Protein AF-A0A941XTV6-F1 (afdb_monomer)

Mean predicted aligned error: 13.51 Å

Solvent-accessible surface area (backbone atoms only — not comparable to full-atom values): 35332 Å² total; per-residue (Å²): 133,82,90,78,89,80,86,90,84,90,88,80,93,77,91,81,80,92,71,87,76,77,90,65,77,78,76,79,85,82,57,88,87,44,41,77,71,68,73,53,73,50,64,37,96,42,77,51,22,14,39,56,37,47,44,46,42,61,56,99,77,29,38,39,37,39,43,32,45,31,22,38,32,66,86,85,66,76,32,76,66,40,88,46,90,48,30,48,32,36,39,38,35,73,46,69,63,54,18,28,42,38,41,36,28,67,48,57,72,42,64,60,18,75,81,72,60,52,51,80,58,35,89,50,49,62,40,71,52,73,47,33,38,65,99,49,56,38,31,32,43,37,36,37,33,62,42,54,51,28,38,34,79,47,83,48,55,40,30,42,36,37,40,35,36,68,52,78,83,72,82,76,75,82,74,78,80,80,74,79,83,88,75,91,74,102,60,85,80,77,55,66,47,54,97,62,32,25,23,24,33,38,27,75,44,43,67,46,49,29,60,52,54,47,66,97,76,76,59,64,42,83,41,57,21,64,81,55,74,50,64,26,30,32,32,68,65,34,54,38,47,68,57,29,49,51,53,48,54,47,46,54,71,73,27,91,68,50,57,72,54,35,50,47,74,47,79,36,47,74,41,48,54,56,76,76,61,79,66,40,83,35,36,55,39,61,73,37,60,70,30,28,44,95,88,38,81,31,67,46,60,58,77,33,38,66,19,36,74,47,39,68,38,87,86,69,55,29,37,32,26,41,28,79,42,81,47,67,57,77,89,51,72,51,72,28,23,34,46,32,37,28,44,73,94,53,72,75,39,74,64,48,97,58,83,37,70,34,74,77,43,42,46,68,25,72,74,55,51,34,37,40,38,34,33,47,49,94,92,35,28,41,44,34,33,30,33,62,87,78,53,40,80,71,46,56,40,28,84,59,71,38,23,45,37,62,57,30,66,37,50,38,92,70,41,49,31,42,35,34,38,21,18,77,84,69,48,28,32,34,37,40,32,74,81,45,89,54,67,95,65,20,50,48,78,58,47,76,84,65,55,48,78,56,30,59,46,62,58,98,78,26,39,37,36,24,34,69,42,98,91,71,31,21,29,28,30,36,28,37,68,85,83,43,68,80,38,85,71,47,78,13,58,41,57,47,63,24,75,84,53,52,36,34,40,36,35,31,58,36,75,46,104,79,51,70,35,65,35,41,32,32,38,32,35,65,83,84,66,50,76,44,82,76,44,64,88,58,66,72,74,46,70,51,45,26,62,85,46,55,33,40,37,35,26,39,56,39,72,60,56,77,72,51,89,91,62,75,65,83,38,63,86,78,51,73,44,39,26,38,34,32,39,34,35,68,89,81,72,47,73,48,81,55,34,24,18,65,62,85,46,66,46,72,28,100,44,80,45,37,36,30,36,50,43,55,39,83,90,59,74,29,76,78,30,28,20,17,29,53,40,78,56,111

Radius of gyration: 34.29 Å; Cα contacts (8 Å, |Δi|>4): 1451; chains: 1; bounding box: 90×73×116 Å

Nearest PDB structures (foldseek):
  4r40-assembly1_A  TM=5.230E-01  e=3.752E-10  Yersinia pestis CO92
  8otz-assembly1_f  TM=3.341E-01  e=9.346E-07  Bos taurus
  8to0-assembly1_Bo  TM=3.462E-01  e=4.114E-07  Mus musculus
  1s4u-assembly1_X  TM=5.320E-01  e=6.965E-04  Saccharomyces cerevisiae
  3jc8-assembly1_Qa  TM=3.080E-01  e=2.564E-03  Myxococcus xanthus DK 1622

Secondary structure (DSSP, 8-state):
-------------------------PPPPP-TT-BSSSEEEE-B--TTEEEEEEEEEEETTEEEEEEEEEE--TTTSSPPPB--SSPBPEEEEEETTTTEEEEEES---B-GGGGS-B-TT-TTEEEEEEEE-TT---EEEEEEESS-EEEEEEE-SSEEEEEEEEPP----------PPPP-----PPPPB--TTEEEEEEES-HHHHHTT-S-TTSSEEEEE-TTSS-EEEEE--BSBHHHHHHHHHHHHHH-TT--GGGEEEEEEETTPPPPP-TTHHHHHHHT---EEETTEEE---EEETT-EEEEE-TTSSEEEEEEEEEEEETTEEEEEEEEEEEETTS--EES-S--BS-EEEEEE-TTSSEEEEEEEETTEEEEEEEETTT--EEEETIIIII-SEEEEEEE-TTSSEEEEEEESSS-EEEEEETT-SSGGGTEEEEE-S---SS-EEEETTEEEEEEEETTTEEEEEEE-TTTPPP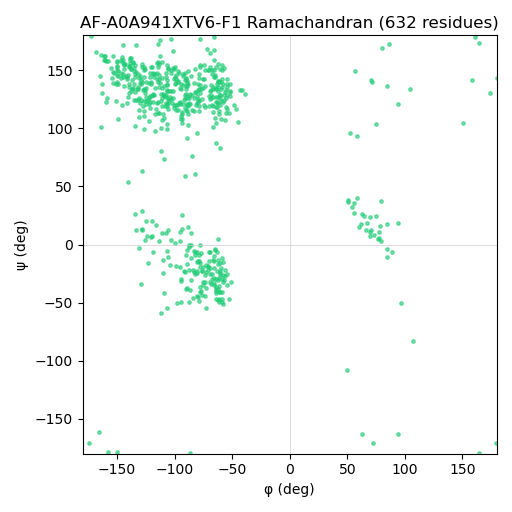EEEEE-SEEEE-TTSSEEEEEEE---TTS-PPEEEEEEETTT--EEEEESSS-EEEEEE-TTSSEEEEEEESSS--SSTT----S-TT-S--EEEEEEETTTTEEEEEEEESS--EEE-SSTTEEEEEEE-TTTTTSS-EEEEEEE--

Foldseek 3Di:
DDDDDDDDDDDDDDDDDDDDDPPDDPPPDDQVQWAQFDKDKDKDADAQKAQQAWDWADDPQKIKIKTFIWHHDCPPHVDDTGHAQIHAIWMWGWDFPLTKIKIKGQAHNYYNRVVVDDHVNDPQFLAKAKAAAVPGRMIIIMTGGLAGWIWHWDTDRGMIMIITHHDPDDPDDDDDPPDPDDDDDPDPDWDFDDPQKFKKKKFPCRVVVNPVLAPPPLQWDWDQAPVSPRIIIIHDTHGTQVVRVVSLVCRVVVRVPDQNLRIDIDMDGGNHGHHDDPVSLQVSLQPDQFFQFPNRRHGFDFPFSFWFFAAAQLVNQWTKTWGKDWDDGNVDIDIWIFIWIAGRVGDIDTQAPDTARAWPHKDAQNVRQKIWTWGDDPQFIWTWIAGSVVRDTPDTVCVLFQHRFWQDKDAANRNQKIWTFGHHPQTFIKMAGNVDPDRNPRIDTQGRPAFDGHAWDYDPQKIWGWHADLVPGIWIWIFRSPPTDIDTDGAFNHWDAALVRQKIWGWHFADDPQQDGQIWTWMAGPPPGDIDTLDRPAHWDDKDAANNNQKIKTKGALCDDRGDPDDPSPDDVPPQQRIWIKMAGPVVRDIDTQTGGNDPAKAHRSDRQWIKHQDADPVVRNPSTGTIGIGGND

Sequence (634 aa):
MILILSACFLLAACTGCAREASEGTPPPQSFEGFQTEGEATGGGTLLNANINAVGAAEENGDVRLTLGFIGGSRMSGGTDEREVANVPRYAVTLLPQPTRLAVSFDSITYWDYLRDLDLSASGFLLGSFGTVFEGSEAFTLYFQLAGEAAFQVVEHETSIEILLRPIAAQAAEPEAQETPAADAIDIVADEYAAADERYYVVANAFEAYCAGTFSSGCGMTPVLAADHSTVLLISEGVSAKSEAERLRERILTEEPGAVPSDWSVVKLKNGALPAYDETMEYMAAYDQLPARIDGKETALTPLIPDGLLLSVTPQRDGFLYSRRITRGSLAETYTYEQLCVQSMGGVSKPLLSFEFQTIESAKYSPDGRRLAVLERAAESAHLYIFDLDTKELLTDLTDMGFGDTVSAYVWDSMGGRVFSIGGSGEISIHQYDFNVPTESKRHTVVDRKGVDEGSLAFFDGELYFCETTLEGGGMIYRIKPEGGTRRSYMEGSAFALSGDGRYMAFSASGDDALGGGETHFGIRDMHNGALTTITDEFSVYTFLWSYDGSRLYYIENRLSGSAGEETESTGDANDAYPYRLWVYDIASGESRTIADLPYASIAVSHRADEVYLCYTDGATLGDVVRATYIIPAG

pLDDT: mean 84.23, std 17.59, range [26.61, 98.5]

Structure (mmCIF, N/CA/C/O backbone):
data_AF-A0A941XTV6-F1
#
_entry.id   AF-A0A941XTV6-F1
#
loop_
_atom_site.group_PDB
_atom_site.id
_atom_site.type_symbol
_at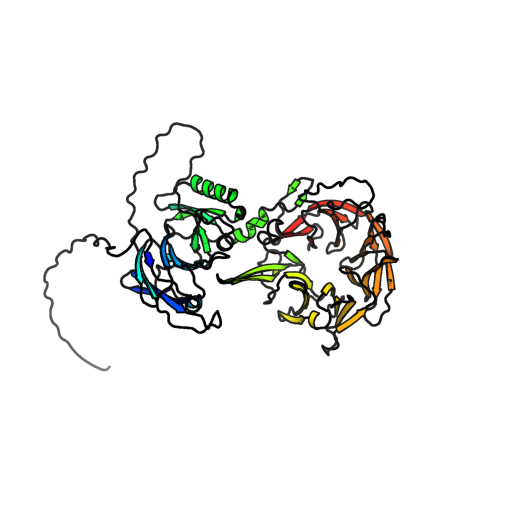om_site.label_atom_id
_atom_site.label_alt_id
_atom_site.label_comp_id
_atom_site.label_asym_id
_atom_site.label_entity_id
_atom_site.label_seq_id
_atom_site.pdbx_PDB_ins_code
_atom_site.Cartn_x
_atom_site.Cartn_y
_atom_site.Cartn_z
_atom_site.occupancy
_atom_site.B_iso_or_equiv
_atom_site.auth_seq_id
_atom_site.auth_comp_id
_atom_site.auth_asym_id
_atom_site.auth_atom_id
_atom_site.pdbx_PDB_model_num
ATOM 1 N N . MET A 1 1 ? 16.907 -49.759 69.827 1.00 34.94 1 MET A N 1
ATOM 2 C CA . MET A 1 1 ? 18.004 -48.789 69.658 1.00 34.94 1 MET A CA 1
ATOM 3 C C . MET A 1 1 ? 17.413 -47.420 69.950 1.00 34.94 1 MET A C 1
ATOM 5 O O . MET A 1 1 ? 16.551 -47.022 69.191 1.00 34.94 1 MET A O 1
ATOM 9 N N . ILE A 1 2 ? 17.800 -46.839 71.098 1.00 33.97 2 ILE A N 1
ATOM 10 C CA . ILE A 1 2 ? 17.722 -45.414 71.506 1.00 33.97 2 ILE A CA 1
ATOM 11 C C . ILE A 1 2 ? 16.323 -44.762 71.360 1.00 33.97 2 ILE A C 1
ATOM 13 O O . ILE A 1 2 ? 15.879 -44.493 70.256 1.00 33.97 2 ILE A O 1
ATOM 17 N N . LEU A 1 3 ? 15.531 -44.716 72.448 1.00 27.86 3 LEU A N 1
ATOM 18 C CA . LEU A 1 3 ? 15.380 -43.576 73.396 1.00 27.86 3 LEU A CA 1
ATOM 19 C C . LEU A 1 3 ? 14.627 -42.368 72.781 1.00 27.86 3 LEU A C 1
ATOM 21 O O . LEU A 1 3 ? 14.928 -41.998 71.662 1.00 27.86 3 LEU A O 1
ATOM 25 N N . ILE A 1 4 ? 13.752 -41.602 73.441 1.00 32.12 4 ILE A N 1
ATOM 26 C CA . ILE A 1 4 ? 13.010 -41.629 74.716 1.00 32.12 4 ILE A CA 1
ATOM 27 C C . ILE A 1 4 ? 12.185 -40.312 74.714 1.00 32.12 4 ILE A C 1
ATOM 29 O O . ILE A 1 4 ? 12.726 -39.310 74.262 1.00 32.12 4 ILE A O 1
ATOM 33 N N . LEU A 1 5 ? 10.950 -40.338 75.250 1.00 32.84 5 LEU A N 1
ATOM 34 C CA . LEU A 1 5 ? 10.202 -39.260 75.955 1.00 32.84 5 LEU A CA 1
ATOM 35 C C . LEU A 1 5 ? 9.951 -37.897 75.250 1.00 32.84 5 LEU A C 1
ATOM 37 O O . LEU A 1 5 ? 10.766 -37.401 74.497 1.00 32.84 5 LEU A O 1
ATOM 41 N N . SER A 1 6 ? 8.866 -37.156 75.496 1.00 30.59 6 SER A N 1
ATOM 42 C CA . SER A 1 6 ? 7.960 -37.079 76.656 1.00 30.59 6 SER A CA 1
ATOM 43 C C . SER A 1 6 ? 6.656 -36.383 76.215 1.00 30.59 6 SER A C 1
ATOM 45 O O . SER A 1 6 ? 6.718 -35.416 75.466 1.00 30.59 6 SER A O 1
ATOM 47 N N . ALA A 1 7 ? 5.477 -36.949 76.502 1.00 33.25 7 ALA A N 1
ATOM 48 C CA . ALA A 1 7 ? 4.618 -36.653 77.669 1.00 33.25 7 ALA A CA 1
ATOM 49 C C . ALA A 1 7 ? 3.867 -35.303 77.542 1.00 33.25 7 ALA A C 1
ATOM 51 O O . ALA A 1 7 ? 4.486 -34.250 77.569 1.00 33.25 7 ALA A O 1
ATOM 52 N N . CYS A 1 8 ? 2.566 -35.296 77.223 1.00 28.98 8 CYS A N 1
ATOM 53 C CA . CYS A 1 8 ? 1.385 -35.555 78.081 1.00 28.98 8 CYS A CA 1
ATOM 54 C C . CYS A 1 8 ? 0.781 -34.265 78.673 1.00 28.98 8 CYS A C 1
ATOM 56 O O . CYS A 1 8 ? 1.459 -33.588 79.435 1.00 28.98 8 CYS A O 1
ATOM 58 N N . PHE A 1 9 ? -0.504 -34.017 78.370 1.00 28.80 9 PHE A N 1
ATOM 59 C CA . PHE A 1 9 ? -1.661 -33.729 79.262 1.00 28.80 9 PHE A CA 1
ATOM 60 C C . PHE A 1 9 ? -2.678 -32.825 78.520 1.00 28.80 9 PHE A C 1
ATOM 62 O O . PHE A 1 9 ? -2.330 -31.718 78.138 1.00 28.80 9 PHE A O 1
ATOM 69 N N . LEU A 1 10 ? -3.828 -33.334 78.045 1.00 31.33 10 LEU A N 1
ATOM 70 C CA . LEU A 1 10 ? -5.130 -33.569 78.720 1.00 31.33 10 LEU A CA 1
ATOM 71 C C . LEU A 1 10 ? -5.932 -32.296 79.058 1.00 31.33 10 LEU A C 1
ATOM 73 O O . LEU A 1 10 ? -5.373 -31.362 79.616 1.00 31.33 10 LEU A O 1
ATOM 77 N N . LEU A 1 11 ? -7.258 -32.406 78.842 1.00 28.55 11 LEU A N 1
ATOM 78 C CA . LEU A 1 11 ? -8.405 -31.540 79.210 1.00 28.55 11 LEU A CA 1
ATOM 79 C C . LEU A 1 11 ? -8.975 -30.717 78.040 1.00 28.55 11 LEU A C 1
ATOM 81 O O . LEU A 1 11 ? -8.233 -30.072 77.32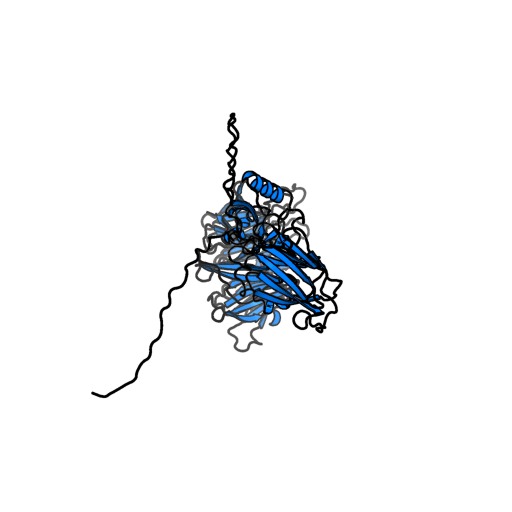1 1.00 28.55 11 LEU A O 1
ATOM 85 N N . ALA A 1 12 ? -10.282 -30.631 77.804 1.00 30.36 12 ALA A N 1
ATOM 86 C CA . ALA A 1 12 ? -11.451 -31.356 78.293 1.00 30.36 12 ALA A CA 1
ATOM 87 C C . ALA A 1 12 ? -12.593 -31.038 77.312 1.00 30.36 12 ALA A C 1
ATOM 89 O O . ALA A 1 12 ? -12.750 -29.890 76.901 1.00 30.36 12 ALA A O 1
ATOM 90 N N . ALA A 1 13 ? -13.387 -32.041 76.945 1.00 33.28 13 ALA A N 1
ATOM 91 C CA . ALA A 1 13 ? -14.610 -31.849 76.180 1.00 33.28 13 ALA A CA 1
ATOM 92 C C . ALA A 1 13 ? -15.739 -31.400 77.120 1.00 33.28 13 ALA A C 1
ATOM 94 O O . ALA A 1 13 ? -16.091 -32.131 78.044 1.00 33.28 13 ALA A O 1
ATOM 95 N N . CYS A 1 14 ? -16.329 -30.238 76.841 1.00 28.38 14 CYS A N 1
ATOM 96 C CA . CYS A 1 14 ? -17.660 -29.866 77.308 1.00 28.38 14 CYS A CA 1
ATOM 97 C C . CYS A 1 14 ? -18.492 -29.444 76.095 1.00 28.38 14 CYS A C 1
ATOM 99 O O . CYS A 1 14 ? -18.248 -28.419 75.468 1.00 28.38 14 CYS A O 1
ATOM 101 N N . THR A 1 15 ? -19.472 -30.280 75.775 1.00 36.34 15 THR A N 1
ATOM 102 C CA . THR A 1 15 ? -20.606 -30.016 74.889 1.00 36.34 15 THR A CA 1
ATOM 103 C C . THR A 1 15 ? -21.442 -28.836 75.387 1.00 36.34 15 THR A C 1
ATOM 105 O O . THR A 1 15 ? -21.800 -28.801 76.565 1.00 36.34 15 THR A O 1
ATOM 108 N N . GLY A 1 16 ? -21.827 -27.930 74.484 1.00 26.61 16 GLY A N 1
ATOM 109 C CA . GLY A 1 16 ? -22.785 -26.860 74.761 1.00 26.61 16 GLY A CA 1
ATOM 110 C C . GLY A 1 16 ? -23.341 -26.211 73.490 1.00 26.61 16 GLY A C 1
ATOM 111 O O . GLY A 1 16 ? -22.685 -25.368 72.898 1.00 26.61 16 GLY A O 1
ATOM 112 N N . CYS A 1 17 ? -24.568 -26.609 73.137 1.00 28.62 17 CYS A N 1
ATOM 113 C CA . CYS A 1 17 ? -25.562 -25.925 72.296 1.00 28.62 17 CYS A CA 1
ATOM 114 C C . CYS A 1 17 ? -25.190 -25.554 70.847 1.00 28.62 17 CYS A C 1
ATOM 116 O O . CYS A 1 17 ? -24.762 -24.441 70.553 1.00 28.62 17 CYS A O 1
ATOM 118 N N . ALA A 1 18 ? -25.538 -26.457 69.925 1.00 33.50 18 ALA A N 1
ATOM 119 C CA . ALA A 1 18 ? -25.860 -26.097 68.550 1.00 33.50 18 ALA A CA 1
ATOM 120 C C . ALA A 1 18 ? -27.095 -25.177 68.540 1.00 33.50 18 ALA A C 1
ATOM 122 O O . ALA A 1 18 ? -28.158 -25.546 69.042 1.00 33.50 18 ALA A O 1
ATOM 123 N N . ARG A 1 19 ? -26.937 -23.977 67.981 1.00 33.50 19 ARG A N 1
ATOM 124 C CA . ARG A 1 19 ? -28.035 -23.111 67.555 1.00 33.50 19 ARG A CA 1
ATOM 125 C C . ARG A 1 19 ? -27.979 -23.111 66.034 1.00 33.50 19 ARG A C 1
ATOM 127 O O . ARG A 1 19 ? -26.993 -22.645 65.471 1.00 33.50 19 ARG A O 1
ATOM 134 N N . GLU A 1 20 ? -28.986 -23.710 65.407 1.00 35.16 20 GLU A N 1
ATOM 135 C CA . GLU A 1 20 ? -29.205 -23.646 63.962 1.00 35.16 20 GLU A CA 1
ATOM 136 C C . GLU A 1 20 ? -29.205 -22.172 63.540 1.00 35.16 20 GLU A C 1
ATOM 138 O O . GLU A 1 20 ? -30.057 -21.389 63.968 1.00 35.16 20 GLU A O 1
ATOM 143 N N . ALA A 1 21 ? -28.196 -21.779 62.763 1.00 34.19 21 ALA A N 1
ATOM 144 C CA . ALA A 1 21 ? -28.217 -20.529 62.030 1.00 34.19 21 ALA A CA 1
ATOM 145 C C . ALA A 1 21 ? -29.080 -20.775 60.794 1.00 34.19 21 ALA A C 1
ATOM 147 O O . ALA A 1 21 ? -28.749 -21.615 59.960 1.00 34.19 21 ALA A O 1
ATOM 148 N N . SER A 1 22 ? -30.211 -20.079 60.721 1.00 38.22 22 SER A N 1
ATOM 149 C CA . SER A 1 22 ? -31.002 -19.973 59.504 1.00 38.22 22 SER A CA 1
ATOM 150 C C . SER A 1 22 ? -30.095 -19.532 58.355 1.00 38.22 22 SER A C 1
ATOM 152 O O . SER A 1 22 ? -29.425 -18.504 58.485 1.00 38.22 22 SER A O 1
ATOM 154 N N . GLU A 1 23 ? -30.109 -20.273 57.248 1.00 42.81 23 GLU A N 1
ATOM 155 C CA . GLU A 1 23 ? -29.674 -19.799 55.933 1.00 42.81 23 GLU A CA 1
ATOM 156 C C . GLU A 1 23 ? -30.560 -18.605 55.550 1.00 42.81 23 GLU A C 1
ATOM 158 O O . GLU A 1 23 ? -31.606 -18.736 54.921 1.00 42.81 23 GLU A O 1
ATOM 163 N N . GLY A 1 24 ? -30.200 -17.428 56.057 1.00 37.41 24 GLY A N 1
ATOM 164 C CA . GLY A 1 24 ? -30.735 -16.164 55.594 1.00 37.41 24 GLY A CA 1
ATOM 165 C C . GLY A 1 24 ? -30.029 -15.811 54.298 1.00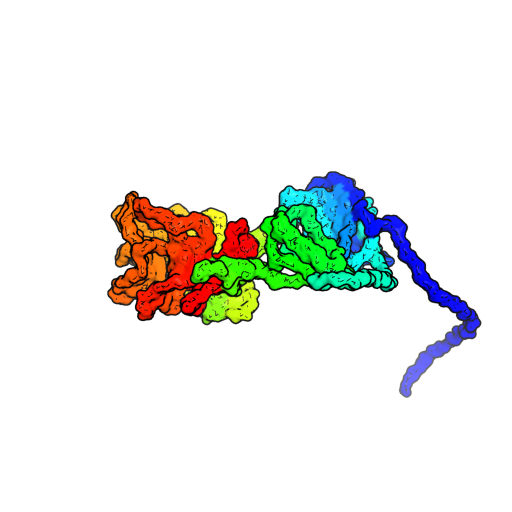 37.41 24 GLY A C 1
ATOM 166 O O . GLY A 1 24 ? -28.799 -15.852 54.239 1.00 37.41 24 GLY A O 1
ATOM 167 N N . THR A 1 25 ? -30.809 -15.469 53.276 1.00 42.31 25 THR A N 1
ATOM 168 C CA . THR A 1 25 ? -30.346 -14.772 52.077 1.00 42.31 25 THR A CA 1
ATOM 169 C C . THR A 1 25 ? -29.317 -13.714 52.489 1.00 42.31 25 THR A C 1
ATOM 171 O O . THR A 1 25 ? -29.599 -12.967 53.437 1.00 42.31 25 THR A O 1
ATOM 174 N N . PRO A 1 26 ? -28.125 -13.652 51.861 1.00 46.88 26 PRO A N 1
ATOM 175 C CA . PRO A 1 26 ? -27.172 -12.596 52.169 1.00 46.88 26 PRO A CA 1
ATOM 176 C C . PRO A 1 26 ? -27.888 -11.241 52.062 1.00 46.88 26 PRO A C 1
ATOM 178 O O . PRO A 1 26 ? -28.735 -11.074 51.177 1.00 46.88 26 PRO A O 1
ATOM 181 N N . PRO A 1 27 ? -27.636 -10.303 52.993 1.00 51.97 27 PRO A N 1
ATOM 182 C CA . PRO A 1 27 ? -28.281 -9.000 52.947 1.00 51.97 27 PRO A CA 1
ATOM 183 C C . PRO A 1 27 ? -28.034 -8.354 51.574 1.00 51.97 27 PRO A C 1
ATOM 185 O O . PRO A 1 27 ? -26.941 -8.524 51.026 1.00 51.97 27 PRO A O 1
ATOM 188 N N . PRO A 1 28 ? -29.026 -7.644 51.003 1.00 64.19 28 PRO A N 1
ATOM 189 C CA . PRO A 1 28 ? -28.870 -6.998 49.706 1.00 64.19 28 PRO A CA 1
ATOM 190 C C . PRO A 1 28 ? -27.647 -6.078 49.725 1.00 64.19 28 PRO A C 1
ATOM 192 O O . PRO A 1 28 ? -27.422 -5.352 50.699 1.00 64.19 28 PRO A O 1
ATOM 195 N N . GLN A 1 29 ? -26.845 -6.141 48.661 1.00 74.50 29 GLN A N 1
ATOM 196 C CA . GLN A 1 29 ? -25.666 -5.295 48.492 1.00 74.50 29 GLN A CA 1
ATOM 197 C C . GLN A 1 29 ? -26.103 -3.824 48.564 1.00 74.50 29 GLN A C 1
ATOM 199 O O . GLN A 1 29 ? -27.019 -3.408 47.855 1.00 74.50 29 GLN A O 1
ATOM 204 N N . SER A 1 30 ? -25.499 -3.046 49.466 1.00 79.25 30 SER A N 1
ATOM 205 C CA . SER A 1 30 ? -25.796 -1.615 49.576 1.00 79.25 30 SER A CA 1
ATOM 206 C C . SER A 1 30 ? -25.051 -0.846 48.488 1.00 79.25 30 SER A C 1
ATOM 208 O O . SER A 1 30 ? -23.869 -1.100 48.256 1.00 79.25 30 SER A O 1
ATOM 210 N N . PHE A 1 31 ? -25.718 0.127 47.874 1.00 84.06 31 PHE A N 1
ATOM 211 C CA . PHE A 1 31 ? -25.137 1.079 46.917 1.00 84.06 31 PHE A CA 1
ATOM 212 C C . PHE A 1 31 ? -25.268 2.528 47.408 1.00 84.06 31 PHE A C 1
ATOM 214 O O . PHE A 1 31 ? -25.205 3.469 46.625 1.00 84.06 31 PHE A O 1
ATOM 221 N N . GLU A 1 32 ? -25.473 2.733 48.714 1.00 84.25 32 GLU A N 1
ATOM 222 C CA . GLU A 1 32 ? -25.553 4.078 49.290 1.00 84.25 32 GLU A CA 1
ATOM 223 C C . GLU A 1 32 ? -24.263 4.868 48.999 1.00 84.25 32 GLU A C 1
ATOM 225 O O . GLU A 1 32 ? -23.167 4.422 49.336 1.00 84.25 32 GLU A O 1
ATOM 230 N N . GLY A 1 33 ? -24.399 6.028 48.345 1.00 83.06 33 GLY A N 1
ATOM 231 C CA . GLY A 1 33 ? -23.277 6.876 47.919 1.00 83.06 33 GLY A CA 1
ATOM 232 C C . GLY A 1 33 ? -22.697 6.558 46.533 1.00 83.06 33 GLY A C 1
ATOM 233 O O . GLY A 1 33 ? -21.876 7.335 46.051 1.00 83.06 33 GLY A O 1
ATOM 234 N N . PHE A 1 34 ? -23.143 5.479 45.883 1.00 89.75 34 PHE A N 1
ATOM 235 C CA . PHE A 1 34 ? -22.744 5.106 44.525 1.00 89.75 34 PHE A CA 1
ATOM 236 C C . PHE A 1 34 ? -23.812 5.509 43.499 1.00 89.75 34 PHE A C 1
ATOM 238 O O . PHE A 1 34 ? -25.006 5.554 43.796 1.00 89.75 34 PHE A O 1
ATOM 245 N N . GLN A 1 35 ? -23.369 5.781 42.277 1.00 88.25 35 GLN A N 1
ATOM 246 C CA . GLN A 1 35 ? -24.187 6.041 41.098 1.00 88.25 35 GLN A CA 1
ATOM 247 C C . GLN A 1 35 ? -24.231 4.779 40.229 1.00 88.25 35 GLN A C 1
ATOM 249 O O . GLN A 1 35 ? -23.196 4.176 39.962 1.00 88.25 35 GLN A O 1
ATOM 254 N N . THR A 1 36 ? -25.418 4.369 39.789 1.00 83.12 36 THR A N 1
ATOM 255 C CA . THR A 1 36 ? -25.604 3.267 38.821 1.00 83.12 36 THR A CA 1
ATOM 256 C C . THR A 1 36 ? -25.934 3.776 37.419 1.00 83.12 36 THR A C 1
ATOM 258 O O . THR A 1 36 ? -25.788 3.044 36.451 1.00 83.12 36 THR A O 1
ATOM 261 N N . GLU A 1 37 ? -26.368 5.032 37.316 1.00 80.38 37 GLU A N 1
ATOM 262 C CA . GLU A 1 37 ? -26.716 5.733 36.081 1.00 80.38 37 GLU A CA 1
ATOM 263 C C . GLU A 1 37 ? -26.322 7.211 36.216 1.00 80.38 37 GLU A C 1
ATOM 265 O O . GLU A 1 37 ? -26.223 7.733 37.332 1.00 80.38 37 GLU A O 1
ATOM 270 N N . GLY A 1 38 ? -26.150 7.896 35.084 1.00 82.25 38 GLY A N 1
ATOM 271 C CA . GLY A 1 38 ? -25.822 9.321 35.035 1.00 82.25 38 GLY A CA 1
ATOM 272 C C . GLY A 1 38 ? -24.324 9.612 34.928 1.00 82.25 38 GLY A C 1
ATOM 273 O O . GLY A 1 38 ? -23.527 8.760 34.538 1.00 82.25 38 GLY A O 1
ATOM 274 N N . GLU A 1 39 ? -23.963 10.857 35.232 1.00 91.75 39 GLU A N 1
ATOM 275 C CA . GLU A 1 39 ? -22.616 11.403 35.067 1.00 91.75 39 GLU A CA 1
ATOM 276 C C . GLU A 1 39 ? -22.154 12.076 36.367 1.00 91.75 39 GLU A C 1
ATOM 278 O O . GLU A 1 39 ? -22.916 12.808 37.009 1.00 91.75 39 GLU A O 1
ATOM 283 N N . ALA A 1 40 ? -20.890 11.860 36.740 1.00 94.00 40 ALA A N 1
ATOM 284 C CA . ALA A 1 40 ? -20.223 12.619 37.793 1.00 94.00 40 ALA A CA 1
ATOM 285 C C . ALA A 1 40 ? -19.189 13.564 37.176 1.00 94.00 40 ALA A C 1
ATOM 287 O O . ALA A 1 40 ? -18.255 13.122 36.512 1.00 94.00 40 ALA A O 1
ATOM 288 N N . THR A 1 41 ? -19.333 14.863 37.425 1.00 96.12 41 THR A N 1
ATOM 289 C CA . THR A 1 41 ? -18.460 15.900 36.856 1.00 96.12 41 THR A CA 1
ATOM 290 C C . THR A 1 41 ? -17.667 16.617 37.938 1.00 96.12 41 THR A C 1
ATOM 292 O O . THR A 1 41 ? -18.210 16.880 39.016 1.00 96.12 41 THR A O 1
ATOM 295 N N . GLY A 1 42 ? -16.449 17.045 37.623 1.00 95.81 42 GLY A N 1
ATOM 296 C CA . GLY A 1 42 ? -15.628 17.833 38.539 1.00 95.81 42 GLY A CA 1
ATOM 297 C C . GLY A 1 42 ? -14.433 18.497 37.864 1.00 95.81 42 GLY A C 1
ATOM 298 O O . GLY A 1 42 ? -14.403 18.675 36.642 1.00 95.81 42 GLY A O 1
ATOM 299 N N . GLY A 1 43 ? -13.461 18.890 38.682 1.00 94.31 43 GLY A N 1
ATOM 300 C CA . GLY A 1 43 ? -12.222 19.522 38.251 1.00 94.31 43 GLY A CA 1
ATOM 301 C C . GLY A 1 43 ? -12.359 20.966 37.765 1.00 94.31 43 GLY A C 1
ATOM 302 O O . GLY A 1 43 ? -13.391 21.632 37.897 1.00 94.31 43 GLY A O 1
ATOM 303 N N . GLY A 1 44 ? -11.267 21.474 37.196 1.00 92.50 44 GLY A N 1
ATOM 304 C CA . GLY A 1 44 ? -11.161 22.843 36.698 1.00 92.50 44 GLY A CA 1
ATOM 305 C C . GLY A 1 44 ? -10.205 22.965 35.517 1.00 92.50 44 GLY A C 1
ATOM 306 O O . GLY A 1 44 ? -9.626 21.990 35.046 1.00 92.50 44 GLY A O 1
ATOM 307 N N . THR A 1 45 ? -10.022 24.181 35.007 1.00 89.69 45 THR A N 1
ATOM 308 C CA . THR A 1 45 ? -9.091 24.415 33.898 1.00 89.69 45 THR A CA 1
ATOM 309 C C . THR A 1 45 ? -7.662 24.098 34.330 1.00 89.69 45 THR A C 1
ATOM 311 O O . THR A 1 45 ? -7.151 24.704 35.272 1.00 89.69 45 THR A O 1
ATOM 314 N N . LEU A 1 46 ? -7.005 23.186 33.613 1.00 88.69 46 LEU A N 1
ATOM 315 C CA . LEU A 1 46 ? -5.607 22.838 33.824 1.00 88.69 46 LEU A CA 1
ATOM 316 C C . LEU A 1 46 ? -4.864 22.868 32.487 1.00 88.69 46 LEU A C 1
ATOM 318 O O . LEU A 1 46 ? -5.160 22.094 31.588 1.00 88.69 46 LEU A O 1
ATOM 322 N N . LEU A 1 47 ? -3.901 23.781 32.355 1.00 86.44 47 LEU A N 1
ATOM 323 C CA . LEU A 1 47 ? -3.084 23.904 31.146 1.00 86.44 47 LEU A CA 1
ATOM 324 C C . LEU A 1 47 ? -1.923 22.916 31.176 1.00 86.44 47 LEU A C 1
ATOM 326 O O . LEU A 1 47 ? -1.224 22.829 32.196 1.00 86.44 47 LEU A O 1
ATOM 330 N N . ASN A 1 48 ? -1.648 22.293 30.028 1.00 87.19 48 ASN A N 1
ATOM 331 C CA . ASN A 1 48 ? -0.603 21.281 29.872 1.00 87.19 48 ASN A CA 1
ATOM 332 C C . ASN A 1 48 ? -0.825 20.091 30.816 1.00 87.19 48 ASN A C 1
ATOM 334 O O . ASN A 1 48 ? 0.120 19.629 31.457 1.00 87.19 48 ASN A O 1
ATOM 338 N N . ALA A 1 49 ? -2.081 19.669 30.973 1.00 91.56 49 ALA A N 1
ATOM 339 C CA . ALA A 1 49 ? -2.452 18.585 31.868 1.00 91.56 49 ALA A CA 1
ATOM 340 C C . ALA A 1 49 ? -1.782 17.274 31.440 1.00 91.56 49 ALA A C 1
ATOM 342 O O . ALA A 1 49 ? -1.764 16.930 30.259 1.00 91.56 49 ALA A O 1
ATOM 343 N N . ASN A 1 50 ? -1.242 16.549 32.413 1.00 92.00 50 ASN A N 1
ATOM 344 C CA . ASN A 1 50 ? -0.599 15.261 32.218 1.00 92.00 50 ASN A CA 1
ATOM 345 C C . ASN A 1 50 ? -1.225 14.237 33.159 1.00 92.00 50 ASN A C 1
ATOM 347 O O . ASN A 1 50 ? -1.195 14.446 34.373 1.00 92.00 50 ASN A O 1
ATOM 351 N N . ILE A 1 51 ? -1.745 13.139 32.614 1.00 93.56 51 ILE A N 1
ATOM 352 C CA . ILE A 1 51 ? -2.089 11.963 33.416 1.00 93.56 51 ILE A CA 1
ATOM 353 C C . ILE A 1 51 ? -0.791 11.196 33.660 1.00 93.56 51 ILE A C 1
ATOM 355 O O . ILE A 1 51 ? -0.338 10.426 32.810 1.00 93.56 51 ILE A O 1
ATOM 359 N N . ASN A 1 52 ? -0.167 11.429 34.812 1.00 92.06 52 ASN A N 1
ATOM 360 C CA . ASN A 1 52 ? 1.160 10.884 35.092 1.00 92.06 52 ASN A CA 1
ATOM 361 C C . ASN A 1 52 ? 1.127 9.482 35.698 1.00 92.06 52 ASN A C 1
ATOM 363 O O . ASN A 1 52 ? 2.123 8.770 35.633 1.00 92.06 52 ASN A O 1
ATOM 367 N N . ALA A 1 53 ? 0.008 9.098 36.307 1.00 92.06 53 ALA A N 1
ATOM 368 C CA . ALA A 1 53 ? -0.155 7.791 36.917 1.00 92.06 53 ALA A CA 1
ATOM 369 C C . ALA A 1 53 ? -1.613 7.343 36.844 1.00 92.06 53 ALA A C 1
ATOM 371 O O . ALA A 1 53 ? -2.526 8.122 37.116 1.00 92.06 53 ALA A O 1
ATOM 372 N N . VAL A 1 54 ? -1.811 6.066 36.532 1.00 95.06 54 VAL A N 1
ATOM 373 C CA . VAL A 1 54 ? -3.094 5.375 36.644 1.00 95.06 54 VAL A CA 1
ATOM 374 C C . VAL A 1 54 ? -2.830 4.079 37.393 1.00 95.06 54 VAL A C 1
ATOM 376 O O . VAL A 1 54 ? -1.944 3.318 37.013 1.00 95.06 54 VAL A O 1
ATOM 379 N N . GLY A 1 55 ? -3.570 3.848 38.473 1.00 92.12 55 GLY A N 1
ATOM 380 C CA . GLY A 1 55 ? -3.427 2.651 39.294 1.00 92.12 55 GLY A CA 1
ATOM 381 C C . GLY A 1 55 ? -4.773 2.049 39.662 1.00 92.12 55 GLY A C 1
ATOM 382 O O . GLY A 1 55 ? -5.770 2.764 39.780 1.00 92.12 55 GLY A O 1
ATOM 383 N N . ALA A 1 56 ? -4.780 0.735 39.872 1.00 94.25 56 ALA A N 1
ATOM 384 C CA . ALA A 1 56 ? -5.923 -0.005 40.381 1.00 94.25 56 ALA A CA 1
ATOM 385 C C . ALA A 1 56 ? -5.565 -0.731 41.683 1.00 94.25 56 ALA A C 1
ATOM 387 O O . ALA A 1 56 ? -4.458 -1.244 41.844 1.00 94.25 56 ALA A O 1
ATOM 388 N N . ALA A 1 57 ? -6.519 -0.809 42.605 1.00 93.62 57 ALA A N 1
ATOM 389 C CA . ALA A 1 57 ? -6.431 -1.633 43.803 1.00 93.62 57 ALA A CA 1
ATOM 390 C C . ALA A 1 57 ? -7.792 -2.262 44.107 1.00 93.62 57 ALA A C 1
ATOM 392 O O . ALA A 1 57 ? -8.824 -1.624 43.917 1.00 93.62 57 ALA A O 1
ATOM 393 N N . GLU A 1 58 ? -7.806 -3.492 44.613 1.00 92.44 58 GLU A N 1
ATOM 394 C CA . GLU A 1 58 ? -9.031 -4.165 45.046 1.00 92.44 58 GLU A CA 1
ATOM 395 C C . GLU A 1 58 ? -9.077 -4.238 46.575 1.00 92.44 58 GLU A C 1
ATOM 397 O O . GLU A 1 58 ? -8.135 -4.700 47.222 1.00 92.44 58 GLU A O 1
ATOM 402 N N . GLU A 1 59 ? -10.174 -3.769 47.171 1.00 88.88 59 GLU A N 1
ATOM 403 C CA . GLU A 1 59 ? -10.372 -3.781 48.618 1.00 88.88 59 GLU A CA 1
ATOM 404 C C . GLU A 1 59 ? -11.834 -4.111 48.943 1.00 88.88 59 GLU A C 1
ATOM 406 O O . GLU A 1 59 ? -12.756 -3.411 48.535 1.00 88.88 59 GLU A O 1
ATOM 411 N N . ASN A 1 60 ? -12.061 -5.185 49.707 1.00 84.81 60 ASN A N 1
ATOM 412 C CA . ASN A 1 60 ? -13.398 -5.639 50.120 1.00 84.81 60 ASN A CA 1
ATOM 413 C C . ASN A 1 60 ? -14.387 -5.899 48.959 1.00 84.81 60 ASN A C 1
ATOM 415 O O . ASN A 1 60 ? -15.597 -5.812 49.160 1.00 84.81 60 ASN A O 1
ATOM 419 N N . GLY A 1 61 ? -13.882 -6.247 47.771 1.00 84.50 61 GLY A N 1
ATOM 420 C CA . GLY A 1 61 ? -14.687 -6.499 46.570 1.00 84.50 61 GLY A CA 1
ATOM 421 C C . GLY A 1 61 ? -15.044 -5.247 45.763 1.00 84.50 61 GLY A C 1
ATOM 422 O O . GLY A 1 61 ? -15.625 -5.383 44.690 1.00 84.50 61 GLY A O 1
ATOM 423 N N . ASP A 1 62 ? -14.674 -4.055 46.241 1.00 92.25 62 ASP A N 1
ATOM 424 C CA . ASP A 1 62 ? -14.693 -2.830 45.444 1.00 92.25 62 ASP A CA 1
ATOM 425 C C . ASP A 1 62 ? -13.329 -2.644 44.760 1.00 92.25 62 ASP A C 1
ATOM 427 O O . ASP A 1 62 ? -12.277 -2.987 45.310 1.00 92.25 62 ASP A O 1
ATOM 431 N N . VAL A 1 63 ? -13.343 -2.051 43.571 1.00 94.81 63 VAL A N 1
ATOM 432 C CA . VAL A 1 63 ? -12.146 -1.707 42.803 1.00 94.81 63 VAL A CA 1
ATOM 433 C C . VAL A 1 63 ? -11.939 -0.203 42.865 1.00 94.81 63 VAL A C 1
ATOM 435 O O . VAL A 1 63 ? -12.799 0.569 42.455 1.00 94.81 63 VAL A O 1
ATOM 438 N N . ARG A 1 64 ? -10.793 0.234 43.377 1.00 96.06 64 ARG A N 1
ATOM 439 C CA . ARG A 1 64 ? -10.383 1.637 43.415 1.00 96.06 64 ARG A CA 1
ATOM 440 C C . ARG A 1 64 ? -9.461 1.924 42.239 1.00 96.06 64 ARG A C 1
ATOM 442 O O . ARG A 1 64 ? -8.359 1.386 42.183 1.00 96.06 64 ARG A O 1
ATOM 449 N N . LEU A 1 65 ? -9.908 2.789 41.339 1.00 96.31 65 LEU A N 1
ATOM 450 C CA . LEU A 1 65 ? -9.092 3.404 40.298 1.00 96.31 65 LEU A CA 1
ATOM 451 C C . LEU A 1 65 ? -8.589 4.760 40.790 1.00 96.31 65 LEU A C 1
ATOM 453 O O . LEU A 1 65 ? -9.373 5.553 41.306 1.00 96.31 65 LEU A O 1
ATOM 457 N N . THR A 1 66 ? -7.308 5.051 40.603 1.00 96.44 66 THR A N 1
ATOM 458 C CA . THR A 1 66 ? -6.715 6.352 40.936 1.00 96.44 66 THR A CA 1
ATOM 459 C C . THR A 1 66 ? -6.024 6.916 39.706 1.00 96.44 66 THR A C 1
ATOM 461 O O . THR A 1 66 ? -5.140 6.266 39.151 1.00 96.44 66 THR A O 1
ATOM 464 N N . LEU A 1 67 ? -6.405 8.126 39.295 1.00 97.19 67 LEU A N 1
ATOM 465 C CA . LEU A 1 67 ? -5.750 8.874 38.223 1.00 97.19 67 LEU A CA 1
ATOM 466 C C . LEU A 1 67 ? -5.046 10.083 38.846 1.00 97.19 67 LEU A C 1
ATOM 468 O O . LEU A 1 67 ? -5.693 10.912 39.487 1.00 97.19 67 LEU A O 1
ATOM 472 N N . GLY A 1 68 ? -3.727 10.159 38.690 1.00 96.31 68 GLY A N 1
ATOM 473 C CA . GLY A 1 68 ? -2.891 11.267 39.149 1.00 96.31 68 GLY A CA 1
ATOM 474 C C . GLY A 1 68 ? -2.619 12.274 38.037 1.00 96.31 68 GLY A C 1
ATOM 475 O O . GLY A 1 68 ? -2.500 11.897 36.867 1.00 96.31 68 GLY A O 1
ATOM 476 N N . PHE A 1 69 ? -2.497 13.548 38.415 1.00 96.31 69 PHE A N 1
ATOM 477 C CA . PHE A 1 69 ? -2.257 14.641 37.482 1.00 96.31 69 PHE A CA 1
ATOM 478 C C . PHE A 1 69 ? -1.077 15.517 37.889 1.00 96.31 69 PHE A C 1
ATOM 480 O O . PHE A 1 69 ? -0.920 15.900 39.050 1.00 96.31 69 PHE A O 1
ATOM 487 N N . ILE A 1 70 ? -0.299 15.915 36.884 1.00 94.62 70 ILE A N 1
ATOM 488 C CA . ILE A 1 70 ? 0.714 16.972 36.973 1.00 94.62 70 ILE A CA 1
ATOM 489 C C . ILE A 1 70 ? 0.582 17.922 35.775 1.00 94.62 70 ILE A C 1
ATOM 491 O O . ILE A 1 70 ? -0.195 17.682 34.851 1.00 94.62 70 ILE A O 1
ATOM 495 N N . GLY A 1 71 ? 1.319 19.032 35.792 1.00 91.44 71 GLY A N 1
ATOM 496 C CA . GLY A 1 71 ? 1.415 19.946 34.659 1.00 91.44 71 GLY A CA 1
ATOM 497 C C . GLY A 1 71 ? 2.740 19.754 33.933 1.00 91.44 71 GLY A C 1
ATOM 498 O O . GLY A 1 71 ? 3.784 19.779 34.577 1.00 91.44 71 GLY A O 1
ATOM 499 N N . GLY A 1 72 ? 2.710 19.642 32.606 1.00 86.75 72 GLY A N 1
ATOM 500 C CA . GLY A 1 72 ? 3.901 19.402 31.788 1.00 86.75 72 GLY A CA 1
ATOM 501 C C . GLY A 1 72 ? 4.346 17.937 31.773 1.00 86.75 72 GLY A C 1
ATOM 502 O O . GLY A 1 72 ? 3.863 17.106 32.543 1.00 86.75 72 GLY A O 1
ATOM 503 N N . SER A 1 73 ? 5.281 17.628 30.878 1.00 83.44 73 SER A N 1
ATOM 504 C CA . SER A 1 73 ? 5.936 16.323 30.794 1.00 83.44 73 SER A CA 1
ATOM 505 C C . SER A 1 73 ? 7.379 16.514 30.352 1.00 83.44 73 SER A C 1
ATOM 507 O O . SER A 1 73 ? 7.651 16.982 29.236 1.00 83.44 73 SER A O 1
ATOM 509 N N . ARG A 1 74 ? 8.319 16.084 31.202 1.00 78.12 74 ARG A N 1
ATOM 510 C CA . ARG A 1 74 ? 9.735 16.008 30.812 1.00 78.12 74 ARG A CA 1
ATOM 511 C C . ARG A 1 74 ? 9.980 14.883 29.818 1.00 78.12 74 ARG A C 1
ATOM 513 O O . ARG A 1 74 ? 11.001 14.879 29.138 1.00 78.12 74 ARG A O 1
ATOM 520 N N . MET A 1 75 ? 9.057 13.929 29.764 1.00 68.19 75 MET A N 1
ATOM 521 C CA . MET A 1 75 ? 9.207 12.671 29.052 1.00 68.19 75 MET A CA 1
ATOM 522 C C . MET A 1 75 ? 8.639 12.700 27.635 1.00 68.19 75 MET A C 1
ATOM 524 O O . MET A 1 75 ? 9.184 12.014 26.773 1.00 68.19 75 MET A O 1
ATOM 528 N N . SER A 1 76 ? 7.581 13.480 27.408 1.00 61.72 76 SER A N 1
ATOM 529 C CA . SER A 1 76 ? 6.816 13.480 26.155 1.00 61.72 76 SER A CA 1
ATOM 530 C C . SER A 1 76 ? 6.745 14.865 25.494 1.00 61.72 76 SER A C 1
ATOM 532 O O . SER A 1 76 ? 6.443 14.951 24.313 1.00 61.72 76 SER A O 1
ATOM 534 N N . GLY A 1 77 ? 7.063 15.953 26.215 1.00 58.25 77 GLY A N 1
ATOM 535 C CA . GLY A 1 77 ? 6.979 17.326 25.686 1.00 58.25 77 GLY A CA 1
ATOM 536 C C . GLY A 1 77 ? 8.212 18.205 25.895 1.00 58.25 77 GLY A C 1
ATOM 537 O O . GLY A 1 77 ? 8.204 19.365 25.490 1.00 58.25 77 GLY A O 1
ATOM 538 N N . GLY A 1 78 ? 9.248 17.715 26.587 1.00 58.72 78 GLY A N 1
ATOM 539 C CA . GLY A 1 78 ? 10.415 18.525 26.968 1.00 58.72 78 GLY A CA 1
ATOM 540 C C . GLY A 1 78 ? 10.078 19.731 27.862 1.00 58.72 78 GLY A C 1
ATOM 541 O O . GLY A 1 78 ? 10.901 20.634 28.010 1.00 58.72 78 GLY A O 1
ATOM 542 N N . THR A 1 79 ? 8.875 19.761 28.445 1.00 71.50 79 THR A N 1
ATOM 543 C CA . THR A 1 79 ? 8.403 20.824 29.338 1.00 71.50 79 THR A CA 1
ATOM 544 C C . THR A 1 79 ? 8.693 20.457 30.788 1.00 71.50 79 THR A C 1
ATOM 546 O O . THR A 1 79 ? 8.679 19.286 31.164 1.00 71.50 79 THR A O 1
ATOM 549 N N . ASP A 1 80 ? 8.975 21.455 31.628 1.00 83.75 80 ASP A N 1
ATOM 550 C CA . ASP A 1 80 ? 9.192 21.203 33.051 1.00 83.75 80 ASP A CA 1
ATOM 551 C C . ASP A 1 80 ? 7.906 20.719 33.727 1.00 83.75 80 ASP A C 1
ATOM 553 O O . ASP A 1 80 ? 6.862 21.372 33.660 1.00 83.75 80 ASP A O 1
ATOM 557 N N . GLU A 1 81 ? 8.017 19.586 34.418 1.00 89.69 81 GLU A N 1
ATOM 558 C CA . GLU A 1 81 ? 6.969 19.072 35.292 1.00 89.69 81 GLU A CA 1
ATOM 559 C C . GLU A 1 81 ? 6.774 19.994 36.494 1.00 89.69 81 GLU A C 1
ATOM 561 O O . GLU A 1 81 ? 7.731 20.427 37.147 1.00 89.69 81 GLU A O 1
ATOM 566 N N . ARG A 1 82 ? 5.510 20.259 36.806 1.00 89.25 82 ARG A N 1
ATOM 567 C CA . ARG A 1 82 ? 5.085 21.071 37.942 1.00 89.25 82 ARG A CA 1
ATOM 568 C C . ARG A 1 82 ? 3.889 20.441 38.636 1.00 89.25 82 ARG A C 1
ATOM 570 O O . ARG A 1 82 ? 3.055 19.788 38.012 1.00 89.25 82 ARG A O 1
ATOM 577 N N . GLU A 1 83 ? 3.799 20.703 39.929 1.00 89.44 83 GLU A N 1
ATOM 578 C CA . GLU A 1 83 ? 2.625 20.379 40.730 1.00 89.44 83 GLU A CA 1
ATOM 579 C C . GLU A 1 83 ? 1.415 21.206 40.265 1.00 89.44 83 GLU A C 1
ATOM 581 O O . GLU A 1 83 ? 1.564 22.316 39.735 1.00 89.44 83 GLU A O 1
ATOM 586 N N . VAL A 1 84 ? 0.219 20.648 40.429 1.00 90.75 84 VAL A N 1
ATOM 587 C CA . VAL A 1 84 ? -1.043 21.246 39.978 1.00 90.75 84 VAL A CA 1
ATOM 588 C C . VAL A 1 84 ? -1.897 21.601 41.184 1.00 90.75 84 VAL A C 1
ATOM 590 O O . VAL A 1 84 ? -1.840 20.924 42.201 1.00 90.75 84 VAL A O 1
ATOM 593 N N . ALA A 1 85 ? -2.661 22.686 41.081 1.00 85.06 85 ALA A N 1
ATOM 594 C CA . ALA A 1 85 ? -3.520 23.160 42.171 1.00 85.06 85 ALA A CA 1
ATOM 595 C C . ALA A 1 85 ? -4.936 22.557 42.128 1.00 85.06 85 ALA A C 1
ATOM 597 O O . ALA A 1 85 ? -5.742 22.796 43.025 1.00 85.06 85 ALA A O 1
ATOM 598 N N . ASN A 1 86 ? -5.261 21.854 41.043 1.00 91.69 86 ASN A N 1
ATOM 599 C CA . ASN A 1 86 ? -6.532 21.190 40.806 1.00 91.69 86 ASN A CA 1
ATOM 600 C C . ASN A 1 86 ? -6.364 20.140 39.703 1.00 91.69 86 ASN A C 1
ATOM 602 O O . ASN A 1 86 ? -5.477 20.256 38.851 1.00 91.69 86 ASN A O 1
ATOM 606 N N . VAL A 1 87 ? -7.276 19.173 39.671 1.00 95.50 87 VAL A N 1
ATOM 607 C CA . VAL A 1 87 ? -7.39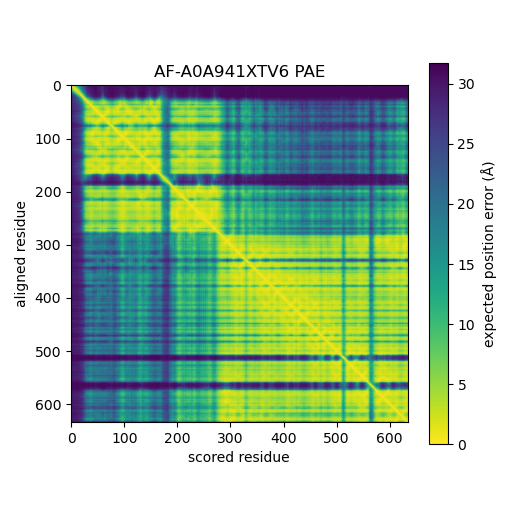5 18.219 38.564 1.00 95.50 87 VAL A CA 1
ATOM 608 C C . VAL A 1 87 ? -8.032 18.876 37.325 1.00 95.50 87 VAL A C 1
ATOM 610 O O . VAL A 1 87 ? -8.759 19.874 37.468 1.00 95.50 87 VAL A O 1
ATOM 613 N N . PRO A 1 88 ? -7.767 18.361 36.105 1.00 95.31 88 PRO A N 1
ATOM 614 C CA . PRO A 1 88 ? -8.431 18.822 34.885 1.00 95.31 88 PRO A CA 1
ATOM 615 C C . PRO A 1 88 ? -9.942 18.657 34.986 1.00 95.31 88 PRO A C 1
ATOM 617 O O . PRO A 1 88 ? -10.422 17.780 35.699 1.00 95.31 88 PRO A O 1
ATOM 620 N N . ARG A 1 89 ? -10.699 19.467 34.248 1.00 96.69 89 ARG A N 1
ATOM 621 C CA . ARG A 1 89 ? -12.147 19.298 34.158 1.00 96.69 89 ARG A CA 1
ATOM 622 C C . ARG A 1 89 ? -12.466 17.923 33.583 1.00 96.69 89 ARG A C 1
ATOM 624 O O . ARG A 1 89 ? -11.922 17.576 32.534 1.00 96.69 89 ARG A O 1
ATOM 631 N N . TYR A 1 90 ? -13.333 17.182 34.265 1.00 97.12 90 TYR A N 1
ATOM 632 C CA . TYR A 1 90 ? -13.675 15.816 33.888 1.00 97.12 90 TYR A CA 1
ATOM 633 C C . TYR A 1 90 ? -15.169 15.509 34.008 1.00 97.12 90 TYR A C 1
ATOM 635 O O . TYR A 1 90 ? -15.906 16.162 34.756 1.00 97.12 90 TYR A O 1
ATOM 643 N N . ALA A 1 91 ? -15.568 14.449 33.312 1.00 97.38 91 ALA A N 1
ATOM 644 C CA . ALA A 1 91 ? -16.845 13.768 33.417 1.00 97.38 91 ALA A CA 1
ATOM 645 C C . ALA A 1 91 ? -16.625 12.248 33.462 1.00 97.38 91 ALA A C 1
ATOM 647 O O . ALA A 1 91 ? -15.886 11.701 32.648 1.00 97.38 91 ALA A O 1
ATOM 648 N N . VAL A 1 92 ? -17.252 11.568 34.419 1.00 97.50 92 VAL A N 1
ATOM 649 C CA . VAL A 1 92 ? -17.225 10.107 34.558 1.00 97.50 92 VAL A CA 1
ATOM 650 C C . VAL A 1 92 ? -18.610 9.555 34.250 1.00 97.50 92 VAL A C 1
ATOM 652 O O . VAL A 1 92 ? -19.589 9.963 34.878 1.00 97.50 92 VAL A O 1
ATOM 655 N N . THR A 1 93 ? -18.688 8.604 33.322 1.00 95.75 93 THR A N 1
ATOM 656 C CA . THR A 1 93 ? -19.940 7.966 32.892 1.00 95.75 93 THR A CA 1
ATOM 657 C C . THR A 1 93 ? -19.748 6.459 32.751 1.00 95.75 93 THR A C 1
ATOM 659 O O . THR A 1 93 ? -18.717 5.998 32.262 1.00 95.75 93 THR A O 1
ATOM 662 N N . LEU A 1 94 ? -20.751 5.675 33.149 1.00 94.19 94 LEU A N 1
ATOM 663 C CA . LEU A 1 94 ? -20.818 4.252 32.815 1.00 94.19 94 LEU A CA 1
ATOM 664 C C . LEU A 1 94 ? -21.579 4.058 31.503 1.00 94.19 94 LEU A C 1
ATOM 666 O O . LEU A 1 94 ? -22.716 4.504 31.366 1.00 94.19 94 LEU A O 1
ATOM 670 N N . LEU A 1 95 ? -20.951 3.370 30.555 1.00 92.69 95 LEU A N 1
ATOM 671 C CA . LEU A 1 95 ? -21.570 2.946 29.306 1.00 92.69 95 LEU A CA 1
ATOM 672 C C . LEU A 1 95 ? -22.249 1.576 29.466 1.00 92.69 95 LEU A C 1
ATOM 674 O O . LEU A 1 95 ? -21.773 0.748 30.255 1.00 92.69 95 LEU A O 1
ATOM 678 N N . PRO A 1 96 ? -23.341 1.325 28.716 1.00 86.38 96 PRO A N 1
ATOM 679 C CA . PRO A 1 96 ? -24.093 0.075 28.778 1.00 86.38 96 PRO A CA 1
ATOM 680 C C . PRO A 1 96 ? -23.271 -1.119 28.274 1.00 86.38 96 PRO A C 1
ATOM 682 O O . PRO A 1 96 ? -22.120 -0.989 27.864 1.00 86.38 96 PRO A O 1
ATOM 685 N N . GLN A 1 97 ? -23.872 -2.309 28.325 1.00 89.44 97 GLN A N 1
ATOM 686 C CA . GLN A 1 97 ? -23.221 -3.564 27.951 1.00 89.44 97 GLN A CA 1
ATOM 687 C C . GLN A 1 97 ? -22.613 -3.535 26.530 1.00 89.44 97 GLN A C 1
ATOM 689 O O . GLN A 1 97 ? -23.282 -3.077 25.604 1.00 89.44 97 GLN A O 1
ATOM 694 N N . PRO A 1 98 ? -21.395 -4.081 26.328 1.00 93.88 98 PRO A N 1
ATOM 695 C CA . PRO A 1 98 ? -20.461 -4.539 27.365 1.00 93.88 98 PRO A CA 1
ATOM 696 C C . PRO A 1 98 ? -19.975 -3.369 28.233 1.00 93.88 98 PRO A C 1
ATOM 698 O O . PRO A 1 98 ? -19.500 -2.382 27.691 1.00 93.88 98 PRO A O 1
ATOM 701 N N . THR A 1 99 ? -20.090 -3.456 29.560 1.00 93.94 99 THR A N 1
ATOM 702 C CA . THR A 1 99 ? -19.965 -2.278 30.441 1.00 93.94 99 THR A CA 1
ATOM 703 C C . THR A 1 99 ? -18.573 -1.644 30.408 1.00 93.94 99 THR A C 1
ATOM 705 O O . THR A 1 99 ? -17.560 -2.333 30.534 1.00 93.94 99 THR A O 1
ATOM 708 N N . ARG A 1 100 ? -18.511 -0.313 30.296 1.00 94.62 100 ARG A N 1
ATOM 709 C CA . ARG A 1 100 ? -17.255 0.462 30.309 1.00 94.62 100 ARG A CA 1
ATOM 710 C C . ARG A 1 100 ? -17.395 1.672 31.207 1.00 94.62 100 ARG A C 1
ATOM 712 O O . ARG A 1 100 ? -18.446 2.303 31.217 1.00 94.62 100 ARG A O 1
ATOM 719 N N . LEU A 1 101 ? -16.327 2.039 31.900 1.00 96.31 101 LEU A N 1
ATOM 720 C CA . LEU A 1 101 ? -16.221 3.348 32.534 1.00 96.31 101 LEU A CA 1
ATOM 721 C C . LEU A 1 101 ? -15.528 4.305 31.561 1.00 96.31 101 LEU A C 1
ATOM 723 O O . LEU A 1 101 ? -14.393 4.046 31.175 1.00 96.31 101 LEU A O 1
ATOM 727 N N . ALA A 1 102 ? -16.191 5.392 31.182 1.00 96.25 102 ALA A N 1
ATOM 728 C CA . ALA A 1 102 ? -15.618 6.474 30.390 1.00 96.25 102 ALA A CA 1
ATOM 729 C C . ALA A 1 102 ? -15.269 7.652 31.307 1.00 96.25 102 ALA A C 1
ATOM 731 O O . ALA A 1 102 ? -16.120 8.123 32.063 1.00 96.25 102 ALA A O 1
ATOM 732 N N . VAL A 1 103 ? -14.022 8.117 31.248 1.00 97.25 103 VAL A N 1
ATOM 733 C CA . VAL A 1 103 ? -13.534 9.299 31.967 1.00 97.25 103 VAL A CA 1
ATOM 734 C C . VAL A 1 103 ? -13.097 10.335 30.939 1.00 97.25 103 VAL A C 1
ATOM 736 O O . VAL A 1 103 ? -11.997 10.257 30.391 1.00 97.25 103 VAL A O 1
ATOM 739 N N . SER A 1 104 ? -13.983 11.279 30.652 1.00 95.31 104 SER A N 1
ATOM 740 C CA . SER A 1 104 ? -13.795 12.329 29.653 1.00 95.31 104 SER A CA 1
ATOM 741 C C . SER A 1 104 ? -13.176 13.569 30.282 1.00 95.31 104 SER A C 1
ATOM 743 O O . SER A 1 104 ? -13.541 13.952 31.390 1.00 95.31 104 SER A O 1
ATOM 745 N N . PHE A 1 105 ? -12.281 14.228 29.557 1.00 95.12 105 PHE A N 1
ATOM 746 C CA . PHE A 1 105 ? -11.577 15.440 29.952 1.00 95.12 105 PHE A CA 1
ATOM 747 C C . PHE A 1 105 ? -11.656 16.487 28.840 1.00 95.12 105 PHE A C 1
ATOM 749 O O . PHE A 1 105 ? -11.538 16.150 27.662 1.00 95.12 105 PHE A O 1
ATOM 756 N N . ASP A 1 106 ? -11.781 17.764 29.216 1.00 91.44 106 ASP A N 1
ATOM 757 C CA . ASP A 1 106 ? -11.804 18.877 28.251 1.00 91.44 106 ASP A CA 1
ATOM 758 C C . ASP A 1 106 ? -10.485 18.980 27.462 1.00 91.44 106 ASP A C 1
ATOM 760 O O . ASP A 1 106 ? -10.494 19.322 26.283 1.00 91.44 106 ASP A O 1
ATOM 764 N N . SER A 1 107 ? -9.352 18.733 28.132 1.00 89.06 107 SER A N 1
ATOM 765 C CA . SER A 1 107 ? -8.013 18.791 27.538 1.00 89.06 107 SER A CA 1
ATOM 766 C C . SER A 1 107 ? -7.018 17.981 28.369 1.00 89.06 107 SER A C 1
ATOM 768 O O . SER A 1 107 ? -6.887 18.207 29.577 1.00 89.06 107 SER A O 1
ATOM 770 N N . ILE A 1 108 ? -6.311 17.050 27.724 1.00 90.94 108 ILE A N 1
ATOM 771 C CA . ILE A 1 108 ? -5.136 16.353 28.264 1.00 90.94 108 ILE A CA 1
ATOM 772 C C . ILE A 1 108 ? -4.023 16.455 27.230 1.00 90.94 108 ILE A C 1
ATOM 774 O O . ILE A 1 108 ? -4.189 16.071 26.080 1.00 90.94 108 ILE A O 1
ATOM 778 N N . THR A 1 109 ? -2.874 16.977 27.647 1.00 86.88 109 THR A N 1
ATOM 779 C CA . THR A 1 109 ? -1.726 17.205 26.761 1.00 86.88 109 THR A CA 1
ATOM 780 C C . THR A 1 109 ? -0.741 16.037 26.797 1.00 86.88 109 THR A C 1
ATOM 782 O O . THR A 1 109 ? -0.058 15.779 25.811 1.00 86.88 109 THR A O 1
ATOM 785 N N . TYR A 1 110 ? -0.647 15.335 27.931 1.00 85.94 110 TYR A N 1
ATOM 786 C CA . TYR A 1 110 ? 0.314 14.249 28.132 1.00 85.94 110 TYR A CA 1
ATOM 787 C C . TYR A 1 110 ? -0.302 13.058 28.889 1.00 85.94 110 TYR A C 1
ATOM 789 O O . TYR A 1 110 ? -1.231 13.200 29.683 1.00 85.94 110 TYR A O 1
ATOM 797 N N . TRP A 1 111 ? 0.259 11.876 28.652 1.00 87.06 111 TRP A N 1
ATOM 798 C CA . TRP A 1 111 ? -0.262 10.556 29.038 1.00 87.06 111 TRP A CA 1
ATOM 799 C C . TRP A 1 111 ? 0.894 9.666 29.496 1.00 87.06 111 TRP A C 1
ATOM 801 O O . TRP A 1 111 ? 1.128 8.565 28.997 1.00 87.06 111 TRP A O 1
ATOM 811 N N . ASP A 1 112 ? 1.667 10.177 30.452 1.00 87.00 112 ASP A N 1
ATOM 812 C CA . ASP A 1 112 ? 2.873 9.499 30.924 1.00 87.00 112 ASP A CA 1
ATOM 813 C C . ASP A 1 112 ? 2.559 8.169 31.636 1.00 87.00 112 ASP A C 1
ATOM 815 O O . ASP A 1 112 ? 3.410 7.277 31.671 1.00 87.00 112 ASP A O 1
ATOM 819 N N . TYR A 1 113 ? 1.317 7.993 32.108 1.00 86.00 113 TYR A N 1
ATOM 820 C CA . TYR A 1 113 ? 0.843 6.766 32.750 1.00 86.00 113 TYR A CA 1
ATOM 821 C C . TYR A 1 113 ? 1.002 5.498 31.899 1.00 86.00 113 TYR A C 1
ATOM 823 O O . TYR A 1 113 ? 1.135 4.418 32.467 1.00 86.00 113 TYR A O 1
ATOM 831 N N . LEU A 1 114 ? 1.010 5.598 30.562 1.00 82.81 114 LEU A N 1
ATOM 832 C CA . LEU A 1 114 ? 1.091 4.432 29.668 1.00 82.81 114 LEU A CA 1
ATOM 833 C C . LEU A 1 114 ? 2.363 3.593 29.876 1.00 82.81 114 LEU A C 1
ATOM 835 O O . LEU A 1 114 ? 2.400 2.431 29.483 1.00 82.81 114 LEU A O 1
ATOM 839 N N . ARG A 1 115 ? 3.406 4.165 30.487 1.00 75.31 115 ARG A N 1
ATOM 840 C CA . ARG A 1 115 ? 4.689 3.485 30.717 1.00 75.31 115 ARG A CA 1
ATOM 841 C C . ARG A 1 115 ? 4.640 2.468 31.854 1.00 75.31 115 ARG A C 1
ATOM 843 O O . ARG A 1 115 ? 5.299 1.438 31.759 1.00 75.31 115 ARG A O 1
ATOM 850 N N . ASP A 1 116 ? 3.861 2.765 32.891 1.00 80.19 116 ASP A N 1
ATOM 851 C CA . ASP A 1 116 ? 3.798 1.998 34.142 1.00 80.19 116 ASP A CA 1
ATOM 852 C C . ASP A 1 116 ? 2.360 1.550 34.462 1.00 80.19 116 ASP A C 1
ATOM 854 O O . ASP A 1 116 ? 2.027 1.260 35.613 1.00 80.19 116 ASP A O 1
ATOM 858 N N . LEU A 1 117 ? 1.484 1.519 33.452 1.00 84.19 117 LEU A N 1
ATOM 859 C CA . LEU A 1 117 ? 0.095 1.114 33.617 1.00 84.19 117 LEU A CA 1
ATOM 860 C C . LEU A 1 117 ? 0.017 -0.375 33.972 1.00 84.19 117 LEU A C 1
ATOM 862 O O . LEU A 1 117 ? 0.293 -1.244 33.145 1.00 84.19 117 LEU A O 1
ATOM 866 N N . ASP A 1 118 ? -0.444 -0.656 35.187 1.00 82.56 118 ASP A N 1
ATOM 867 C CA . ASP A 1 118 ? -0.767 -2.001 35.648 1.00 82.56 118 ASP A CA 1
ATOM 868 C C . ASP A 1 118 ? -2.158 -2.015 36.294 1.00 82.56 118 ASP A C 1
ATOM 870 O O . ASP A 1 118 ? -2.382 -1.459 37.372 1.00 82.56 118 ASP A O 1
ATOM 874 N N . LEU A 1 119 ? -3.107 -2.656 35.610 1.00 87.12 119 LEU A N 1
ATOM 875 C CA . LEU A 1 119 ? -4.480 -2.852 36.085 1.00 87.12 119 LEU A CA 1
ATOM 876 C C . LEU A 1 119 ? -4.724 -4.278 36.602 1.00 87.12 119 LEU A C 1
ATOM 878 O O . LEU A 1 119 ? -5.839 -4.601 37.007 1.00 87.12 119 LEU A O 1
ATOM 882 N N . SER A 1 120 ? -3.691 -5.131 36.636 1.00 83.50 120 SER A N 1
ATOM 883 C CA . SER A 1 120 ? -3.808 -6.556 36.989 1.00 83.50 120 SER A CA 1
ATOM 884 C C . SER A 1 120 ? -4.225 -6.812 38.441 1.00 83.50 120 SER A C 1
ATOM 886 O O . SER A 1 120 ? -4.570 -7.938 38.804 1.00 83.50 120 SER A O 1
ATOM 888 N N . ALA A 1 121 ? -4.237 -5.764 39.269 1.00 82.62 121 ALA A N 1
ATOM 889 C CA . ALA A 1 121 ? -4.672 -5.809 40.657 1.00 82.62 121 ALA A CA 1
ATOM 890 C C . ALA A 1 121 ? -6.155 -6.191 40.836 1.00 82.62 121 ALA A C 1
ATOM 892 O O . ALA A 1 121 ? -6.524 -6.580 41.943 1.00 82.62 121 ALA A O 1
ATOM 893 N N . SER A 1 122 ? -6.992 -6.113 39.790 1.00 84.38 122 SER A N 1
ATOM 894 C CA . SER A 1 122 ? -8.367 -6.621 39.826 1.00 84.38 122 SER A CA 1
ATOM 895 C C . SER A 1 122 ? -8.750 -7.366 38.551 1.00 84.38 122 SER A C 1
ATOM 897 O O . SER A 1 122 ? -8.583 -6.858 37.447 1.00 84.38 122 SER A O 1
ATOM 899 N N . GLY A 1 123 ? -9.376 -8.536 38.704 1.00 86.69 123 GLY A N 1
ATOM 900 C CA . GLY A 1 123 ? -9.958 -9.278 37.578 1.00 86.69 123 GLY A CA 1
ATOM 901 C C . GLY A 1 123 ? -11.209 -8.623 36.978 1.00 86.69 123 GLY A C 1
ATOM 902 O O . GLY A 1 123 ? -11.727 -9.107 35.976 1.00 86.69 123 GLY A O 1
ATOM 903 N N . PHE A 1 124 ? -11.716 -7.551 37.595 1.00 92.06 124 PHE A N 1
ATOM 904 C CA . PHE A 1 124 ? -12.876 -6.810 37.105 1.00 92.06 124 PHE A CA 1
ATOM 905 C C . PHE A 1 124 ? -12.518 -5.771 36.031 1.00 92.06 124 PHE A C 1
ATOM 907 O O . PHE A 1 124 ? -13.377 -5.413 35.226 1.00 92.06 124 PHE A O 1
ATOM 914 N N . LEU A 1 125 ? -11.266 -5.303 35.999 1.00 92.75 125 LEU A N 1
ATOM 915 C CA . LEU A 1 125 ? -10.748 -4.405 34.967 1.00 92.75 125 LEU A CA 1
ATOM 916 C C . LEU A 1 125 ? -10.091 -5.248 33.876 1.00 92.75 125 LEU A C 1
ATOM 918 O O . LEU A 1 125 ? -9.020 -5.814 34.078 1.00 92.75 125 LEU A O 1
ATOM 922 N N . LEU A 1 126 ? -10.735 -5.340 32.716 1.00 91.50 126 LEU A N 1
ATOM 923 C CA . LEU A 1 126 ? -10.233 -6.148 31.602 1.00 91.50 126 LEU A CA 1
ATOM 924 C C . LEU A 1 126 ? -9.140 -5.429 30.801 1.00 91.50 126 LEU A C 1
ATOM 926 O O . LEU A 1 126 ? -8.333 -6.078 30.145 1.00 91.50 126 LEU A O 1
ATOM 930 N N . GLY A 1 127 ? -9.104 -4.099 30.876 1.00 91.25 127 GLY A N 1
ATOM 931 C CA . GLY A 1 127 ? -8.108 -3.261 30.219 1.00 91.25 127 GLY A CA 1
ATOM 932 C C . GLY A 1 127 ? -8.537 -1.797 30.175 1.00 91.25 127 GLY A C 1
ATOM 933 O O . GLY A 1 127 ? -9.616 -1.435 30.654 1.00 91.25 127 GLY A O 1
ATOM 934 N N . SER A 1 128 ? -7.699 -0.953 29.577 1.00 91.75 128 SER A N 1
ATOM 935 C CA . SER A 1 128 ? -8.015 0.454 29.331 1.00 91.75 128 SER A CA 1
ATOM 936 C C . SER A 1 128 ? -7.444 0.934 28.009 1.00 91.75 128 SER A C 1
ATOM 938 O O . SER A 1 128 ? -6.386 0.471 27.590 1.00 91.75 128 SER A O 1
ATOM 940 N N . PHE A 1 129 ? -8.100 1.914 27.405 1.00 89.81 129 PHE A N 1
ATOM 941 C CA . PHE A 1 129 ? -7.635 2.585 26.197 1.00 89.81 129 PHE A CA 1
ATOM 942 C C . PHE A 1 129 ? -8.150 4.024 26.193 1.00 89.81 129 PHE A C 1
ATOM 944 O O . PHE A 1 129 ? -9.193 4.327 26.770 1.00 89.81 129 PHE A O 1
ATOM 951 N N . GLY A 1 130 ? -7.406 4.929 25.571 1.00 87.56 130 GLY A N 1
ATOM 952 C CA . GLY A 1 130 ? -7.815 6.322 25.443 1.00 87.56 130 GLY A CA 1
ATOM 953 C C . GLY A 1 130 ? -8.376 6.638 24.057 1.00 87.56 130 GLY A C 1
ATOM 954 O O . GLY A 1 130 ? -8.178 5.870 23.121 1.00 87.56 130 GLY A O 1
ATOM 955 N N . THR A 1 131 ? -9.024 7.790 23.913 1.00 85.31 131 THR A N 1
ATOM 956 C CA . THR A 1 131 ? -9.490 8.321 22.625 1.00 85.31 131 THR A CA 1
ATOM 957 C C . THR A 1 131 ? -9.270 9.822 22.547 1.00 85.31 131 THR A C 1
ATOM 959 O O . THR A 1 131 ? -9.626 10.538 23.488 1.00 85.31 131 THR A O 1
ATOM 962 N N . VAL A 1 132 ? -8.766 10.291 21.408 1.00 82.06 132 VAL A N 1
ATOM 963 C CA . VAL A 1 132 ? -8.759 11.704 21.012 1.00 82.06 132 VAL A CA 1
ATOM 964 C C . VAL A 1 132 ? -9.304 11.794 19.602 1.00 82.06 132 VAL A C 1
ATOM 966 O O . VAL A 1 132 ? -9.001 10.945 18.767 1.00 82.06 132 VAL A O 1
ATOM 969 N N . PHE A 1 133 ? -10.128 12.809 19.369 1.00 78.75 133 PHE A N 1
ATOM 970 C CA . PHE A 1 133 ? -10.627 13.103 18.036 1.00 78.75 133 PHE A CA 1
ATOM 971 C C . PHE A 1 133 ? -9.682 14.058 17.323 1.00 78.75 133 PHE A C 1
ATOM 973 O O . PHE A 1 133 ? -9.217 15.029 17.924 1.00 78.75 133 PHE A O 1
ATOM 980 N N . GLU A 1 134 ? -9.434 13.816 16.041 1.00 71.94 134 GLU A N 1
ATOM 981 C CA . GLU A 1 134 ? -8.618 14.699 15.219 1.00 71.94 134 GLU A CA 1
ATOM 982 C C . GLU A 1 134 ? -9.156 16.141 15.272 1.00 71.94 134 GLU A C 1
ATOM 984 O O . GLU A 1 134 ? -10.352 16.403 15.124 1.00 71.94 134 GLU A O 1
ATOM 989 N N . GLY A 1 135 ? -8.266 17.094 15.560 1.00 69.06 135 GLY A N 1
ATOM 990 C CA . GLY A 1 135 ? -8.623 18.506 15.732 1.00 69.06 135 GLY A CA 1
ATOM 991 C C . GLY A 1 135 ? -9.297 18.863 17.066 1.00 69.06 135 GLY A C 1
ATOM 992 O O . GLY A 1 135 ? -9.681 20.020 17.248 1.00 69.06 135 GLY A O 1
ATOM 993 N N . SER A 1 136 ? -9.423 17.920 18.005 1.00 80.25 136 SER A N 1
ATOM 994 C CA . SER A 1 136 ? -9.933 18.144 19.361 1.00 80.25 136 SER A CA 1
ATOM 995 C C . SER A 1 136 ? -8.828 17.993 20.406 1.00 80.25 136 SER A C 1
ATOM 997 O O . SER A 1 136 ? -7.980 17.114 20.307 1.00 80.25 136 SER A O 1
ATOM 999 N N . GLU A 1 137 ? -8.867 18.818 21.454 1.00 79.88 137 GLU A N 1
ATOM 1000 C CA . GLU A 1 137 ? -8.048 18.596 22.657 1.00 79.88 137 GLU A CA 1
ATOM 1001 C C . GLU A 1 137 ? -8.728 17.645 23.656 1.00 79.88 137 GLU A C 1
ATOM 1003 O O . GLU A 1 137 ? -8.092 17.192 24.609 1.00 79.88 137 GLU A O 1
ATOM 1008 N N . ALA A 1 138 ? -10.015 17.337 23.452 1.00 86.94 138 ALA A N 1
ATOM 1009 C CA . ALA A 1 138 ? -10.774 16.492 24.360 1.00 86.94 138 ALA A CA 1
ATOM 1010 C C . ALA A 1 138 ? -10.240 15.058 24.346 1.00 86.94 138 ALA A C 1
ATOM 1012 O O . ALA A 1 138 ? -10.046 14.452 23.290 1.00 86.94 138 ALA A O 1
ATOM 1013 N N . PHE A 1 139 ? -10.071 14.505 25.541 1.00 90.31 139 PHE A N 1
ATOM 1014 C CA . PHE A 1 139 ? -9.537 13.168 25.751 1.00 90.31 139 PHE A CA 1
ATOM 1015 C C . PHE A 1 139 ? -10.511 12.345 26.580 1.00 90.31 139 PHE A C 1
ATOM 1017 O O . PHE A 1 139 ? -10.998 12.820 27.599 1.00 90.31 139 PHE A O 1
ATOM 1024 N N . THR A 1 140 ? -10.771 11.101 26.186 1.00 92.75 140 THR A N 1
ATOM 1025 C CA . THR A 1 140 ? -11.545 10.163 27.012 1.00 92.75 140 THR A CA 1
ATOM 1026 C C . THR A 1 140 ? -10.719 8.924 27.306 1.00 92.75 140 THR A C 1
ATOM 1028 O O . THR A 1 140 ? -10.194 8.303 26.388 1.00 92.75 140 THR A O 1
ATOM 1031 N N . LEU A 1 141 ? -10.605 8.555 28.581 1.00 94.50 141 LEU A N 1
ATOM 1032 C CA . LEU A 1 141 ? -10.007 7.298 29.018 1.00 94.50 141 LEU A CA 1
ATOM 1033 C C . LEU A 1 141 ? -11.108 6.293 29.346 1.00 94.50 141 LEU A C 1
ATOM 1035 O O . LEU A 1 141 ? -11.925 6.529 30.235 1.00 94.50 141 LEU A O 1
ATOM 1039 N N . TYR A 1 142 ? -11.106 5.165 28.649 1.00 95.06 142 TYR A N 1
ATOM 1040 C CA . TYR A 1 142 ? -12.025 4.064 28.881 1.00 95.06 142 TYR A CA 1
ATOM 1041 C C . TYR A 1 142 ? -11.369 2.977 29.722 1.00 95.06 142 TYR A C 1
ATOM 1043 O O . TYR A 1 142 ? -10.226 2.596 29.475 1.00 95.06 142 TYR A O 1
ATOM 1051 N N . PHE A 1 143 ? -12.129 2.419 30.659 1.00 95.31 143 PHE A N 1
ATOM 1052 C CA . PHE A 1 143 ? -11.805 1.180 31.358 1.00 95.31 143 PHE A CA 1
ATOM 1053 C C . PHE A 1 143 ? -12.867 0.137 31.016 1.00 95.31 143 PHE A C 1
ATOM 1055 O O . PHE A 1 143 ? -14.049 0.317 31.326 1.00 95.31 143 PHE A O 1
ATOM 1062 N N . GLN A 1 144 ? -12.455 -0.949 30.362 1.00 95.75 144 GLN A N 1
ATOM 1063 C CA . GLN A 1 144 ? -13.350 -2.057 30.044 1.00 95.75 144 GLN A CA 1
ATOM 1064 C C . GLN A 1 144 ? -13.588 -2.886 31.307 1.00 95.75 144 GLN A C 1
ATOM 1066 O O . GLN A 1 144 ? -12.636 -3.356 31.935 1.00 95.75 144 GLN A O 1
ATOM 1071 N N . LEU A 1 145 ? -14.857 -3.072 31.673 1.00 95.06 145 LEU A N 1
ATOM 1072 C CA . LEU A 1 145 ? -15.246 -3.805 32.876 1.00 95.06 145 LEU A CA 1
ATOM 1073 C C . LEU A 1 145 ? -15.706 -5.222 32.521 1.00 95.06 145 LEU A C 1
ATOM 1075 O O . LEU A 1 145 ? -16.228 -5.460 31.430 1.00 95.06 145 LEU A O 1
ATOM 1079 N N . ALA A 1 146 ? -15.541 -6.152 33.462 1.00 91.81 146 ALA A N 1
ATOM 1080 C CA . ALA A 1 146 ? -16.005 -7.536 33.335 1.00 91.81 146 ALA A CA 1
ATOM 1081 C C . ALA A 1 146 ? -17.524 -7.703 33.549 1.00 91.81 146 ALA A C 1
ATOM 1083 O O . ALA A 1 146 ? -18.061 -8.794 33.366 1.00 91.81 146 ALA A O 1
ATOM 1084 N N . GLY A 1 147 ? -18.218 -6.643 33.967 1.00 90.44 147 GLY A N 1
ATOM 1085 C CA . GLY A 1 147 ? -19.655 -6.643 34.214 1.00 90.44 147 GLY A CA 1
ATOM 1086 C C . GLY A 1 147 ? -20.157 -5.285 34.696 1.00 90.44 147 GLY A C 1
ATOM 1087 O O . GLY A 1 147 ? -19.422 -4.297 34.689 1.00 90.44 147 GLY A O 1
ATOM 1088 N N . GLU A 1 148 ? -21.415 -5.243 35.129 1.00 91.56 148 GLU A N 1
ATOM 1089 C CA . GLU A 1 148 ? -22.039 -4.015 35.626 1.00 91.56 148 GLU A CA 1
ATOM 1090 C C . GLU A 1 148 ? -21.408 -3.558 36.938 1.00 91.56 148 GLU A C 1
ATOM 1092 O O . GLU A 1 148 ? -21.008 -4.366 37.781 1.00 91.56 148 GLU A O 1
ATOM 1097 N N . ALA A 1 149 ? -21.350 -2.245 37.127 1.00 93.00 149 ALA A N 1
ATOM 1098 C CA . ALA A 1 149 ? -20.850 -1.634 38.343 1.00 93.00 149 ALA A CA 1
ATOM 1099 C C . ALA A 1 149 ? -21.725 -0.452 38.745 1.00 93.00 149 ALA A C 1
ATOM 1101 O O . ALA A 1 149 ? -22.362 0.182 37.911 1.00 93.00 149 ALA A O 1
ATOM 1102 N N . ALA A 1 150 ? -21.700 -0.128 40.030 1.00 94.00 150 ALA A N 1
ATOM 1103 C CA . ALA A 1 150 ? -21.989 1.215 40.498 1.00 94.00 150 ALA A CA 1
ATOM 1104 C C . ALA A 1 150 ? -20.656 1.944 40.714 1.00 94.00 150 ALA A C 1
ATOM 1106 O O . ALA A 1 150 ? -19.663 1.305 41.069 1.00 94.00 150 ALA A O 1
ATOM 1107 N N . PHE A 1 151 ? -20.613 3.261 40.541 1.00 95.75 151 PHE A N 1
ATOM 1108 C CA . PHE A 1 151 ? -19.389 4.042 40.710 1.00 95.75 151 PHE A CA 1
ATOM 1109 C C . PHE A 1 151 ? -19.560 5.214 41.677 1.00 95.75 151 PHE A C 1
ATOM 1111 O O . PHE A 1 151 ? -20.646 5.762 41.842 1.00 95.75 151 PHE A O 1
ATOM 1118 N N . GLN A 1 152 ? -18.473 5.614 42.321 1.00 95.69 152 GLN A N 1
ATOM 1119 C CA . GLN A 1 152 ? -18.398 6.820 43.136 1.00 95.69 152 GLN A CA 1
ATOM 1120 C C . GLN A 1 152 ? -17.089 7.538 42.825 1.00 95.69 152 GLN A C 1
ATOM 1122 O O . GLN A 1 152 ? -16.038 6.905 42.789 1.00 95.69 152 GLN A O 1
ATOM 1127 N N . VAL A 1 153 ? -17.149 8.855 42.636 1.00 96.56 153 VAL A N 1
ATOM 1128 C CA . VAL A 1 153 ? -15.964 9.680 42.373 1.00 96.56 153 VAL A CA 1
ATOM 1129 C C . VAL A 1 153 ? -15.621 10.505 43.608 1.00 96.56 153 VAL A C 1
ATOM 1131 O O . VAL A 1 153 ? -16.494 11.139 44.206 1.00 96.56 153 VAL A O 1
ATOM 1134 N N . VAL A 1 154 ? -14.345 10.498 43.979 1.00 95.88 154 VAL A N 1
ATOM 1135 C CA . VAL A 1 154 ? -13.760 11.349 45.013 1.00 95.88 154 VAL A CA 1
ATOM 1136 C C . VAL A 1 154 ? -12.647 12.168 44.371 1.00 95.88 154 VAL A C 1
ATOM 1138 O O . VAL A 1 154 ? -11.662 11.626 43.873 1.00 95.88 154 VAL A O 1
ATOM 1141 N N . GLU A 1 155 ? -12.818 13.485 44.373 1.00 96.19 155 GLU A N 1
ATOM 1142 C CA . GLU A 1 155 ? -11.824 14.425 43.862 1.00 96.19 155 GLU A CA 1
ATOM 1143 C C . GLU A 1 155 ? -10.863 14.848 44.974 1.00 96.19 155 GLU A C 1
ATOM 1145 O O . GLU A 1 155 ? -11.289 15.282 46.049 1.00 96.19 155 GLU A O 1
ATOM 1150 N N . HIS A 1 156 ? -9.567 14.751 44.691 1.00 95.19 156 HIS A N 1
ATOM 1151 C CA . HIS A 1 156 ? -8.482 15.285 45.508 1.00 95.19 156 HIS A CA 1
ATOM 1152 C C . HIS A 1 156 ? -7.782 16.426 44.757 1.00 95.19 156 HIS A C 1
ATOM 1154 O O . HIS A 1 156 ? -8.093 16.721 43.607 1.00 95.19 156 HIS A O 1
ATOM 1160 N N . GLU A 1 157 ? -6.816 17.086 45.399 1.00 91.88 157 GLU A N 1
ATOM 1161 C CA . GLU A 1 157 ? -6.122 18.246 44.813 1.00 91.88 157 GLU A CA 1
ATOM 1162 C C . GLU A 1 157 ? -5.383 17.904 43.505 1.00 91.88 157 GLU A C 1
ATOM 1164 O O . GLU A 1 157 ? -5.445 18.663 42.538 1.00 91.88 157 GLU A O 1
ATOM 1169 N N . THR A 1 158 ? -4.726 16.741 43.459 1.00 94.69 158 THR A N 1
ATOM 1170 C CA . THR A 1 158 ? -3.885 16.297 42.331 1.00 94.69 158 THR A CA 1
ATOM 1171 C C . THR A 1 158 ? -4.295 14.941 41.757 1.00 94.69 158 THR A C 1
ATOM 1173 O O . THR A 1 158 ? -3.596 14.394 40.906 1.00 94.69 158 THR A O 1
ATOM 1176 N N . SER A 1 159 ? -5.415 14.373 42.201 1.00 96.44 159 SER A N 1
ATOM 1177 C CA . SER A 1 159 ? -5.888 13.076 41.723 1.00 96.44 159 SER A CA 1
ATOM 1178 C C . SER A 1 159 ? -7.405 12.955 41.768 1.00 96.44 159 SER A C 1
ATOM 1180 O O . SER A 1 159 ? -8.080 13.643 42.531 1.00 96.44 159 SER A O 1
ATOM 1182 N N . ILE A 1 160 ? -7.938 12.045 40.959 1.00 97.50 160 ILE A N 1
ATOM 1183 C CA . ILE A 1 160 ? -9.305 11.549 41.115 1.00 97.50 160 ILE A CA 1
ATOM 1184 C C . ILE A 1 160 ? -9.260 10.075 41.494 1.00 97.50 160 ILE A C 1
ATOM 1186 O O . ILE A 1 160 ? -8.490 9.295 40.930 1.00 97.50 160 ILE A O 1
ATOM 1190 N N . GLU A 1 161 ? -10.082 9.701 42.466 1.00 97.31 161 GLU A N 1
ATOM 1191 C CA . GLU A 1 161 ? -10.323 8.314 42.840 1.00 97.31 161 GLU A CA 1
ATOM 1192 C C . GLU A 1 161 ? -11.732 7.916 42.415 1.00 97.31 161 GLU A C 1
ATOM 1194 O O . GLU A 1 161 ? -12.708 8.591 42.740 1.00 97.31 161 GLU A O 1
ATOM 1199 N N . ILE A 1 162 ? -11.843 6.802 41.700 1.00 97.38 162 ILE A N 1
ATOM 1200 C CA . ILE A 1 162 ? -13.113 6.235 41.262 1.00 97.38 162 ILE A CA 1
ATOM 1201 C C . ILE A 1 162 ? -13.251 4.867 41.921 1.00 97.38 162 ILE A C 1
ATOM 1203 O O . ILE A 1 162 ? -12.495 3.943 41.624 1.00 97.38 162 ILE A O 1
ATOM 1207 N N . LEU A 1 163 ? -14.203 4.741 42.842 1.00 96.00 163 LEU A N 1
ATOM 1208 C CA . LEU A 1 163 ? -14.573 3.457 43.421 1.00 96.00 163 LEU A CA 1
ATOM 1209 C C . LEU A 1 163 ? -15.631 2.803 42.541 1.00 96.00 163 LEU A C 1
ATOM 1211 O O . LEU A 1 163 ? -16.707 3.361 42.350 1.00 96.00 163 LEU A O 1
ATOM 1215 N N . LEU A 1 164 ? -15.332 1.609 42.050 1.00 95.31 164 LEU A N 1
ATOM 1216 C CA . LEU A 1 164 ? -16.238 0.740 41.317 1.00 95.31 164 LEU A CA 1
ATOM 1217 C C . LEU A 1 164 ? -16.695 -0.388 42.234 1.00 95.31 164 LEU A C 1
ATOM 1219 O O . LEU A 1 164 ? -15.880 -1.111 42.803 1.00 95.31 164 LEU A O 1
ATOM 1223 N N . ARG A 1 165 ? -18.007 -0.564 42.339 1.00 94.31 165 ARG A N 1
ATOM 1224 C CA . ARG A 1 165 ? -18.633 -1.676 43.045 1.00 94.31 165 ARG A CA 1
ATOM 1225 C C . ARG A 1 165 ? -19.310 -2.591 42.029 1.00 94.31 165 ARG A C 1
ATOM 1227 O O . ARG A 1 165 ? -20.360 -2.203 41.512 1.00 94.31 165 ARG A O 1
ATOM 1234 N N . PRO A 1 166 ? -18.760 -3.786 41.750 1.00 92.12 166 PRO A N 1
ATOM 1235 C CA . PRO A 1 166 ? -19.403 -4.761 40.878 1.00 92.12 166 PRO A CA 1
ATOM 1236 C C . PRO A 1 166 ? -20.819 -5.089 41.363 1.00 92.12 166 PRO A C 1
ATOM 1238 O O . PRO A 1 166 ? -21.035 -5.346 42.554 1.00 92.12 166 PRO A O 1
ATOM 1241 N N . ILE A 1 167 ? -21.782 -5.081 40.446 1.00 89.38 167 ILE A N 1
ATOM 1242 C CA . ILE A 1 167 ? -23.166 -5.472 40.714 1.00 89.38 167 ILE A CA 1
ATOM 1243 C C . ILE A 1 167 ? -23.271 -6.974 40.458 1.00 89.38 167 ILE A C 1
ATOM 1245 O O . ILE A 1 167 ? -23.005 -7.455 39.356 1.00 89.38 167 ILE A O 1
ATOM 1249 N N . ALA A 1 168 ? -23.643 -7.737 41.486 1.00 74.44 168 ALA A N 1
ATOM 1250 C CA . ALA A 1 168 ? -23.844 -9.171 41.327 1.00 74.44 168 ALA A CA 1
ATOM 1251 C C . ALA A 1 168 ? -24.975 -9.438 40.320 1.00 74.44 168 ALA A C 1
ATOM 1253 O O . ALA A 1 168 ? -26.089 -8.940 40.494 1.00 74.44 168 ALA A O 1
ATOM 1254 N N . ALA A 1 169 ? -24.696 -10.252 39.298 1.00 60.59 169 ALA A N 1
ATOM 1255 C CA . ALA A 1 169 ? -25.699 -10.677 38.330 1.00 60.59 169 ALA A CA 1
ATOM 1256 C C . ALA A 1 169 ? -26.881 -11.328 39.067 1.00 60.59 169 ALA A C 1
ATOM 1258 O O . ALA A 1 169 ? -26.740 -12.389 39.681 1.00 60.59 169 ALA A O 1
ATOM 1259 N N . GLN A 1 170 ? -28.050 -10.686 39.034 1.00 50.75 170 GLN A N 1
ATOM 1260 C CA . GLN A 1 170 ? -29.274 -11.321 39.507 1.00 50.75 170 GLN A CA 1
ATOM 1261 C C . GLN A 1 170 ? -29.633 -12.422 38.512 1.00 50.75 170 GLN A C 1
ATOM 1263 O O . GLN A 1 170 ? -29.686 -12.185 37.306 1.00 50.75 170 GLN A O 1
ATOM 1268 N N . ALA A 1 171 ? -29.856 -13.641 39.007 1.00 39.91 171 ALA A N 1
ATOM 1269 C CA . ALA A 1 171 ? -30.436 -14.696 38.192 1.00 39.91 171 ALA A CA 1
ATOM 1270 C C . ALA A 1 171 ? -31.809 -14.202 37.722 1.00 39.91 171 ALA A C 1
ATOM 1272 O O . ALA A 1 171 ? -32.717 -14.066 38.540 1.00 39.91 171 ALA A O 1
ATOM 1273 N N . ALA A 1 172 ? -31.929 -13.873 36.435 1.00 40.12 172 ALA A N 1
ATOM 1274 C CA . ALA A 1 172 ? -33.188 -13.438 35.857 1.00 40.12 172 ALA A CA 1
ATOM 1275 C C . ALA A 1 172 ? -34.248 -14.515 36.127 1.00 40.12 172 ALA A C 1
ATOM 1277 O O . ALA A 1 172 ? -34.100 -15.666 35.702 1.00 40.12 172 ALA A O 1
ATOM 1278 N N . GLU A 1 173 ? -35.308 -14.162 36.859 1.00 37.62 173 GLU A N 1
ATOM 1279 C CA . GLU A 1 173 ? -36.522 -14.968 36.837 1.00 37.62 173 GLU A CA 1
ATOM 1280 C C . GLU A 1 173 ? -37.052 -14.931 35.397 1.00 37.62 173 GLU A C 1
ATOM 1282 O O . GLU A 1 173 ? -37.090 -13.856 34.795 1.00 37.62 173 GLU A O 1
ATOM 1287 N N . PRO A 1 174 ? -37.406 -16.080 34.799 1.00 35.38 174 PRO A N 1
ATOM 1288 C CA . PRO A 1 174 ? -37.877 -16.107 33.426 1.00 35.38 174 PRO A CA 1
ATOM 1289 C C . PRO A 1 174 ? -39.191 -15.328 33.339 1.00 35.38 174 PRO A C 1
ATOM 1291 O O . PRO A 1 174 ? -40.241 -15.820 33.756 1.00 35.38 174 PRO A O 1
ATOM 1294 N N . GLU A 1 175 ? -39.140 -14.112 32.794 1.00 40.62 175 GLU A N 1
ATOM 1295 C CA . GLU A 1 175 ? -40.345 -13.424 32.353 1.00 40.62 175 GLU A CA 1
ATOM 1296 C C . GLU A 1 175 ? -41.008 -14.284 31.277 1.00 40.62 175 GLU A C 1
ATOM 1298 O O . GLU A 1 175 ? -40.385 -14.727 30.307 1.00 40.62 175 GLU A O 1
ATOM 1303 N N . ALA A 1 176 ? -42.288 -14.580 31.490 1.00 38.38 176 ALA A N 1
ATOM 1304 C CA . ALA A 1 176 ? -43.087 -15.319 30.537 1.00 38.38 176 ALA A CA 1
ATOM 1305 C C . ALA A 1 176 ? -43.147 -14.522 29.229 1.00 38.38 176 ALA A C 1
ATOM 1307 O O . ALA A 1 176 ? -43.763 -13.460 29.173 1.00 38.38 176 ALA A O 1
ATOM 1308 N N . GLN A 1 177 ? -42.521 -15.052 28.177 1.00 41.75 177 GLN A N 1
ATOM 1309 C CA . GLN A 1 177 ? -42.706 -14.568 26.815 1.00 41.75 177 GLN A CA 1
ATOM 1310 C C . GLN A 1 177 ? -44.201 -14.621 26.472 1.00 41.75 177 GLN A C 1
ATOM 1312 O O . GLN A 1 177 ? -44.758 -15.699 26.251 1.00 41.75 177 GLN A O 1
ATOM 1317 N N . GLU A 1 178 ? -44.858 -13.463 26.402 1.00 38.38 178 GLU A N 1
ATOM 1318 C CA . GLU A 1 178 ? -46.145 -13.355 25.724 1.00 38.38 178 GLU A CA 1
ATOM 1319 C C . GLU A 1 178 ? -45.904 -13.585 24.231 1.00 38.38 178 GLU A C 1
ATOM 1321 O O . GLU A 1 178 ? -45.414 -12.724 23.504 1.00 38.38 178 GLU A O 1
ATOM 1326 N N . THR A 1 179 ? -46.212 -14.798 23.775 1.00 41.06 179 THR A N 1
ATOM 1327 C CA . THR A 1 179 ? -46.243 -15.134 22.353 1.00 41.06 179 THR A CA 1
ATOM 1328 C C . THR A 1 179 ? -47.447 -14.420 21.729 1.00 41.06 179 THR A C 1
ATOM 1330 O O . THR A 1 179 ? -48.577 -14.699 22.145 1.00 41.06 179 THR A O 1
ATOM 1333 N N . PRO A 1 180 ? -47.277 -13.522 20.741 1.00 41.56 180 PRO A N 1
ATOM 1334 C CA . PRO A 1 180 ? -48.416 -12.953 20.038 1.00 41.56 180 PRO A CA 1
ATOM 1335 C C . PRO A 1 180 ? -49.144 -14.069 19.287 1.00 41.56 180 PRO A C 1
ATOM 1337 O O . PRO A 1 180 ? -48.520 -14.917 18.645 1.00 41.56 180 PRO A O 1
ATOM 1340 N N . ALA A 1 181 ? -50.473 -14.084 19.383 1.00 41.88 181 ALA A N 1
ATOM 1341 C CA . ALA A 1 181 ? -51.302 -15.026 18.647 1.00 41.88 181 ALA A CA 1
ATOM 1342 C C . ALA A 1 181 ? -51.106 -14.835 17.135 1.00 41.88 181 ALA A C 1
ATOM 1344 O O . ALA A 1 181 ? -51.196 -13.723 16.616 1.00 41.88 181 ALA A O 1
ATOM 1345 N N . ALA A 1 182 ? -50.833 -15.946 16.454 1.00 42.94 182 ALA A N 1
ATOM 1346 C CA . ALA A 1 182 ? -50.624 -16.005 15.020 1.00 42.94 182 ALA A CA 1
ATOM 1347 C C . ALA A 1 182 ? -51.917 -15.691 14.257 1.00 42.94 182 ALA A C 1
ATOM 1349 O O . ALA A 1 182 ? -52.877 -16.453 14.344 1.00 42.94 182 ALA A O 1
ATOM 1350 N N . ASP A 1 183 ? -51.879 -14.639 13.441 1.00 40.59 183 ASP A N 1
ATOM 1351 C CA . ASP A 1 183 ? -52.646 -14.558 12.203 1.00 40.59 183 ASP A CA 1
ATOM 1352 C C . ASP A 1 183 ? -51.685 -14.226 11.050 1.00 40.59 183 ASP A C 1
ATOM 1354 O O . ASP A 1 183 ? -50.767 -13.415 11.168 1.00 40.59 183 ASP A O 1
ATOM 1358 N N . ALA A 1 184 ? -51.860 -14.967 9.961 1.00 47.81 184 ALA A N 1
ATOM 1359 C CA . ALA A 1 184 ? -50.869 -15.252 8.932 1.00 47.81 184 ALA A CA 1
ATOM 1360 C C . ALA A 1 184 ? -50.572 -14.100 7.962 1.00 47.81 184 ALA A C 1
ATOM 1362 O O . ALA A 1 184 ? -51.510 -13.592 7.356 1.00 47.81 184 ALA A O 1
ATOM 1363 N N . ILE A 1 185 ? -49.280 -13.844 7.694 1.00 43.19 185 ILE A N 1
ATOM 1364 C CA . ILE A 1 185 ? -48.681 -13.562 6.370 1.00 43.19 185 ILE A CA 1
ATOM 1365 C C . ILE A 1 185 ? -47.230 -14.083 6.408 1.00 43.19 185 ILE A C 1
ATOM 1367 O O . ILE A 1 185 ? -46.559 -13.947 7.426 1.00 43.19 185 ILE A O 1
ATOM 1371 N N . ASP A 1 186 ? -46.771 -14.699 5.317 1.00 48.94 186 ASP A N 1
ATOM 1372 C CA . ASP A 1 186 ? -45.411 -15.215 5.108 1.00 48.94 186 ASP A CA 1
ATOM 1373 C C . ASP A 1 186 ? -44.392 -14.053 5.120 1.00 48.94 186 ASP A C 1
ATOM 1375 O O . ASP A 1 186 ? -44.117 -13.416 4.103 1.00 48.94 186 ASP A O 1
ATOM 1379 N N . ILE A 1 187 ? -43.913 -13.708 6.315 1.00 48.28 187 ILE A N 1
ATOM 1380 C CA . ILE A 1 187 ? -42.822 -12.769 6.578 1.00 48.28 187 ILE A CA 1
ATOM 1381 C C . ILE A 1 187 ? -41.755 -13.599 7.285 1.00 48.28 187 ILE A C 1
ATOM 1383 O O . ILE A 1 187 ? -42.070 -14.319 8.233 1.00 48.28 187 ILE A O 1
ATOM 1387 N N . VAL A 1 188 ? -40.514 -13.535 6.802 1.00 54.91 188 VAL A N 1
ATOM 1388 C CA . VAL A 1 188 ? -39.358 -14.202 7.416 1.00 54.91 188 VAL A CA 1
ATOM 1389 C C . VAL A 1 188 ? -39.385 -13.919 8.921 1.00 54.91 188 VAL A C 1
ATOM 1391 O O . VAL A 1 188 ? -39.350 -12.757 9.321 1.00 54.91 188 VAL A O 1
ATOM 1394 N N . ALA A 1 189 ? -39.543 -14.959 9.744 1.00 70.38 189 ALA A N 1
ATOM 1395 C CA . ALA A 1 189 ? -39.626 -14.799 11.191 1.00 70.38 189 ALA A CA 1
ATOM 1396 C C . ALA A 1 189 ? -38.327 -14.153 11.695 1.00 70.38 189 ALA A C 1
ATOM 1398 O O . ALA A 1 189 ? -37.247 -14.693 11.457 1.00 70.38 189 ALA A O 1
ATOM 1399 N N . ASP A 1 190 ? -38.439 -12.986 12.331 1.00 79.81 190 ASP A N 1
ATOM 1400 C CA . ASP A 1 190 ? -37.288 -12.254 12.861 1.00 79.81 190 ASP A CA 1
ATOM 1401 C C . ASP A 1 190 ? -36.622 -13.050 13.995 1.00 79.81 190 ASP A C 1
ATOM 1403 O O . ASP A 1 190 ? -37.289 -13.744 14.770 1.00 79.81 190 ASP A O 1
ATOM 1407 N N . GLU A 1 191 ? -35.296 -12.974 14.074 1.00 91.69 191 GLU A N 1
ATOM 1408 C CA . GLU A 1 191 ? -34.508 -13.678 15.083 1.00 91.69 191 GLU A CA 1
ATOM 1409 C C . GLU A 1 191 ? -34.388 -12.785 16.325 1.00 91.69 191 GLU A C 1
ATOM 1411 O O . GLU A 1 191 ? -33.855 -11.675 16.256 1.00 91.69 191 GLU A O 1
ATOM 1416 N N . TYR A 1 192 ? -34.890 -13.267 17.464 1.00 90.81 192 TYR A N 1
ATOM 1417 C CA . TYR A 1 192 ? -34.830 -12.560 18.743 1.00 90.81 192 TYR A CA 1
ATOM 1418 C C . TYR A 1 192 ? -33.800 -13.198 19.674 1.00 90.81 192 TYR A C 1
ATOM 1420 O O . TYR A 1 192 ? -33.718 -14.423 19.788 1.00 90.81 192 TYR A O 1
ATOM 1428 N N . ALA A 1 193 ? -33.038 -12.355 20.365 1.00 89.44 193 ALA A N 1
ATOM 1429 C CA . ALA A 1 193 ? -32.055 -12.775 21.347 1.00 89.44 193 ALA A CA 1
ATOM 1430 C C . ALA A 1 193 ? -32.736 -13.352 22.601 1.00 89.44 193 ALA A C 1
ATOM 1432 O O . ALA A 1 193 ? -33.853 -12.966 22.962 1.00 89.44 193 ALA A O 1
ATOM 1433 N N . ALA A 1 194 ? -32.061 -14.292 23.269 1.00 90.25 194 ALA A N 1
ATOM 1434 C CA . ALA A 1 194 ? -32.478 -14.769 24.585 1.00 90.25 194 ALA A CA 1
ATOM 1435 C C . ALA A 1 194 ? -32.364 -13.650 25.640 1.00 90.25 194 ALA A C 1
ATOM 1437 O O . ALA A 1 194 ? -31.737 -12.624 25.403 1.00 90.25 194 ALA A O 1
ATOM 1438 N N . ALA A 1 195 ? -32.947 -13.842 26.828 1.00 84.50 195 ALA A N 1
ATOM 1439 C CA . ALA A 1 195 ? -32.933 -12.823 27.886 1.00 84.50 195 ALA A CA 1
ATOM 1440 C C . ALA A 1 195 ? -31.510 -12.405 28.328 1.00 84.50 195 ALA A C 1
ATOM 1442 O O . ALA A 1 195 ? -31.303 -11.262 28.737 1.00 84.50 195 ALA A O 1
ATOM 1443 N N . ASP A 1 196 ? -30.535 -13.315 28.235 1.00 88.00 196 ASP A N 1
ATOM 1444 C CA . ASP A 1 196 ? -29.120 -13.086 28.547 1.00 88.00 196 ASP A CA 1
ATOM 1445 C C . ASP A 1 196 ? -28.262 -12.738 27.317 1.00 88.00 196 ASP A C 1
ATOM 1447 O O . ASP A 1 196 ? -27.037 -12.711 27.422 1.00 88.00 196 ASP A O 1
ATOM 1451 N N . GLU A 1 197 ? -28.878 -12.471 26.164 1.00 93.81 197 GLU A N 1
ATOM 1452 C CA . GLU A 1 197 ? -28.207 -12.151 24.904 1.00 93.81 197 GLU A CA 1
ATOM 1453 C C . GLU A 1 197 ? -28.767 -10.862 24.286 1.00 93.81 197 GLU A C 1
ATOM 1455 O O . GLU A 1 197 ? -29.920 -10.485 24.497 1.00 93.81 197 GLU A O 1
ATOM 1460 N N . ARG A 1 198 ? -27.961 -10.197 23.458 1.00 95.81 198 ARG A N 1
ATOM 1461 C CA . ARG A 1 198 ? -28.379 -9.067 22.616 1.00 95.81 198 ARG A CA 1
ATOM 1462 C C . ARG A 1 198 ? -27.647 -9.108 21.276 1.00 95.81 198 ARG A C 1
ATOM 1464 O O . ARG A 1 198 ? -26.557 -9.676 21.175 1.00 95.81 198 ARG A O 1
ATOM 1471 N N . TYR A 1 199 ? -28.245 -8.502 20.256 1.00 96.56 199 TYR A N 1
ATOM 1472 C CA . TYR A 1 199 ? -27.570 -8.203 18.996 1.00 96.56 199 TYR A CA 1
ATOM 1473 C C . TYR A 1 199 ? -26.919 -6.829 19.059 1.00 96.56 199 TYR A C 1
ATOM 1475 O O . TYR A 1 199 ? -27.493 -5.892 19.610 1.00 96.56 199 TYR A O 1
ATOM 1483 N N . TYR A 1 200 ? -25.747 -6.719 18.453 1.00 96.56 200 TYR A N 1
ATOM 1484 C CA . TYR A 1 200 ? -24.962 -5.497 18.371 1.00 96.56 200 TYR A CA 1
ATOM 1485 C C . TYR A 1 200 ? -24.480 -5.303 16.942 1.00 96.56 200 TYR A C 1
ATOM 1487 O O . TYR A 1 200 ? -24.198 -6.280 16.245 1.00 96.56 200 TYR A O 1
ATOM 1495 N N . VAL A 1 201 ? -24.334 -4.047 16.535 1.00 96.00 201 VAL A N 1
ATOM 1496 C CA . VAL A 1 201 ? -23.476 -3.688 15.407 1.00 96.00 201 VAL A CA 1
ATOM 1497 C C . VAL A 1 201 ? -22.070 -3.496 15.957 1.00 96.00 201 VAL A C 1
ATOM 1499 O O . VAL A 1 201 ? -21.892 -2.792 16.950 1.00 96.00 201 VAL A O 1
ATOM 1502 N N . VAL A 1 202 ? -21.084 -4.136 15.336 1.00 94.50 202 VAL A N 1
ATOM 1503 C CA . VAL A 1 202 ? -19.663 -4.023 15.684 1.00 94.50 202 VAL A CA 1
ATOM 1504 C C . VAL A 1 202 ? -18.886 -3.608 14.448 1.00 94.50 202 VAL A C 1
ATOM 1506 O O . VAL A 1 202 ? -19.178 -4.110 13.360 1.00 94.50 202 VAL A O 1
ATOM 1509 N N . ALA A 1 203 ? -17.907 -2.714 14.615 1.00 90.62 203 ALA A N 1
ATOM 1510 C CA . ALA A 1 203 ? -17.071 -2.269 13.510 1.00 90.62 203 ALA A CA 1
ATOM 1511 C C . ALA A 1 203 ? -15.572 -2.211 13.817 1.00 90.62 203 ALA A C 1
ATOM 1513 O O . ALA A 1 203 ? -15.168 -1.698 14.866 1.00 90.62 203 ALA A O 1
ATOM 1514 N N . ASN A 1 204 ? -14.756 -2.658 12.858 1.00 88.06 204 ASN A N 1
ATOM 1515 C CA . ASN A 1 204 ? -13.311 -2.425 12.829 1.00 88.06 204 ASN A CA 1
ATOM 1516 C C . ASN A 1 204 ? -12.997 -1.036 12.251 1.00 88.06 204 ASN A C 1
ATOM 1518 O O . ASN A 1 204 ? -12.391 -0.900 11.199 1.00 88.06 204 ASN A O 1
ATOM 1522 N N . ALA A 1 205 ? -13.493 0.004 12.916 1.00 83.12 205 ALA A N 1
ATOM 1523 C CA . ALA A 1 205 ? -13.436 1.372 12.408 1.00 83.12 205 ALA A CA 1
ATOM 1524 C C . ALA A 1 205 ? -12.993 2.374 13.485 1.00 83.12 205 ALA A C 1
ATOM 1526 O O . ALA A 1 205 ? -13.354 3.548 13.451 1.00 83.12 205 ALA A O 1
ATOM 1527 N N . PHE A 1 206 ? -12.239 1.912 14.487 1.00 85.00 206 PHE A N 1
ATOM 1528 C CA . PHE A 1 206 ? -11.812 2.756 15.603 1.00 85.00 206 PHE A CA 1
ATOM 1529 C C . PHE A 1 206 ? -10.886 3.900 15.159 1.00 85.00 206 PHE A C 1
ATOM 1531 O O . PHE A 1 206 ? -11.039 5.023 15.634 1.00 85.00 206 PHE A O 1
ATOM 1538 N N . GLU A 1 207 ? -9.981 3.654 14.207 1.00 76.88 207 GLU A N 1
ATOM 1539 C CA . GLU A 1 207 ? -9.113 4.708 13.662 1.00 76.88 207 GLU A CA 1
ATOM 1540 C C . GLU A 1 207 ? -9.922 5.784 12.925 1.00 76.88 207 GLU A C 1
ATOM 1542 O O . GLU A 1 207 ? -9.774 6.967 13.222 1.00 76.88 207 GLU A O 1
ATOM 1547 N N . ALA A 1 208 ? -10.851 5.382 12.052 1.00 76.19 208 ALA A N 1
ATOM 1548 C CA . ALA A 1 208 ? -11.766 6.302 11.371 1.00 76.19 208 ALA A CA 1
ATOM 1549 C C . ALA A 1 208 ? -12.664 7.074 12.364 1.00 76.19 208 ALA A C 1
ATOM 1551 O O . ALA A 1 208 ? -12.919 8.270 12.215 1.00 76.19 208 ALA A O 1
ATOM 1552 N N . TYR A 1 209 ? -13.086 6.432 13.455 1.00 80.88 209 TYR A N 1
ATOM 1553 C CA . TYR A 1 209 ? -13.799 7.116 14.532 1.00 80.88 209 TYR A CA 1
ATOM 1554 C C . TYR A 1 209 ? -12.958 8.215 15.184 1.00 80.88 209 TYR A C 1
ATOM 1556 O O . TYR A 1 209 ? -13.442 9.336 15.330 1.00 80.88 209 TYR A O 1
ATOM 1564 N N . CYS A 1 210 ? -11.697 7.937 15.517 1.00 78.31 210 CYS A N 1
ATOM 1565 C CA . CYS A 1 210 ? -10.782 8.941 16.061 1.00 78.31 210 CYS A CA 1
ATOM 1566 C C . CYS A 1 210 ? -10.454 10.047 15.041 1.00 78.31 210 CYS A C 1
ATOM 1568 O O . CYS A 1 210 ? -10.372 11.211 15.418 1.00 78.31 210 CYS A O 1
ATOM 1570 N N . ALA A 1 211 ? -10.359 9.731 13.749 1.00 75.25 211 ALA A N 1
ATOM 1571 C CA . ALA A 1 211 ? -10.185 10.725 12.683 1.00 75.25 211 ALA A CA 1
ATOM 1572 C C . ALA A 1 211 ? -11.432 11.612 12.459 1.00 75.25 211 ALA A C 1
ATOM 1574 O O . ALA A 1 211 ? -11.408 12.552 11.668 1.00 75.25 211 ALA A O 1
ATOM 1575 N N . GLY A 1 212 ? -12.554 11.318 13.128 1.00 74.25 212 GLY A N 1
ATOM 1576 C CA . GLY A 1 212 ? -13.799 12.065 12.957 1.00 74.25 212 GLY A CA 1
ATOM 1577 C C . GLY A 1 212 ? -14.456 11.837 11.595 1.00 74.25 212 GLY A C 1
ATOM 1578 O O . GLY A 1 212 ? -15.231 12.679 11.142 1.00 74.25 212 GLY A O 1
ATOM 1579 N N . THR A 1 213 ? -14.163 10.710 10.932 1.00 73.56 213 THR A N 1
ATOM 1580 C CA . THR A 1 213 ? -14.786 10.348 9.647 1.00 73.56 213 THR A CA 1
ATOM 1581 C C . THR A 1 213 ? -16.254 9.952 9.806 1.00 73.56 213 THR A C 1
ATOM 1583 O O . THR A 1 213 ? -17.000 9.990 8.828 1.00 73.56 213 THR A O 1
ATOM 1586 N N . PHE A 1 214 ? -16.671 9.607 11.030 1.00 76.38 214 PHE A N 1
ATOM 1587 C CA . PHE A 1 214 ? -18.063 9.353 11.393 1.00 76.38 214 PHE A CA 1
ATOM 1588 C C . PHE A 1 214 ? -18.662 10.522 12.161 1.00 76.38 214 PHE A C 1
ATOM 1590 O O . PHE A 1 214 ? -17.995 11.171 12.973 1.00 76.38 214 PHE A O 1
ATOM 1597 N N . SER A 1 215 ? -19.960 10.744 11.984 1.00 71.75 215 SER A N 1
ATOM 1598 C CA . SER A 1 215 ? -20.686 11.670 12.842 1.00 71.75 215 SER A CA 1
ATOM 1599 C C . SER A 1 215 ? -20.660 11.199 14.307 1.00 71.75 215 SER A C 1
ATOM 1601 O O . SER A 1 215 ? -20.844 10.019 14.621 1.00 71.75 215 SER A O 1
ATOM 1603 N N . SER A 1 216 ? -20.495 12.137 15.248 1.00 64.56 216 SER A N 1
ATOM 1604 C CA . SER A 1 216 ? -20.498 11.857 16.697 1.00 64.56 216 SER A CA 1
ATOM 1605 C C . SER A 1 216 ? -21.830 11.298 17.227 1.00 64.56 216 SER A C 1
ATOM 1607 O O . SER A 1 216 ? -21.927 10.914 18.390 1.00 64.56 216 SER A O 1
ATOM 1609 N N . GLY A 1 217 ? -22.861 11.243 16.376 1.00 70.31 217 GLY A N 1
ATOM 1610 C CA . GLY A 1 217 ? -24.189 10.706 16.662 1.00 70.31 217 GLY A CA 1
ATOM 1611 C C . GLY A 1 217 ? -24.499 9.366 15.990 1.00 70.31 217 GLY A C 1
ATOM 1612 O O . GLY A 1 217 ? -25.651 8.942 16.050 1.00 70.31 217 GLY A O 1
ATOM 1613 N N . CYS A 1 218 ? -23.523 8.683 15.378 1.00 81.25 218 CYS A N 1
ATOM 1614 C CA . CYS A 1 218 ? -23.749 7.407 14.679 1.00 81.25 218 CYS A CA 1
ATOM 1615 C C . CYS A 1 218 ? -24.197 6.246 15.598 1.00 81.25 218 CYS A C 1
ATOM 1617 O O . CYS A 1 218 ? -24.547 5.169 15.116 1.00 81.25 218 CYS A O 1
ATOM 1619 N N . GLY A 1 219 ? -24.243 6.464 16.919 1.00 88.06 219 GLY A N 1
ATOM 1620 C CA . GLY A 1 219 ? -24.729 5.491 17.904 1.00 88.06 219 GLY A CA 1
ATOM 1621 C C . GLY A 1 219 ? -23.714 4.401 18.244 1.00 88.06 219 GLY A C 1
ATOM 1622 O O . GLY A 1 219 ? -24.086 3.373 18.806 1.00 88.06 219 GLY A O 1
ATOM 1623 N N . MET A 1 220 ? -22.449 4.626 17.894 1.00 92.56 220 MET A N 1
ATOM 1624 C CA . MET A 1 220 ? -21.341 3.713 18.137 1.00 92.56 220 MET A CA 1
ATOM 1625 C C . MET A 1 220 ? -20.443 4.256 19.244 1.00 92.56 220 MET A C 1
ATOM 1627 O O . MET A 1 220 ? -20.216 5.461 19.339 1.00 92.56 220 MET A O 1
ATOM 1631 N N . THR A 1 221 ? -19.904 3.362 20.069 1.00 92.50 221 THR A N 1
ATOM 1632 C CA . THR A 1 221 ? -18.931 3.706 21.111 1.00 92.50 221 THR A CA 1
ATOM 1633 C C . THR A 1 221 ? -17.736 2.755 21.063 1.00 92.50 221 THR A C 1
ATOM 1635 O O . THR A 1 221 ? -17.915 1.579 20.740 1.00 92.50 221 THR A O 1
ATOM 1638 N N . PRO A 1 222 ? -16.520 3.220 21.387 1.00 92.88 222 PRO A N 1
ATOM 1639 C CA . PRO A 1 222 ? -15.347 2.359 21.491 1.00 92.88 222 PRO A CA 1
ATOM 1640 C C . PRO A 1 222 ? -15.501 1.236 22.530 1.00 92.88 222 PRO A C 1
ATOM 1642 O O . PRO A 1 222 ? -16.054 1.451 23.609 1.00 92.88 222 PRO A O 1
ATOM 1645 N N . VAL A 1 223 ? -14.971 0.051 22.227 1.00 94.81 223 VAL A N 1
ATOM 1646 C CA . VAL A 1 223 ? -14.996 -1.165 23.057 1.00 94.81 223 VAL A CA 1
ATOM 1647 C C . VAL A 1 223 ? -13.705 -1.954 22.897 1.00 94.81 223 VAL A C 1
ATOM 1649 O O . VAL A 1 223 ? -13.150 -2.017 21.808 1.00 94.81 223 VAL A O 1
ATOM 1652 N N . LEU A 1 224 ? -13.256 -2.615 23.961 1.00 93.19 224 LEU A N 1
ATOM 1653 C CA . LEU A 1 224 ? -12.168 -3.581 23.859 1.00 93.19 224 LEU A CA 1
ATOM 1654 C C . LEU A 1 224 ? -12.689 -4.914 23.298 1.00 93.19 224 LEU A C 1
ATOM 1656 O O . LEU A 1 224 ? -13.712 -5.425 23.758 1.00 93.19 224 LEU A O 1
ATOM 1660 N N . ALA A 1 225 ? -11.987 -5.492 22.332 1.00 93.50 225 ALA A N 1
ATOM 1661 C CA . ALA A 1 225 ? -12.275 -6.826 21.830 1.00 93.50 225 ALA A CA 1
ATOM 1662 C C . ALA A 1 225 ? -11.889 -7.907 22.856 1.00 93.50 225 ALA A C 1
ATOM 1664 O O . ALA A 1 225 ? -11.202 -7.660 23.850 1.00 93.50 225 ALA A O 1
ATOM 1665 N N . ALA A 1 226 ? -12.330 -9.139 22.610 1.00 92.81 226 ALA A N 1
ATOM 1666 C CA . ALA A 1 226 ? -12.083 -10.292 23.476 1.00 92.81 226 ALA A CA 1
ATOM 1667 C C . ALA A 1 226 ? -10.593 -10.669 23.630 1.00 92.81 226 ALA A C 1
ATOM 1669 O O . ALA A 1 226 ? -10.258 -11.447 24.521 1.00 92.81 226 ALA A O 1
ATOM 1670 N N . ASP A 1 227 ? -9.707 -10.135 22.786 1.00 86.50 227 ASP A N 1
ATOM 1671 C CA . ASP A 1 227 ? -8.248 -10.267 22.916 1.00 86.50 227 ASP A CA 1
ATOM 1672 C C . ASP A 1 227 ? -7.640 -9.323 23.974 1.00 86.50 227 ASP A C 1
ATOM 1674 O O . ASP A 1 227 ? -6.473 -9.462 24.334 1.00 86.50 227 ASP A O 1
ATOM 1678 N N . HIS A 1 228 ? -8.447 -8.396 24.497 1.00 85.88 228 HIS A N 1
ATOM 1679 C CA . HIS A 1 228 ? -8.087 -7.360 25.459 1.00 85.88 228 HIS A CA 1
ATOM 1680 C C . HIS A 1 228 ? -7.024 -6.359 24.969 1.00 85.88 228 HIS A C 1
ATOM 1682 O O . HIS A 1 228 ? -6.436 -5.638 25.778 1.00 85.88 228 HIS A O 1
ATOM 1688 N N . SER A 1 229 ? -6.789 -6.281 23.660 1.00 80.06 229 SER A N 1
ATOM 1689 C CA . SER A 1 229 ? -5.808 -5.373 23.053 1.00 80.06 229 SER A CA 1
ATOM 1690 C C . SER A 1 229 ? -6.379 -4.541 21.916 1.00 80.06 229 SER A C 1
ATOM 1692 O O . SER A 1 229 ? -5.976 -3.392 21.748 1.00 80.06 229 SER A O 1
ATOM 1694 N N . THR A 1 230 ? -7.313 -5.097 21.149 1.00 85.38 230 THR A N 1
ATOM 1695 C CA . THR A 1 230 ? -7.877 -4.428 19.978 1.00 85.38 230 THR A CA 1
ATOM 1696 C C . THR A 1 230 ? -9.079 -3.591 20.385 1.00 85.38 230 THR A C 1
ATOM 1698 O O . THR A 1 230 ? -9.920 -4.038 21.167 1.00 85.38 230 THR A O 1
ATOM 1701 N N . VAL A 1 231 ? -9.176 -2.370 19.861 1.00 89.44 231 VAL A N 1
ATOM 1702 C CA . VAL A 1 231 ? -10.324 -1.489 20.099 1.00 89.44 231 VAL A CA 1
ATOM 1703 C C . VAL A 1 231 ? -11.222 -1.501 18.869 1.00 89.44 231 VAL A C 1
ATOM 1705 O O . VAL A 1 231 ? -10.777 -1.224 17.760 1.00 89.44 231 VAL A O 1
ATOM 1708 N N . LEU A 1 232 ? -12.495 -1.818 19.077 1.00 92.50 232 LEU A N 1
ATOM 1709 C CA . LEU A 1 232 ? -13.547 -1.811 18.064 1.00 92.50 232 LEU A CA 1
ATOM 1710 C C . LEU A 1 232 ? -14.579 -0.737 18.395 1.00 92.50 232 LEU A C 1
ATOM 1712 O O . LEU A 1 232 ? -14.559 -0.142 19.471 1.00 92.50 232 LEU A O 1
ATOM 1716 N N . LEU A 1 233 ? -15.518 -0.515 17.486 1.00 92.81 233 LEU A N 1
ATOM 1717 C CA . LEU A 1 233 ? -16.746 0.215 17.776 1.00 92.81 233 LEU A CA 1
ATOM 1718 C C . LEU A 1 233 ? -17.890 -0.765 18.015 1.00 92.81 233 LEU A C 1
ATOM 1720 O O . LEU A 1 233 ? -17.975 -1.794 17.348 1.00 92.81 233 LEU A O 1
ATOM 1724 N N . ILE A 1 234 ? -18.799 -0.431 18.929 1.00 95.19 234 ILE A N 1
ATOM 1725 C CA . ILE A 1 234 ? -20.014 -1.207 19.192 1.00 95.19 234 ILE A CA 1
ATOM 1726 C C . ILE A 1 234 ? -21.215 -0.302 19.468 1.00 95.19 234 ILE A C 1
ATOM 1728 O O . ILE A 1 234 ? -21.085 0.746 20.109 1.00 95.19 234 ILE A O 1
ATOM 1732 N N . SER A 1 235 ? -22.381 -0.712 18.976 1.00 95.44 235 SER A N 1
ATOM 1733 C CA . SER A 1 235 ? -23.660 -0.053 19.248 1.00 95.44 235 SER A CA 1
ATOM 1734 C C . SER A 1 235 ? -24.215 -0.398 20.632 1.00 95.44 235 SER A C 1
ATOM 1736 O O . SER A 1 235 ? -23.695 -1.258 21.340 1.00 95.44 235 SER A O 1
ATOM 1738 N N . GLU A 1 236 ? -25.347 0.204 20.994 1.00 93.38 236 GLU A N 1
ATOM 1739 C CA . GLU A 1 236 ? -26.207 -0.367 22.035 1.00 93.38 236 GLU A CA 1
ATOM 1740 C C . GLU A 1 236 ? -26.771 -1.733 21.606 1.00 93.38 236 GLU A C 1
ATOM 1742 O O . GLU A 1 236 ? -26.926 -2.021 20.413 1.00 93.38 236 GLU A O 1
ATOM 1747 N N . GLY A 1 237 ? -27.069 -2.581 22.593 1.00 93.75 237 GLY A N 1
ATOM 1748 C CA . GLY A 1 237 ? -27.598 -3.925 22.376 1.00 93.75 237 GLY A CA 1
ATOM 1749 C C . GLY A 1 237 ? -29.109 -3.937 22.155 1.00 93.75 237 GLY A C 1
ATOM 1750 O O . GLY A 1 237 ? -29.877 -3.495 23.010 1.00 93.75 237 GLY A O 1
ATOM 1751 N N . VAL A 1 238 ? -29.553 -4.536 21.053 1.00 95.12 238 VAL A N 1
ATOM 1752 C CA . VAL A 1 238 ? -30.973 -4.670 20.688 1.00 95.12 238 VAL A CA 1
ATOM 1753 C C . VAL A 1 238 ? -31.442 -6.123 20.764 1.00 95.12 238 VAL A C 1
ATOM 1755 O O . VAL A 1 238 ? -30.647 -7.062 20.716 1.00 95.12 238 VAL A O 1
ATOM 1758 N N . SER A 1 239 ? -32.748 -6.334 20.929 1.00 94.06 239 SER A N 1
ATOM 1759 C CA . SER A 1 239 ? -33.304 -7.688 21.085 1.00 94.06 239 SER A CA 1
ATOM 1760 C C . SER A 1 239 ? -33.520 -8.411 19.756 1.00 94.06 239 SER A C 1
ATOM 1762 O O . SER A 1 239 ? -33.543 -9.637 19.746 1.00 94.06 239 SER A O 1
ATOM 1764 N N . ALA A 1 240 ? -33.701 -7.683 18.651 1.00 94.62 240 ALA A N 1
ATOM 1765 C CA . ALA A 1 240 ? -34.025 -8.247 17.343 1.00 94.62 240 ALA A CA 1
ATOM 1766 C C . ALA A 1 240 ? -32.859 -8.092 16.362 1.00 94.62 240 ALA A C 1
ATOM 1768 O O . ALA A 1 240 ? -32.304 -7.001 16.216 1.00 94.62 240 ALA A O 1
ATOM 1769 N N . LYS A 1 241 ? -32.528 -9.156 15.626 1.00 95.75 241 LYS A N 1
ATOM 1770 C CA . LYS A 1 241 ? -31.469 -9.108 14.611 1.00 95.75 241 LYS A CA 1
ATOM 1771 C C . LYS A 1 241 ? -31.788 -8.103 13.506 1.00 95.75 241 LYS A C 1
ATOM 1773 O O . LYS A 1 241 ? -30.906 -7.349 13.101 1.00 95.75 241 LYS A O 1
ATOM 1778 N N . SER A 1 242 ? -33.044 -8.036 13.052 1.00 94.12 242 SER A N 1
ATOM 1779 C CA . SER A 1 242 ? -33.438 -7.085 12.002 1.00 94.12 242 SER A CA 1
ATOM 1780 C C . SER A 1 242 ? -33.276 -5.614 12.403 1.00 94.12 242 SER A C 1
ATOM 1782 O O . SER A 1 242 ? -33.196 -4.746 11.534 1.00 94.12 242 SER A O 1
ATOM 1784 N N . GLU A 1 243 ? -33.273 -5.306 13.700 1.00 95.25 243 GLU A N 1
ATOM 1785 C CA . GLU A 1 243 ? -33.045 -3.955 14.211 1.00 95.25 243 GLU A CA 1
ATOM 1786 C C . GLU A 1 243 ? -31.558 -3.589 14.139 1.00 95.25 243 GLU A C 1
ATOM 1788 O O . GLU A 1 243 ? -31.224 -2.507 13.657 1.00 95.25 243 GLU A O 1
ATOM 1793 N N . ALA A 1 244 ? -30.669 -4.517 14.513 1.00 95.88 244 ALA A N 1
ATOM 1794 C CA . ALA A 1 244 ? -29.224 -4.341 14.373 1.00 95.88 244 ALA A CA 1
ATOM 1795 C C . ALA A 1 244 ? -28.801 -4.227 12.897 1.00 95.88 244 ALA A C 1
ATOM 1797 O O . ALA A 1 244 ? -28.017 -3.348 12.551 1.00 95.88 244 ALA A O 1
ATOM 1798 N N . GLU A 1 245 ? -29.363 -5.047 12.003 1.00 96.06 245 GLU A N 1
ATOM 1799 C CA . GLU A 1 245 ? -29.075 -4.946 10.561 1.00 96.06 245 GLU A CA 1
ATOM 1800 C C . GLU A 1 245 ? -29.548 -3.607 9.981 1.00 96.06 245 GLU A C 1
ATOM 1802 O O . GLU A 1 245 ? -28.816 -2.970 9.231 1.00 96.06 245 GLU A O 1
ATOM 1807 N N . ARG A 1 246 ? -30.723 -3.108 10.391 1.00 94.81 246 ARG A N 1
ATOM 1808 C CA . ARG A 1 246 ? -31.197 -1.774 9.983 1.00 94.81 246 ARG A CA 1
ATOM 1809 C C . ARG A 1 246 ? -30.299 -0.650 10.493 1.00 94.81 246 ARG A C 1
ATOM 1811 O O . ARG A 1 246 ? -30.109 0.335 9.784 1.00 94.81 246 ARG A O 1
ATOM 1818 N N . LEU A 1 247 ? -29.757 -0.776 11.707 1.00 94.75 247 LEU A N 1
ATOM 1819 C CA . LEU A 1 247 ? -28.762 0.165 12.223 1.00 94.75 247 LEU A CA 1
ATOM 1820 C C . LEU A 1 247 ? -27.493 0.140 11.363 1.00 94.75 247 LEU A C 1
ATOM 1822 O O . LEU A 1 247 ? -27.031 1.199 10.947 1.00 94.75 247 LEU A O 1
ATOM 1826 N N . ARG A 1 248 ? -26.973 -1.053 11.052 1.00 95.25 248 ARG A N 1
ATOM 1827 C CA . ARG A 1 248 ? -25.806 -1.228 10.179 1.00 95.25 248 ARG A CA 1
ATOM 1828 C C . ARG A 1 248 ? -26.040 -0.613 8.798 1.00 95.25 248 ARG A C 1
ATOM 1830 O O . ARG A 1 248 ? -25.235 0.199 8.361 1.00 95.25 248 ARG A O 1
ATOM 1837 N N . GLU A 1 249 ? -27.147 -0.941 8.135 1.00 94.12 249 GLU A N 1
ATOM 1838 C CA . GLU A 1 249 ? -27.502 -0.387 6.818 1.00 94.12 249 GLU A CA 1
ATOM 1839 C C . GLU A 1 249 ? -27.620 1.140 6.843 1.00 94.12 249 GLU A C 1
ATOM 1841 O O . GLU A 1 249 ? -27.152 1.812 5.922 1.00 94.12 249 GLU A O 1
ATOM 1846 N N . ARG A 1 250 ? -28.211 1.699 7.907 1.00 92.88 250 ARG A N 1
ATOM 1847 C CA . ARG A 1 250 ? -28.307 3.149 8.087 1.00 92.88 250 ARG A CA 1
ATOM 1848 C C . ARG A 1 250 ? -26.924 3.788 8.167 1.00 92.88 250 ARG A C 1
ATOM 1850 O O . ARG A 1 250 ? -26.679 4.734 7.432 1.00 92.88 250 ARG A O 1
ATOM 1857 N N . ILE A 1 251 ? -26.027 3.256 9.001 1.00 92.06 251 ILE A N 1
ATOM 1858 C CA . ILE A 1 251 ? -24.655 3.772 9.134 1.00 92.06 251 ILE A CA 1
ATOM 1859 C C . ILE A 1 251 ? -23.935 3.704 7.782 1.00 92.06 251 ILE A C 1
ATOM 1861 O O . ILE A 1 251 ? -23.439 4.722 7.321 1.00 92.06 251 ILE A O 1
ATOM 1865 N N . LEU A 1 252 ? -23.963 2.557 7.096 1.00 90.06 252 LEU A N 1
ATOM 1866 C CA . LEU A 1 252 ? -23.321 2.395 5.782 1.00 90.06 252 LEU A CA 1
ATOM 1867 C C . LEU A 1 252 ? -23.879 3.334 4.698 1.00 90.06 252 LEU A C 1
ATOM 1869 O O . LEU A 1 252 ? -23.212 3.592 3.702 1.00 90.06 252 LEU A O 1
ATOM 1873 N N . THR A 1 253 ? -25.107 3.826 4.869 1.00 89.50 253 THR A N 1
ATOM 1874 C CA . THR A 1 253 ? -25.742 4.768 3.937 1.00 89.50 253 THR A CA 1
ATOM 1875 C C . THR A 1 253 ? -25.459 6.227 4.300 1.00 89.50 253 THR A C 1
ATOM 1877 O O . THR A 1 253 ? -25.313 7.065 3.411 1.00 89.50 253 THR A O 1
ATOM 1880 N N . GLU A 1 254 ? -25.447 6.551 5.594 1.00 88.44 254 GLU A N 1
ATOM 1881 C CA . GLU A 1 254 ? -25.366 7.926 6.101 1.00 88.44 254 GLU A CA 1
ATOM 1882 C C . GLU A 1 254 ? -23.927 8.393 6.344 1.00 88.44 254 GLU A C 1
ATOM 1884 O O . GLU A 1 254 ? -23.677 9.596 6.300 1.00 88.44 254 GLU A O 1
ATOM 1889 N N . GLU A 1 255 ? -22.989 7.468 6.555 1.00 85.94 255 GLU A N 1
ATOM 1890 C CA . GLU A 1 255 ? -21.591 7.753 6.869 1.00 85.94 255 GLU A CA 1
ATOM 1891 C C . GLU A 1 255 ? -20.686 7.450 5.657 1.00 85.94 255 GLU A C 1
ATOM 1893 O O . GLU A 1 255 ? -20.375 6.286 5.395 1.00 85.94 255 GLU A O 1
ATOM 1898 N N . PRO A 1 256 ? -20.209 8.467 4.911 1.00 74.25 256 PRO A N 1
ATOM 1899 C CA . PRO A 1 256 ? -19.434 8.258 3.684 1.00 74.25 256 PRO A CA 1
ATOM 1900 C C . PRO A 1 256 ? -18.120 7.489 3.879 1.00 74.25 256 PRO A C 1
ATOM 1902 O O . PRO A 1 256 ? -17.621 6.893 2.931 1.00 74.25 256 PRO A O 1
ATOM 1905 N N . GLY A 1 257 ? -17.552 7.525 5.089 1.00 72.75 257 GLY A N 1
ATOM 1906 C CA . GLY A 1 257 ? -16.330 6.799 5.444 1.00 72.75 257 GLY A CA 1
ATOM 1907 C C . GLY A 1 257 ? -16.559 5.352 5.888 1.00 72.75 257 GLY A C 1
ATOM 1908 O O . GLY A 1 257 ? -15.600 4.676 6.247 1.00 72.75 257 GLY A O 1
ATOM 1909 N N . ALA A 1 258 ? -17.804 4.865 5.923 1.00 82.75 258 ALA A N 1
ATOM 1910 C CA . ALA A 1 258 ? -18.100 3.524 6.410 1.00 82.75 258 ALA A CA 1
ATOM 1911 C C . ALA A 1 258 ? -17.895 2.471 5.311 1.00 82.75 258 ALA A C 1
ATOM 1913 O O . ALA A 1 258 ? -18.613 2.432 4.313 1.00 82.75 258 ALA A O 1
ATOM 1914 N N . VAL A 1 259 ? -16.924 1.582 5.517 1.00 82.56 259 VAL A N 1
ATOM 1915 C CA . VAL A 1 259 ? -16.592 0.500 4.584 1.00 82.56 259 VAL A CA 1
ATOM 1916 C C . VAL A 1 259 ? -17.410 -0.747 4.937 1.00 82.56 259 VAL A C 1
ATOM 1918 O O . VAL A 1 259 ? -17.193 -1.294 6.009 1.00 82.56 259 VAL A O 1
ATOM 1921 N N . PRO A 1 260 ? -18.332 -1.250 4.092 1.00 86.38 260 PRO A N 1
ATOM 1922 C CA . PRO A 1 260 ? -19.276 -2.321 4.454 1.00 86.38 260 PRO A CA 1
ATOM 1923 C C . PRO A 1 260 ? -18.679 -3.583 5.085 1.00 86.38 260 PRO A C 1
ATOM 1925 O O . PRO A 1 260 ? -19.339 -4.217 5.917 1.00 86.38 260 PRO A O 1
ATOM 1928 N N . SER A 1 261 ? -17.455 -3.933 4.690 1.00 82.38 261 SER A N 1
ATOM 1929 C CA . SER A 1 261 ? -16.700 -5.072 5.200 1.00 82.38 261 SER A CA 1
ATOM 1930 C C . SER A 1 261 ? -16.272 -4.941 6.656 1.00 82.38 261 SER A C 1
ATOM 1932 O O . SER A 1 261 ? -16.107 -5.955 7.328 1.00 82.38 261 SER A O 1
ATOM 1934 N N . ASP A 1 262 ? -16.135 -3.714 7.154 1.00 84.94 262 ASP A N 1
ATOM 1935 C CA . ASP A 1 262 ? -15.666 -3.449 8.512 1.00 84.94 262 ASP A CA 1
ATOM 1936 C C . ASP A 1 262 ? -16.791 -3.577 9.533 1.00 84.94 262 ASP A C 1
ATOM 1938 O O . ASP A 1 262 ? -16.524 -3.518 10.726 1.00 84.94 262 ASP A O 1
ATOM 1942 N N . TRP A 1 263 ? -18.039 -3.771 9.092 1.00 90.25 263 TRP A N 1
ATOM 1943 C CA . TRP A 1 263 ? -19.232 -3.733 9.934 1.00 90.25 263 TRP A CA 1
ATOM 1944 C C . TRP A 1 263 ? -19.941 -5.075 9.929 1.00 90.25 263 TRP A C 1
ATOM 1946 O O . TRP A 1 263 ? -20.326 -5.592 8.877 1.00 90.25 263 TRP A O 1
ATOM 1956 N N . SER A 1 264 ? -20.230 -5.593 11.116 1.00 92.56 264 SER A N 1
ATOM 1957 C CA . SER A 1 264 ? -20.944 -6.853 11.294 1.00 92.56 264 SER A CA 1
ATOM 1958 C C . SER A 1 264 ? -22.039 -6.742 12.350 1.00 92.56 264 SER A C 1
ATOM 1960 O O . SER A 1 264 ? -21.981 -5.908 13.255 1.00 92.56 264 SER A O 1
ATOM 1962 N N . VAL A 1 265 ? -23.055 -7.598 12.227 1.00 95.44 265 VAL A N 1
ATOM 1963 C CA . VAL A 1 265 ? -24.033 -7.829 13.292 1.00 95.44 265 VAL A CA 1
ATOM 1964 C C . VAL A 1 265 ? -23.641 -9.093 14.037 1.00 95.44 265 VAL A C 1
ATOM 1966 O O . VAL A 1 265 ? -23.602 -10.183 13.462 1.00 95.44 265 VAL A O 1
ATOM 1969 N N . VAL A 1 266 ? -23.385 -8.953 15.334 1.00 95.00 266 VAL A N 1
ATOM 1970 C CA . VAL A 1 266 ? -23.001 -10.061 16.210 1.00 95.00 266 VAL A CA 1
ATOM 1971 C C . VAL A 1 266 ? -24.024 -10.243 17.319 1.00 95.00 266 VAL A C 1
ATOM 1973 O O . VAL A 1 266 ? -24.629 -9.285 17.798 1.00 95.00 266 VAL A O 1
ATOM 1976 N N . LYS A 1 267 ? -24.212 -11.491 17.748 1.00 96.06 267 LYS A N 1
ATOM 1977 C CA . LYS A 1 267 ? -24.998 -11.817 18.936 1.00 96.06 267 LYS A CA 1
ATOM 1978 C C . LYS A 1 267 ? -24.052 -12.120 20.086 1.00 96.06 267 LYS A C 1
ATOM 1980 O O . LYS A 1 267 ? -23.241 -13.039 19.975 1.00 96.06 267 LYS A O 1
ATOM 1985 N N . LEU A 1 268 ? -24.170 -11.376 21.178 1.00 95.12 268 LEU A N 1
ATOM 1986 C CA . LEU A 1 268 ? -23.316 -11.522 22.355 1.00 95.12 268 LEU A CA 1
ATOM 1987 C C . LEU A 1 268 ? -24.168 -11.837 23.579 1.00 95.12 268 LEU A C 1
ATOM 1989 O O . LEU A 1 268 ? -25.292 -11.351 23.709 1.00 95.12 268 LEU A O 1
ATOM 1993 N N . LYS A 1 269 ? -23.607 -12.621 24.501 1.00 93.31 269 LYS A N 1
ATOM 1994 C CA . LYS A 1 269 ? -24.137 -12.699 25.864 1.00 93.31 269 LYS A CA 1
ATOM 1995 C C . LYS A 1 269 ? -23.913 -11.370 26.575 1.00 93.31 269 LYS A C 1
ATOM 1997 O O . LYS A 1 269 ? -22.926 -10.690 26.301 1.00 93.31 269 LYS A O 1
ATOM 2002 N N . ASN A 1 270 ? -24.782 -11.019 27.515 1.00 83.44 270 ASN A N 1
ATOM 2003 C CA . ASN A 1 270 ? -24.613 -9.820 28.332 1.00 83.44 270 ASN A CA 1
ATOM 2004 C C . ASN A 1 270 ? -23.236 -9.847 29.023 1.00 83.44 270 ASN A C 1
ATOM 2006 O O . ASN A 1 270 ? -22.882 -10.833 29.671 1.00 83.44 270 ASN A O 1
ATOM 2010 N N . GLY A 1 271 ? -22.448 -8.786 28.837 1.00 82.62 271 GLY A N 1
ATOM 2011 C CA . GLY A 1 271 ? -21.077 -8.668 29.347 1.00 82.62 271 GLY A CA 1
ATOM 2012 C C . GLY A 1 271 ? -19.980 -9.284 28.477 1.00 82.62 271 GLY A C 1
ATOM 2013 O O . GLY A 1 271 ? -18.808 -9.021 28.732 1.00 82.62 271 GLY A O 1
ATOM 2014 N N . ALA A 1 272 ? -20.305 -10.069 27.445 1.00 93.06 272 ALA A N 1
ATOM 2015 C CA . ALA A 1 272 ? -19.289 -10.626 26.555 1.00 93.06 272 ALA A CA 1
ATOM 2016 C C . ALA A 1 272 ? -18.720 -9.552 25.614 1.00 93.06 272 ALA A C 1
ATOM 2018 O O . ALA A 1 272 ? -19.469 -8.770 25.032 1.00 93.06 272 ALA A O 1
ATOM 2019 N N . LEU A 1 273 ? -17.396 -9.545 25.437 1.00 95.31 273 LEU A N 1
ATOM 2020 C CA . LEU A 1 273 ? -16.717 -8.673 24.477 1.00 95.31 273 LEU A CA 1
ATOM 2021 C C . LEU A 1 273 ? -16.837 -9.227 23.047 1.00 95.31 273 LEU A C 1
ATOM 2023 O O . LEU A 1 273 ? -16.850 -10.451 22.871 1.00 95.31 273 LEU A O 1
ATOM 2027 N N . PRO A 1 274 ? -16.910 -8.360 22.021 1.00 94.75 274 PRO A N 1
ATOM 2028 C CA . PRO A 1 274 ? -16.874 -8.801 20.632 1.00 94.75 274 PRO A CA 1
ATOM 2029 C C . PRO A 1 274 ? -15.523 -9.442 20.294 1.00 94.75 274 PRO A C 1
ATOM 2031 O O . PRO A 1 274 ? -14.480 -9.029 20.798 1.00 94.75 274 PRO A O 1
ATOM 2034 N N . ALA A 1 275 ? -15.531 -10.454 19.429 1.00 90.81 275 ALA A N 1
ATOM 2035 C CA . ALA A 1 275 ? -14.296 -11.009 18.887 1.00 90.81 275 ALA A CA 1
ATOM 2036 C C . ALA A 1 275 ? -13.717 -10.066 17.825 1.00 90.81 275 ALA A C 1
ATOM 2038 O O . ALA A 1 275 ? -14.475 -9.487 17.046 1.00 90.81 275 ALA A O 1
ATOM 2039 N N . TYR A 1 276 ? -12.390 -9.948 17.785 1.00 83.94 276 TYR A N 1
ATOM 2040 C CA . TYR A 1 276 ? -11.708 -9.346 16.647 1.00 83.94 276 TYR A CA 1
ATOM 2041 C C . TYR A 1 276 ? -11.549 -10.383 15.538 1.00 83.94 276 TYR A C 1
ATOM 2043 O O . TYR A 1 276 ? -11.117 -11.507 15.803 1.00 83.94 276 TYR A O 1
ATOM 2051 N N . ASP A 1 277 ? -11.912 -10.011 14.315 1.00 74.38 277 ASP A N 1
ATOM 2052 C CA . ASP A 1 277 ? -11.692 -10.828 13.130 1.00 74.38 277 ASP A CA 1
ATOM 2053 C C . ASP A 1 277 ? -10.642 -10.143 12.252 1.00 74.38 277 ASP A C 1
ATOM 2055 O O . ASP A 1 277 ? -10.947 -9.211 11.513 1.00 74.38 277 ASP A O 1
ATOM 2059 N N . GLU A 1 278 ? -9.400 -10.628 12.334 1.00 64.94 278 GLU A N 1
ATOM 2060 C CA . GLU A 1 278 ? -8.269 -10.145 11.529 1.00 64.94 278 GLU A CA 1
ATOM 2061 C C . GLU A 1 278 ? -8.551 -10.222 10.020 1.00 64.94 278 GLU A C 1
ATOM 2063 O O . GLU A 1 278 ? -7.935 -9.504 9.238 1.00 64.94 278 GLU A O 1
ATOM 2068 N N . THR A 1 279 ? -9.491 -11.070 9.577 1.00 64.62 279 THR A N 1
ATOM 2069 C CA . THR A 1 279 ? -9.845 -11.134 8.155 1.00 64.62 279 THR A CA 1
ATOM 2070 C C . THR A 1 279 ? -10.577 -9.879 7.685 1.00 64.62 279 THR A C 1
ATOM 2072 O O . THR A 1 279 ? -10.457 -9.538 6.509 1.00 64.62 279 THR A O 1
ATOM 2075 N N . MET A 1 280 ? -11.252 -9.149 8.585 1.00 65.94 280 MET A N 1
ATOM 2076 C CA . MET A 1 280 ? -11.975 -7.916 8.256 1.00 65.94 280 MET A CA 1
ATOM 2077 C C . MET A 1 280 ? -11.045 -6.800 7.766 1.00 65.94 280 MET A C 1
ATOM 2079 O O . MET A 1 280 ? -11.466 -6.049 6.896 1.00 65.94 280 MET A O 1
ATOM 2083 N N . GLU A 1 281 ? -9.780 -6.752 8.214 1.00 65.75 281 GLU A N 1
ATOM 2084 C CA . GLU A 1 281 ? -8.779 -5.750 7.777 1.00 65.75 281 GLU A CA 1
ATOM 2085 C C . GLU A 1 281 ? -8.601 -5.693 6.251 1.00 65.75 281 GLU A C 1
ATOM 2087 O O . GLU A 1 281 ? -8.177 -4.685 5.693 1.00 65.75 281 GLU A O 1
ATOM 2092 N N . TYR A 1 282 ? -8.902 -6.797 5.569 1.00 72.12 282 TYR A N 1
ATOM 2093 C CA . TYR A 1 282 ? -8.566 -7.025 4.167 1.00 72.12 282 TYR A CA 1
ATOM 2094 C C . TYR A 1 282 ? -9.795 -7.230 3.283 1.00 72.12 282 TYR A C 1
ATOM 2096 O O . TYR A 1 282 ? -9.671 -7.326 2.061 1.00 72.12 282 TYR A O 1
ATOM 2104 N N . MET A 1 283 ? -10.985 -7.318 3.880 1.00 75.50 283 MET A N 1
ATOM 2105 C CA . MET A 1 283 ? -12.225 -7.617 3.164 1.00 75.50 283 MET A CA 1
ATOM 2106 C C . MET A 1 283 ? -12.620 -6.499 2.191 1.00 75.50 283 MET A C 1
ATOM 2108 O O . MET A 1 283 ? -13.150 -6.798 1.123 1.00 75.50 283 MET A O 1
ATOM 2112 N N . ALA A 1 284 ? -12.254 -5.246 2.478 1.00 80.00 284 ALA A N 1
ATOM 2113 C CA . ALA A 1 284 ? -12.480 -4.111 1.583 1.00 80.00 284 ALA A CA 1
ATOM 2114 C C . ALA A 1 284 ? -11.838 -4.303 0.195 1.00 80.00 284 ALA A C 1
ATOM 2116 O O . ALA A 1 284 ? -12.373 -3.826 -0.809 1.00 80.00 284 ALA A O 1
ATOM 2117 N N . ALA A 1 285 ? -10.720 -5.039 0.119 1.00 86.06 285 ALA A N 1
ATOM 2118 C CA . ALA A 1 285 ? -10.090 -5.409 -1.146 1.00 86.06 285 ALA A CA 1
ATOM 2119 C C . ALA A 1 285 ? -10.936 -6.421 -1.944 1.00 86.06 285 ALA A C 1
ATOM 2121 O O . ALA A 1 285 ? -10.967 -6.392 -3.170 1.00 86.06 285 ALA A O 1
ATOM 2122 N N . TYR A 1 286 ? -11.671 -7.311 -1.280 1.00 86.19 286 TYR A N 1
ATOM 2123 C CA . TYR A 1 286 ? -12.518 -8.297 -1.962 1.00 86.19 286 TYR A CA 1
ATOM 2124 C C . TYR A 1 286 ? -13.811 -7.693 -2.523 1.00 86.19 286 TYR A C 1
ATOM 2126 O O . TYR A 1 286 ? -14.366 -8.240 -3.476 1.00 86.19 286 TYR A O 1
ATOM 2134 N N . ASP A 1 287 ? -14.259 -6.564 -1.971 1.00 85.88 287 ASP A N 1
ATOM 2135 C CA . ASP A 1 287 ? -15.456 -5.850 -2.425 1.00 85.88 287 ASP A CA 1
ATOM 2136 C C . ASP A 1 287 ? -15.190 -4.934 -3.634 1.00 85.88 287 ASP A C 1
ATOM 2138 O O . ASP A 1 287 ? -16.129 -4.421 -4.249 1.00 85.88 287 ASP A O 1
ATOM 2142 N N . GLN A 1 288 ? -13.922 -4.738 -4.016 1.00 88.06 288 GLN A N 1
ATOM 2143 C CA . GLN A 1 288 ? -13.580 -3.925 -5.179 1.00 88.06 288 GLN A CA 1
ATOM 2144 C C . GLN A 1 288 ? -13.947 -4.608 -6.498 1.00 88.06 288 GLN A C 1
ATOM 2146 O O . GLN A 1 288 ? -13.860 -5.826 -6.672 1.00 88.06 288 GLN A O 1
ATOM 2151 N N . LEU A 1 289 ? -14.248 -3.772 -7.491 1.00 92.81 289 LEU A N 1
ATOM 2152 C CA . LEU A 1 289 ? -14.368 -4.154 -8.897 1.00 92.81 289 LEU A CA 1
ATOM 2153 C C . LEU A 1 289 ? -13.172 -3.560 -9.656 1.00 92.81 289 LEU A C 1
ATOM 2155 O O . LEU A 1 289 ? -13.309 -2.554 -10.339 1.00 92.81 289 LEU A O 1
ATOM 2159 N N . PRO A 1 290 ? -11.953 -4.105 -9.507 1.00 92.88 290 PRO A N 1
ATOM 2160 C CA . PRO A 1 290 ? -10.739 -3.435 -9.972 1.00 92.88 290 PRO A CA 1
ATOM 2161 C C . PRO A 1 290 ? -10.508 -3.551 -11.488 1.00 92.88 290 PRO A C 1
ATOM 2163 O O . PRO A 1 290 ? -9.510 -3.040 -11.993 1.00 92.88 290 PRO A O 1
ATOM 2166 N N . ALA A 1 291 ? -11.391 -4.227 -12.227 1.00 95.38 291 ALA A N 1
ATOM 2167 C CA . ALA A 1 291 ? -11.287 -4.370 -13.673 1.00 95.38 291 ALA A CA 1
ATOM 2168 C C . ALA A 1 291 ? -12.658 -4.507 -14.341 1.00 95.38 291 ALA A C 1
ATOM 2170 O O . ALA A 1 291 ? -13.627 -4.987 -13.750 1.00 95.38 291 ALA A O 1
ATOM 2171 N N . ARG A 1 292 ? -12.708 -4.176 -15.631 1.00 95.81 292 ARG A N 1
ATOM 2172 C CA . ARG A 1 292 ? -13.809 -4.505 -16.533 1.00 95.81 292 ARG A CA 1
ATOM 2173 C C . ARG A 1 292 ? -13.318 -5.498 -17.584 1.00 95.81 292 ARG A C 1
ATOM 2175 O O . ARG A 1 292 ? -12.490 -5.159 -18.424 1.00 95.81 292 ARG A O 1
ATOM 2182 N N . ILE A 1 293 ? -13.834 -6.723 -17.546 1.00 94.94 293 ILE A N 1
ATOM 2183 C CA . ILE A 1 293 ? -13.467 -7.814 -18.463 1.00 94.94 293 ILE A CA 1
ATOM 2184 C C . ILE A 1 293 ? -14.672 -8.101 -19.355 1.00 94.94 293 ILE A C 1
ATOM 2186 O O . ILE A 1 293 ? -15.796 -8.209 -18.864 1.00 94.94 293 ILE A O 1
ATOM 2190 N N . ASP A 1 294 ? -14.456 -8.153 -20.671 1.00 92.31 294 ASP A N 1
ATOM 2191 C CA . ASP A 1 294 ? -15.517 -8.329 -21.675 1.00 92.31 294 ASP A CA 1
ATOM 2192 C C . ASP A 1 294 ? -16.700 -7.350 -21.501 1.00 92.31 294 ASP A C 1
ATOM 2194 O O . ASP A 1 294 ? -17.868 -7.688 -21.699 1.00 92.31 294 ASP A O 1
ATOM 2198 N N . GLY A 1 295 ? -16.397 -6.112 -21.092 1.00 90.94 295 GLY A N 1
ATOM 2199 C CA . GLY A 1 295 ? -17.387 -5.054 -20.866 1.00 90.94 295 GLY A CA 1
ATOM 2200 C C . GLY A 1 295 ? -18.147 -5.139 -19.537 1.00 90.94 295 GLY A C 1
ATOM 2201 O O . GLY A 1 295 ? -19.004 -4.294 -19.289 1.00 90.94 295 GLY A O 1
ATOM 2202 N N . LYS A 1 296 ? -17.835 -6.103 -18.662 1.00 94.94 296 LYS A N 1
ATOM 2203 C CA . LYS A 1 296 ? -18.472 -6.265 -17.349 1.00 94.94 296 LYS A CA 1
ATOM 2204 C C . LYS A 1 296 ? -17.514 -5.927 -16.205 1.00 94.94 296 LYS A C 1
ATOM 2206 O O . LYS A 1 296 ? -16.413 -6.473 -16.136 1.00 94.94 296 LYS A O 1
ATOM 2211 N N . GLU A 1 297 ? -17.951 -5.074 -15.282 1.00 95.62 297 GLU A N 1
ATOM 2212 C CA . GLU A 1 297 ? -17.241 -4.833 -14.018 1.00 95.62 297 GLU A CA 1
ATOM 2213 C C . GLU A 1 297 ? -17.077 -6.149 -13.250 1.00 95.62 297 GLU A C 1
ATOM 2215 O O . GLU A 1 297 ? -18.023 -6.930 -13.099 1.00 95.62 297 GLU A O 1
ATOM 2220 N N . THR A 1 298 ? -15.846 -6.433 -12.841 1.00 93.94 298 THR A N 1
ATOM 2221 C CA . THR A 1 298 ? -15.430 -7.75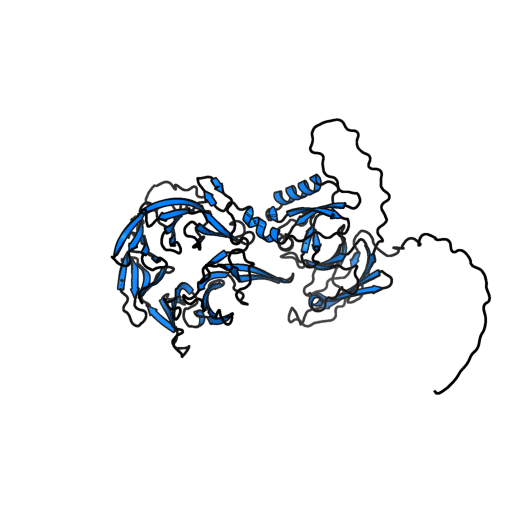5 -12.385 1.00 93.94 298 THR A CA 1
ATOM 2222 C C . THR A 1 298 ? -14.593 -7.629 -11.121 1.00 93.94 298 THR A C 1
ATOM 2224 O O . THR A 1 298 ? -13.565 -6.955 -11.107 1.00 93.94 298 THR A O 1
ATOM 2227 N N . ALA A 1 299 ? -15.026 -8.322 -10.067 1.00 91.75 299 ALA A N 1
ATOM 2228 C CA . ALA A 1 299 ? -14.213 -8.551 -8.881 1.00 91.75 299 ALA A CA 1
ATOM 2229 C C . ALA A 1 299 ? -13.046 -9.483 -9.232 1.00 91.75 299 ALA A C 1
ATOM 2231 O O . ALA A 1 299 ? -13.232 -10.481 -9.937 1.00 91.75 299 ALA A O 1
ATOM 2232 N N . LEU A 1 300 ? -11.854 -9.173 -8.731 1.00 92.81 300 LEU A N 1
ATOM 2233 C CA . LEU A 1 300 ? -10.658 -9.995 -8.907 1.00 92.81 300 LEU A CA 1
ATOM 2234 C C . LEU A 1 300 ? -10.209 -10.565 -7.567 1.00 92.81 300 LEU A C 1
ATOM 2236 O O . LEU A 1 300 ? -10.473 -9.995 -6.513 1.00 92.81 300 LEU A O 1
ATOM 2240 N N . THR A 1 301 ? -9.497 -11.688 -7.601 1.00 90.12 301 THR A N 1
ATOM 2241 C CA . THR A 1 301 ? -8.896 -12.252 -6.390 1.00 90.12 301 THR A CA 1
ATOM 2242 C C . THR A 1 301 ? -7.669 -11.422 -5.994 1.00 90.12 301 THR A C 1
ATOM 2244 O O . THR A 1 301 ? -6.730 -11.332 -6.797 1.00 90.12 301 THR A O 1
ATOM 2247 N N . PRO A 1 302 ? -7.634 -10.822 -4.790 1.00 91.25 302 PRO A N 1
ATOM 2248 C CA . PRO A 1 302 ? -6.430 -10.172 -4.295 1.00 91.25 302 PRO A CA 1
ATOM 2249 C C . PRO A 1 302 ? -5.358 -11.229 -3.993 1.00 91.25 302 PRO A C 1
ATOM 2251 O O . PRO A 1 302 ? -5.605 -12.214 -3.298 1.00 91.25 302 PRO A O 1
ATOM 2254 N N . LEU A 1 303 ? -4.157 -11.024 -4.532 1.00 91.38 303 LEU A N 1
ATOM 2255 C CA . LEU A 1 303 ? -2.946 -11.754 -4.147 1.00 91.38 303 LEU A CA 1
ATOM 2256 C C . LEU A 1 303 ? -2.398 -11.219 -2.819 1.00 91.38 303 LEU A C 1
ATOM 2258 O O . LEU A 1 303 ? -1.937 -11.992 -1.983 1.00 91.38 303 LEU A O 1
ATOM 2262 N N . ILE A 1 304 ? -2.441 -9.893 -2.662 1.00 92.06 304 ILE A N 1
ATOM 2263 C CA . ILE A 1 304 ? -1.971 -9.148 -1.492 1.00 92.06 304 ILE A CA 1
ATOM 2264 C C . ILE A 1 304 ? -3.066 -8.130 -1.168 1.00 92.06 304 ILE A C 1
ATOM 2266 O O . ILE A 1 304 ? -3.189 -7.150 -1.900 1.00 92.06 304 ILE A O 1
ATOM 2270 N N . PRO A 1 305 ? -3.916 -8.363 -0.162 1.00 88.19 305 PRO A N 1
ATOM 2271 C CA . PRO A 1 305 ? -5.058 -7.489 0.075 1.00 88.19 305 PRO A CA 1
ATOM 2272 C C . PRO A 1 305 ? -4.703 -6.178 0.805 1.00 88.19 305 PRO A C 1
ATOM 2274 O O . PRO A 1 305 ? -5.513 -5.259 0.782 1.00 88.19 305 PRO A O 1
ATOM 2277 N N . ASP A 1 306 ? -3.505 -6.075 1.393 1.00 87.44 306 ASP A N 1
ATOM 2278 C CA . ASP A 1 306 ? -3.011 -4.931 2.183 1.00 87.44 306 ASP A CA 1
ATOM 2279 C C . ASP A 1 306 ? -1.637 -4.413 1.729 1.00 87.44 306 ASP A C 1
ATOM 2281 O O . ASP A 1 306 ? -0.838 -3.895 2.516 1.00 87.44 306 ASP A O 1
ATOM 2285 N N . GLY A 1 307 ? -1.313 -4.574 0.449 1.00 92.56 307 GLY A N 1
ATOM 2286 C CA . GLY A 1 307 ? -0.037 -4.107 -0.061 1.00 92.56 307 GLY A CA 1
ATOM 2287 C C . GLY A 1 307 ? 0.107 -4.102 -1.572 1.00 92.56 307 GLY A C 1
ATOM 2288 O O . GLY A 1 307 ? -0.661 -4.714 -2.321 1.00 92.56 307 GLY A O 1
ATOM 2289 N N . LEU A 1 308 ? 1.149 -3.400 -2.017 1.00 95.00 308 LEU A N 1
ATOM 2290 C CA . LEU A 1 308 ? 1.516 -3.300 -3.426 1.00 95.00 308 LEU A CA 1
ATOM 2291 C C . LEU A 1 308 ? 2.747 -4.146 -3.707 1.00 95.00 308 LEU A C 1
ATOM 2293 O O . LEU A 1 308 ? 3.792 -3.993 -3.071 1.00 95.00 308 LEU A O 1
ATOM 2297 N N . LEU A 1 309 ? 2.628 -5.037 -4.683 1.00 95.88 309 LEU A N 1
ATOM 2298 C CA . LEU A 1 309 ? 3.742 -5.832 -5.167 1.00 95.88 309 LEU A CA 1
ATOM 2299 C C . LEU A 1 309 ? 4.860 -4.931 -5.704 1.00 95.88 309 LEU A C 1
ATOM 2301 O O . LEU A 1 309 ? 4.624 -4.036 -6.511 1.00 95.88 309 LEU A O 1
ATOM 2305 N N . LEU A 1 310 ? 6.093 -5.239 -5.306 1.00 96.06 310 LEU A N 1
ATOM 2306 C CA . LEU A 1 310 ? 7.302 -4.583 -5.798 1.00 96.06 310 LEU A CA 1
ATOM 2307 C C . LEU A 1 310 ? 8.125 -5.517 -6.690 1.00 96.06 310 LEU A C 1
ATOM 2309 O O . LEU A 1 310 ? 8.655 -5.096 -7.716 1.00 96.06 310 LEU A O 1
ATOM 2313 N N . SER A 1 311 ? 8.263 -6.791 -6.304 1.00 93.69 311 SER A N 1
ATOM 2314 C CA . SER A 1 311 ? 9.045 -7.768 -7.069 1.00 93.69 311 SER A CA 1
ATOM 2315 C C . SER A 1 311 ? 8.710 -9.215 -6.708 1.00 93.69 311 SER A C 1
ATOM 2317 O O . SER A 1 311 ? 8.187 -9.501 -5.635 1.00 93.69 311 SER A O 1
ATOM 2319 N N . VAL A 1 312 ? 9.077 -10.151 -7.581 1.00 91.44 312 VAL A N 1
ATOM 2320 C CA . VAL A 1 312 ? 9.080 -11.593 -7.283 1.00 91.44 312 VAL A CA 1
ATOM 2321 C C . VAL A 1 312 ? 10.409 -11.953 -6.607 1.00 91.44 312 VAL A C 1
ATOM 2323 O O . VAL A 1 312 ? 11.447 -11.376 -6.938 1.00 91.44 312 VAL A O 1
ATOM 2326 N N . THR A 1 313 ? 10.410 -12.900 -5.662 1.00 91.19 313 THR A N 1
ATOM 2327 C CA . THR A 1 313 ? 11.661 -13.351 -5.023 1.00 91.19 313 THR A CA 1
ATOM 2328 C C . THR A 1 313 ? 12.623 -13.952 -6.059 1.00 91.19 313 THR A C 1
ATOM 2330 O O . THR A 1 313 ? 12.173 -14.536 -7.050 1.00 91.19 313 THR A O 1
ATOM 2333 N N . PRO A 1 314 ? 13.954 -13.890 -5.850 1.00 89.62 314 PRO A N 1
ATOM 2334 C CA . PRO A 1 314 ? 14.922 -14.459 -6.794 1.00 89.62 314 PRO A CA 1
ATOM 2335 C C . PRO A 1 314 ? 14.680 -15.946 -7.105 1.00 89.62 314 PRO A C 1
ATOM 2337 O O . PRO A 1 314 ? 14.882 -16.390 -8.236 1.00 89.62 314 PRO A O 1
ATOM 2340 N N . GLN A 1 315 ? 14.208 -16.715 -6.117 1.00 86.62 315 GLN A N 1
ATOM 2341 C CA . GLN A 1 315 ? 13.879 -18.138 -6.246 1.00 86.62 315 GLN A CA 1
ATOM 2342 C C . GLN A 1 315 ? 12.507 -18.400 -6.887 1.00 86.62 315 GLN A C 1
ATOM 2344 O O . GLN A 1 315 ? 12.208 -19.550 -7.207 1.00 86.62 315 GLN A O 1
ATOM 2349 N N . ARG A 1 316 ? 11.707 -17.353 -7.138 1.00 85.12 316 ARG A N 1
ATOM 2350 C CA . ARG A 1 316 ? 10.373 -17.411 -7.768 1.00 85.12 316 ARG A CA 1
ATOM 2351 C C . ARG A 1 316 ? 9.333 -18.174 -6.947 1.00 85.12 316 ARG A C 1
ATOM 2353 O O . ARG A 1 316 ? 8.368 -18.706 -7.488 1.00 85.12 316 ARG A O 1
ATOM 2360 N N . ASP A 1 317 ? 9.542 -18.240 -5.643 1.00 86.25 317 ASP A N 1
ATOM 2361 C CA . ASP A 1 317 ? 8.722 -18.967 -4.677 1.00 86.25 317 ASP A CA 1
ATOM 2362 C C . ASP A 1 317 ? 7.951 -18.032 -3.736 1.00 86.25 317 ASP A C 1
ATOM 2364 O O . ASP A 1 317 ? 7.345 -18.488 -2.766 1.00 86.25 317 ASP A O 1
ATOM 2368 N N . GLY A 1 318 ? 7.954 -16.732 -4.021 1.00 90.12 318 GLY A N 1
ATOM 2369 C CA . GLY A 1 318 ? 7.288 -15.715 -3.229 1.00 90.12 318 GLY A CA 1
ATOM 2370 C C . GLY A 1 318 ? 7.347 -14.339 -3.874 1.00 90.12 318 GLY A C 1
ATOM 2371 O O . GLY A 1 318 ? 7.778 -14.174 -5.019 1.00 90.12 318 GLY A O 1
ATOM 2372 N N . PHE A 1 319 ? 6.929 -13.341 -3.111 1.00 93.75 319 PHE A N 1
ATOM 2373 C CA . PHE A 1 319 ? 6.887 -11.951 -3.533 1.00 93.75 319 PHE A CA 1
ATOM 2374 C C . PHE A 1 319 ? 7.374 -11.008 -2.431 1.00 93.75 319 PHE A C 1
ATOM 2376 O O . PHE A 1 319 ? 7.273 -11.296 -1.236 1.00 93.75 319 PHE A O 1
ATOM 2383 N N . LEU A 1 320 ? 7.924 -9.884 -2.881 1.00 96.50 320 LEU A N 1
ATOM 2384 C CA . LEU A 1 320 ? 8.291 -8.708 -2.108 1.00 96.50 320 LEU A CA 1
ATOM 2385 C C . LEU A 1 320 ? 7.255 -7.624 -2.384 1.00 96.50 320 LEU A C 1
ATOM 2387 O O . LEU A 1 320 ? 6.949 -7.340 -3.546 1.00 96.50 320 LEU A O 1
ATOM 2391 N N . TYR A 1 321 ? 6.752 -7.001 -1.331 1.00 96.69 321 TYR A N 1
ATOM 2392 C CA . TYR A 1 321 ? 5.712 -5.993 -1.439 1.00 96.69 321 TYR A CA 1
ATOM 2393 C C . TYR A 1 321 ? 5.870 -4.911 -0.370 1.00 96.69 321 TYR A C 1
ATOM 2395 O O . TYR A 1 321 ? 6.547 -5.130 0.640 1.00 96.69 321 TYR A O 1
ATOM 2403 N N . SER A 1 322 ? 5.282 -3.740 -0.610 1.00 96.56 322 SER A N 1
ATOM 2404 C CA . SER A 1 322 ? 5.165 -2.687 0.395 1.00 96.56 322 SER A CA 1
ATOM 2405 C C . SER A 1 322 ? 3.827 -2.783 1.109 1.00 96.56 322 SER A C 1
ATOM 2407 O O . SER A 1 322 ? 2.783 -3.004 0.492 1.00 96.56 322 SER A O 1
ATOM 2409 N N . ARG A 1 323 ? 3.870 -2.588 2.423 1.00 92.19 323 ARG A N 1
ATOM 2410 C CA . ARG A 1 323 ? 2.698 -2.505 3.287 1.00 92.19 323 ARG A CA 1
ATOM 2411 C C . ARG A 1 323 ? 2.760 -1.206 4.068 1.00 92.19 323 ARG A C 1
ATOM 2413 O O . ARG A 1 323 ? 3.792 -0.908 4.671 1.00 92.19 323 ARG A O 1
ATOM 2420 N N . ARG A 1 324 ? 1.669 -0.443 4.060 1.00 89.75 324 ARG A N 1
ATOM 2421 C CA . ARG A 1 324 ? 1.549 0.772 4.869 1.00 89.75 324 ARG A CA 1
ATOM 2422 C C . ARG A 1 324 ? 1.261 0.375 6.313 1.00 89.75 324 ARG A C 1
ATOM 2424 O O . ARG A 1 324 ? 0.444 -0.501 6.573 1.00 89.75 324 ARG A O 1
ATOM 2431 N N . ILE A 1 325 ? 1.975 0.992 7.239 1.00 84.19 325 ILE A N 1
ATOM 2432 C CA . ILE A 1 325 ? 1.834 0.806 8.672 1.00 84.19 325 ILE A CA 1
ATOM 2433 C C . ILE A 1 325 ? 1.525 2.167 9.275 1.00 84.19 325 ILE A C 1
ATOM 2435 O O . ILE A 1 325 ? 2.288 3.118 9.099 1.00 84.19 325 ILE A O 1
ATOM 2439 N N . THR A 1 326 ? 0.438 2.233 10.028 1.00 77.69 326 THR A N 1
ATOM 2440 C CA . THR A 1 326 ? 0.157 3.350 10.923 1.00 77.69 326 THR A CA 1
ATOM 2441 C C . THR A 1 326 ? 0.729 2.999 12.290 1.00 77.69 326 THR A C 1
ATOM 2443 O O . THR A 1 326 ? 0.446 1.939 12.850 1.00 77.69 326 THR A O 1
ATOM 2446 N N . ARG A 1 327 ? 1.591 3.861 12.826 1.00 69.31 327 ARG A N 1
ATOM 2447 C CA . ARG A 1 327 ? 2.085 3.763 14.201 1.00 69.31 327 ARG A CA 1
ATOM 2448 C C . ARG A 1 327 ? 1.863 5.072 14.911 1.00 69.31 327 ARG A C 1
ATOM 2450 O O . ARG A 1 327 ? 1.921 6.135 14.315 1.00 69.31 327 ARG A O 1
ATOM 2457 N N . GLY A 1 328 ? 1.672 5.001 16.214 1.00 52.84 328 GLY A N 1
ATOM 2458 C CA . GLY A 1 328 ? 1.521 6.202 17.004 1.00 52.84 328 GLY A CA 1
ATOM 2459 C C . GLY A 1 328 ? 0.866 5.937 18.332 1.00 52.84 328 GLY A C 1
ATOM 2460 O O . GLY A 1 328 ? 0.494 4.813 18.664 1.00 52.84 328 GLY A O 1
ATOM 2461 N N . SER A 1 329 ? 0.739 7.018 19.081 1.00 49.50 329 SER A N 1
ATOM 2462 C CA . SER A 1 329 ? -0.179 7.083 20.207 1.00 49.50 329 SER A CA 1
ATOM 2463 C C . SER A 1 329 ? -1.405 7.883 19.783 1.00 49.50 329 SER A C 1
ATOM 2465 O O . SER A 1 329 ? -1.450 8.452 18.697 1.00 49.50 329 SER A O 1
ATOM 2467 N N . LEU A 1 330 ? -2.378 7.987 20.675 1.00 47.75 330 LEU A N 1
ATOM 2468 C CA . LEU A 1 330 ? -3.595 8.770 20.475 1.00 47.75 330 LEU A CA 1
ATOM 2469 C C . LEU A 1 330 ? -3.348 10.267 20.180 1.00 47.75 330 LEU A C 1
ATOM 2471 O O . LEU A 1 330 ? -4.271 10.939 19.743 1.00 47.75 330 LEU A O 1
ATOM 2475 N N . ALA A 1 331 ? -2.139 10.793 20.432 1.00 46.41 331 ALA A N 1
ATOM 2476 C CA . ALA A 1 331 ? -1.764 12.190 20.167 1.00 46.41 331 ALA A CA 1
ATOM 2477 C C . ALA A 1 331 ? -1.195 12.423 18.763 1.00 46.41 331 ALA A C 1
ATOM 2479 O O . ALA A 1 331 ? -1.379 13.484 18.177 1.00 46.41 331 ALA A O 1
ATOM 2480 N N . GLU A 1 332 ? -0.418 11.453 18.285 1.00 51.53 332 GLU A N 1
ATOM 2481 C CA . GLU A 1 332 ? 0.411 11.567 17.092 1.00 51.53 332 GLU A CA 1
ATOM 2482 C C . GLU A 1 332 ? 0.495 10.182 16.463 1.00 51.53 332 GLU A C 1
ATOM 2484 O O . GLU A 1 332 ? 1.141 9.271 16.999 1.00 51.53 332 GLU A O 1
ATOM 2489 N N . THR A 1 333 ? -0.187 10.038 15.332 1.00 65.31 333 THR A N 1
ATOM 2490 C CA . THR A 1 333 ? -0.004 8.934 14.401 1.00 65.31 333 THR A CA 1
ATOM 2491 C C . THR A 1 333 ? 0.921 9.386 13.282 1.00 65.31 333 THR A C 1
ATOM 2493 O O . THR A 1 333 ? 0.877 10.522 12.813 1.00 65.31 333 THR A O 1
ATOM 2496 N N . TYR A 1 334 ? 1.801 8.490 12.864 1.00 78.56 334 TYR A N 1
ATOM 2497 C CA . TYR A 1 334 ? 2.602 8.638 11.667 1.00 78.56 334 TYR A CA 1
ATOM 2498 C C . TYR A 1 334 ? 2.471 7.367 10.837 1.00 78.56 334 TYR A C 1
ATOM 2500 O O . TYR A 1 334 ? 2.347 6.253 11.358 1.00 78.56 334 TYR A O 1
ATOM 2508 N N . THR A 1 335 ? 2.474 7.542 9.525 1.00 84.31 335 THR A N 1
ATOM 2509 C CA . THR A 1 335 ? 2.402 6.445 8.571 1.00 84.31 335 THR A CA 1
ATOM 2510 C C . THR A 1 335 ? 3.761 6.245 7.926 1.00 84.31 335 THR A C 1
ATOM 2512 O O . THR A 1 335 ? 4.490 7.196 7.643 1.00 84.31 335 THR A O 1
ATOM 2515 N N . TYR A 1 336 ? 4.115 4.985 7.717 1.00 89.75 336 TYR A N 1
ATOM 2516 C CA . TYR A 1 336 ? 5.311 4.595 6.986 1.00 89.75 336 TYR A CA 1
ATOM 2517 C C . TYR A 1 336 ? 5.031 3.311 6.206 1.00 89.75 336 TYR A C 1
ATOM 2519 O O . TYR A 1 336 ? 4.091 2.574 6.494 1.00 89.75 336 TYR A O 1
ATOM 2527 N N . GLU A 1 337 ? 5.842 3.017 5.206 1.00 94.56 337 GLU A N 1
ATOM 2528 C CA . GLU A 1 337 ? 5.832 1.764 4.477 1.00 94.56 337 GLU A CA 1
ATOM 2529 C C . GLU A 1 337 ? 6.933 0.832 4.965 1.00 94.56 337 GLU A C 1
ATOM 2531 O O . GLU A 1 337 ? 8.078 1.219 5.212 1.00 94.56 337 GLU A O 1
ATOM 2536 N N . GLN A 1 338 ? 6.570 -0.437 5.083 1.00 94.75 338 GLN A N 1
ATOM 2537 C CA . GLN A 1 338 ? 7.466 -1.524 5.414 1.00 94.75 338 GLN A CA 1
ATOM 2538 C C . GLN A 1 338 ? 7.597 -2.467 4.219 1.00 94.75 338 GLN A C 1
ATOM 2540 O O . GLN A 1 338 ? 6.621 -2.765 3.530 1.00 94.75 338 GLN A O 1
ATOM 2545 N N . LEU A 1 339 ? 8.808 -2.987 4.009 1.00 97.06 339 LEU A N 1
ATOM 2546 C CA . LEU A 1 339 ? 9.032 -4.097 3.088 1.00 97.06 339 LEU A CA 1
ATOM 2547 C C . LEU A 1 339 ? 8.628 -5.416 3.735 1.00 97.06 339 LEU A C 1
ATOM 2549 O O . LEU A 1 339 ? 9.186 -5.812 4.764 1.00 97.06 339 LEU A O 1
ATOM 2553 N N . CYS A 1 340 ? 7.725 -6.131 3.077 1.00 94.94 340 CYS A N 1
ATOM 2554 C CA . CYS A 1 340 ? 7.244 -7.439 3.485 1.00 94.94 340 CYS A CA 1
ATOM 2555 C C . CYS A 1 340 ? 7.591 -8.491 2.430 1.00 94.94 340 CYS A C 1
ATOM 2557 O O . CYS A 1 340 ? 7.575 -8.230 1.227 1.00 94.94 340 CYS A O 1
ATOM 2559 N N . VAL A 1 341 ? 7.911 -9.698 2.888 1.00 92.94 341 VAL A N 1
ATOM 2560 C CA . VAL A 1 341 ? 8.150 -10.861 2.032 1.00 92.94 341 VAL A CA 1
ATOM 2561 C C . VAL A 1 341 ? 7.192 -11.978 2.410 1.00 92.94 341 VAL A C 1
ATOM 2563 O O . VAL A 1 341 ? 6.962 -12.250 3.591 1.00 92.94 341 VAL A O 1
ATOM 2566 N N . GLN A 1 342 ? 6.659 -12.656 1.401 1.00 88.06 342 GLN A N 1
ATOM 2567 C CA . GLN A 1 342 ? 5.753 -13.779 1.586 1.00 88.06 342 GLN A CA 1
ATOM 2568 C C . GLN A 1 342 ? 6.060 -14.866 0.557 1.00 88.06 342 GLN A C 1
ATOM 2570 O O . GLN A 1 342 ? 6.109 -14.613 -0.646 1.00 88.06 342 GLN A O 1
ATOM 2575 N N . SER A 1 343 ? 6.278 -16.092 1.035 1.00 84.62 343 SER A N 1
ATOM 2576 C CA . SER A 1 343 ? 6.325 -17.277 0.171 1.00 84.62 343 SER A CA 1
ATOM 2577 C C . SER A 1 343 ? 4.932 -17.573 -0.386 1.00 84.62 343 SER A C 1
ATOM 2579 O O . SER A 1 343 ? 3.938 -17.278 0.272 1.00 84.62 343 SER A O 1
ATOM 2581 N N . MET A 1 344 ? 4.833 -18.208 -1.552 1.00 78.69 344 MET A N 1
ATOM 2582 C CA . MET A 1 344 ? 3.547 -18.560 -2.168 1.00 78.69 344 MET A CA 1
ATOM 2583 C C . MET A 1 344 ? 2.675 -19.381 -1.203 1.00 78.69 344 MET A C 1
ATOM 2585 O O . MET A 1 344 ? 3.050 -20.481 -0.798 1.00 78.69 344 MET A O 1
ATOM 2589 N N . GLY A 1 345 ? 1.521 -18.830 -0.809 1.00 65.88 345 GLY A N 1
ATOM 2590 C CA . GLY A 1 345 ? 0.609 -19.436 0.174 1.00 65.88 345 GLY A CA 1
ATOM 2591 C C . GLY A 1 345 ? 1.127 -19.461 1.622 1.00 65.88 345 GLY A C 1
ATOM 2592 O O . GLY A 1 345 ? 0.517 -20.093 2.481 1.00 65.88 345 GLY A O 1
ATOM 2593 N N . GLY A 1 346 ? 2.263 -18.816 1.893 1.00 72.88 346 GLY A N 1
ATOM 2594 C CA . GLY A 1 346 ? 2.837 -18.648 3.224 1.00 72.88 346 GLY A CA 1
ATOM 2595 C C . GLY A 1 346 ? 2.293 -17.419 3.950 1.00 72.88 346 GLY A C 1
ATOM 2596 O O . GLY A 1 346 ? 1.472 -16.677 3.423 1.00 72.88 346 GLY A O 1
ATOM 2597 N N . VAL A 1 347 ? 2.787 -17.193 5.167 1.00 74.75 347 VAL A N 1
ATOM 2598 C CA . VAL A 1 347 ? 2.459 -16.009 5.979 1.00 74.75 347 VAL A CA 1
ATOM 2599 C C . VAL A 1 347 ? 3.434 -14.880 5.654 1.00 74.75 347 VAL A C 1
ATOM 2601 O O . VAL A 1 347 ? 4.640 -15.127 5.542 1.00 74.75 347 VAL A O 1
ATOM 2604 N N . SER A 1 348 ? 2.916 -13.659 5.534 1.00 84.88 348 SER A N 1
ATOM 2605 C CA . SER A 1 348 ? 3.726 -12.456 5.344 1.00 84.88 348 SER A CA 1
ATOM 2606 C C . SER A 1 348 ? 4.610 -12.147 6.552 1.00 84.88 348 SER A C 1
ATOM 2608 O O . SER A 1 348 ? 4.232 -12.388 7.701 1.00 84.88 348 SER A O 1
ATOM 2610 N N . LYS A 1 349 ? 5.817 -11.632 6.297 1.00 85.12 349 LYS A N 1
ATOM 2611 C CA . LYS A 1 349 ? 6.765 -11.211 7.334 1.00 85.12 349 LYS A CA 1
ATOM 2612 C C . LYS A 1 349 ? 7.509 -9.943 6.916 1.00 85.12 349 LYS A C 1
ATOM 2614 O O . LYS A 1 349 ? 7.885 -9.833 5.747 1.00 85.12 349 LYS A O 1
ATOM 2619 N N . PRO A 1 350 ? 7.834 -9.040 7.858 1.00 88.62 350 PRO A N 1
ATOM 2620 C CA . PRO A 1 350 ? 8.761 -7.945 7.600 1.00 88.62 350 PRO A CA 1
ATOM 2621 C C . PRO A 1 350 ? 10.113 -8.464 7.095 1.00 88.62 350 PRO A C 1
ATOM 2623 O O . PRO A 1 350 ? 10.706 -9.378 7.683 1.00 88.62 350 PRO A O 1
ATOM 2626 N N . LEU A 1 351 ? 10.620 -7.882 6.008 1.00 92.38 351 LEU A N 1
ATOM 2627 C CA . LEU A 1 351 ? 11.933 -8.223 5.467 1.00 92.38 351 LEU A CA 1
ATOM 2628 C C . LEU A 1 351 ? 13.046 -7.546 6.277 1.00 92.38 351 LEU A C 1
ATOM 2630 O O . LEU A 1 351 ? 13.996 -8.225 6.685 1.00 92.38 351 LEU A O 1
ATOM 2634 N N . LEU A 1 352 ? 12.888 -6.240 6.524 1.00 89.31 352 LEU A N 1
ATOM 2635 C CA . LEU A 1 352 ? 13.858 -5.340 7.152 1.00 89.31 352 LEU A CA 1
ATOM 2636 C C . LEU A 1 352 ? 13.217 -4.566 8.313 1.00 89.31 352 LEU A C 1
ATOM 2638 O O . LEU A 1 352 ? 12.021 -4.277 8.293 1.00 89.31 352 LEU A O 1
ATOM 2642 N N . SER A 1 353 ? 14.037 -4.170 9.286 1.00 87.62 353 SER A N 1
ATOM 2643 C CA . SER A 1 353 ? 13.661 -3.207 10.332 1.00 87.62 353 SER A CA 1
ATOM 2644 C C . SER A 1 353 ? 14.007 -1.783 9.884 1.00 87.62 353 SER A C 1
ATOM 2646 O O . SER A 1 353 ? 14.826 -1.116 10.509 1.00 87.62 353 SER A O 1
ATOM 2648 N N . PHE A 1 354 ? 13.437 -1.362 8.756 1.00 90.00 354 PHE A N 1
ATOM 2649 C CA . PHE A 1 354 ? 13.613 -0.032 8.171 1.00 90.00 354 PHE A CA 1
ATOM 2650 C C . PHE A 1 354 ? 12.234 0.525 7.804 1.00 90.00 354 PHE A C 1
ATOM 2652 O O . PHE A 1 354 ? 11.401 -0.214 7.274 1.00 90.00 354 PHE A O 1
ATOM 2659 N N . GLU A 1 355 ? 11.993 1.791 8.132 1.00 93.75 355 GLU A N 1
ATOM 2660 C CA . GLU A 1 355 ? 10.726 2.491 7.900 1.00 93.75 355 GLU A CA 1
ATOM 2661 C C . GLU A 1 355 ? 10.931 3.460 6.729 1.00 93.75 355 GLU A C 1
ATOM 2663 O O . GLU A 1 355 ? 11.830 4.293 6.786 1.00 93.75 355 GLU A O 1
ATOM 2668 N N . PHE A 1 356 ? 10.142 3.313 5.663 1.00 94.31 356 PHE A N 1
ATOM 2669 C CA . PHE A 1 356 ? 10.183 4.180 4.479 1.00 94.31 356 PHE A CA 1
ATOM 2670 C C . PHE A 1 356 ? 8.966 5.106 4.485 1.00 94.31 356 PHE A C 1
ATOM 2672 O O . PHE A 1 356 ? 7.914 4.715 4.969 1.00 94.31 356 PHE A O 1
ATOM 2679 N N . GLN A 1 357 ? 9.030 6.295 3.903 1.00 92.94 357 GLN A N 1
ATOM 2680 C CA . GLN A 1 357 ? 7.851 7.138 3.715 1.00 92.94 357 GLN A CA 1
ATOM 2681 C C . GLN A 1 357 ? 6.939 6.576 2.615 1.00 92.94 357 GLN A C 1
ATOM 2683 O O . GLN A 1 357 ? 5.752 6.343 2.838 1.00 92.94 357 GLN A O 1
ATOM 2688 N N . THR A 1 358 ? 7.473 6.339 1.416 1.00 92.75 358 THR A N 1
ATOM 2689 C CA . THR A 1 358 ? 6.750 5.685 0.312 1.00 92.75 358 THR A CA 1
ATOM 2690 C C . THR A 1 358 ? 7.728 4.947 -0.588 1.00 92.75 358 THR A C 1
ATOM 2692 O O . THR A 1 358 ? 8.658 5.541 -1.130 1.00 92.75 358 THR A O 1
ATOM 2695 N N . ILE A 1 359 ? 7.520 3.646 -0.776 1.00 96.50 359 ILE A N 1
ATOM 2696 C CA . ILE A 1 359 ? 8.374 2.812 -1.617 1.00 96.50 359 ILE A CA 1
ATOM 2697 C C . ILE A 1 359 ? 7.833 2.852 -3.044 1.00 96.50 359 ILE A C 1
ATOM 2699 O O . ILE A 1 359 ? 6.741 2.360 -3.320 1.00 96.50 359 ILE A O 1
ATOM 2703 N N . GLU A 1 360 ? 8.613 3.410 -3.966 1.00 94.81 360 GLU A N 1
ATOM 2704 C CA . GLU A 1 360 ? 8.256 3.450 -5.386 1.00 94.81 360 GLU A CA 1
ATOM 2705 C C . GLU A 1 360 ? 8.578 2.123 -6.074 1.00 94.81 360 GLU A C 1
ATOM 2707 O O . GLU A 1 360 ? 7.791 1.605 -6.862 1.00 94.81 360 GLU A O 1
ATOM 2712 N N . SER A 1 361 ? 9.753 1.554 -5.797 1.00 95.69 361 SER A N 1
ATOM 2713 C CA . SER A 1 361 ? 10.142 0.263 -6.363 1.00 95.69 361 SER A CA 1
ATOM 2714 C C . SER A 1 361 ? 11.253 -0.404 -5.562 1.00 95.69 361 SER A C 1
ATOM 2716 O O . SER A 1 361 ? 12.046 0.256 -4.892 1.00 95.69 361 SER A O 1
ATOM 2718 N N . ALA A 1 362 ? 11.360 -1.726 -5.691 1.00 97.75 362 ALA A N 1
ATOM 2719 C CA . ALA A 1 362 ? 12.485 -2.480 -5.159 1.00 97.75 362 ALA A CA 1
ATOM 2720 C C . ALA A 1 362 ? 12.930 -3.568 -6.145 1.00 97.75 362 ALA A C 1
ATOM 2722 O O . ALA A 1 362 ? 12.099 -4.253 -6.743 1.00 97.75 362 ALA A O 1
ATOM 2723 N N . LYS A 1 363 ? 14.245 -3.751 -6.315 1.00 96.56 363 LYS A N 1
ATOM 2724 C CA . LYS A 1 363 ? 14.811 -4.782 -7.201 1.00 96.56 363 LYS A CA 1
ATOM 2725 C C . LYS A 1 363 ? 15.938 -5.540 -6.523 1.00 96.56 363 LYS A C 1
ATOM 2727 O O . LYS A 1 363 ? 16.949 -4.955 -6.117 1.00 96.56 363 LYS A O 1
ATOM 2732 N N . TYR A 1 364 ? 15.791 -6.860 -6.469 1.00 97.25 364 TYR A N 1
ATOM 2733 C CA . TYR A 1 364 ? 16.880 -7.750 -6.095 1.00 97.25 364 TYR A CA 1
ATOM 2734 C C . TYR A 1 364 ? 18.029 -7.628 -7.098 1.00 97.25 364 TYR A C 1
ATOM 2736 O O . TYR A 1 364 ? 17.823 -7.536 -8.310 1.00 97.25 364 TYR A O 1
ATOM 2744 N N . SER A 1 365 ? 19.249 -7.660 -6.580 1.00 97.25 365 SER A N 1
ATOM 2745 C CA . SER A 1 365 ? 20.427 -7.982 -7.387 1.00 97.25 365 SER A CA 1
ATOM 2746 C C . SER A 1 365 ? 20.276 -9.383 -8.009 1.00 97.25 365 SER A C 1
ATOM 2748 O O . SER A 1 365 ? 19.637 -10.245 -7.401 1.00 97.25 365 SER A O 1
ATOM 2750 N N . PRO A 1 366 ? 20.853 -9.656 -9.196 1.00 94.06 366 PRO A N 1
ATOM 2751 C CA . PRO A 1 366 ? 20.717 -10.958 -9.855 1.00 94.06 366 PRO A CA 1
ATOM 2752 C C . PRO A 1 366 ? 21.194 -12.168 -9.045 1.00 94.06 366 PRO A C 1
ATOM 2754 O O . PRO A 1 366 ? 20.696 -13.270 -9.257 1.00 94.06 366 PRO A O 1
ATOM 2757 N N . ASP A 1 367 ? 22.140 -11.985 -8.118 1.00 93.62 367 ASP A N 1
ATOM 2758 C CA . ASP A 1 367 ? 22.590 -13.043 -7.203 1.00 93.62 367 ASP A CA 1
ATOM 2759 C C . ASP A 1 367 ? 21.682 -13.208 -5.966 1.00 93.62 367 ASP A C 1
ATOM 2761 O O . ASP A 1 367 ? 21.867 -14.140 -5.183 1.00 93.62 367 ASP A O 1
ATOM 2765 N N . GLY A 1 368 ? 20.691 -12.327 -5.800 1.00 94.44 368 GLY A N 1
ATOM 2766 C CA . GLY A 1 368 ? 19.722 -12.326 -4.710 1.00 94.44 368 GLY A CA 1
ATOM 2767 C C . GLY A 1 368 ? 20.276 -11.871 -3.361 1.00 94.44 368 GLY A C 1
ATOM 2768 O O . GLY A 1 368 ? 19.566 -11.993 -2.367 1.00 94.44 368 GLY A O 1
ATOM 2769 N N . ARG A 1 369 ? 21.516 -11.366 -3.292 1.00 94.94 369 ARG A N 1
ATOM 2770 C CA . ARG A 1 369 ? 22.185 -11.044 -2.015 1.00 94.94 369 ARG A CA 1
ATOM 2771 C C . ARG A 1 369 ? 21.978 -9.606 -1.561 1.00 94.94 369 ARG A C 1
ATOM 2773 O O . ARG A 1 369 ? 22.094 -9.306 -0.378 1.00 94.94 369 ARG A O 1
ATOM 2780 N N . ARG A 1 370 ? 21.675 -8.713 -2.498 1.00 97.81 370 ARG A N 1
ATOM 2781 C CA . ARG A 1 370 ? 21.368 -7.299 -2.245 1.00 97.81 370 ARG A CA 1
ATOM 2782 C C . ARG A 1 370 ? 19.985 -6.926 -2.741 1.00 97.81 370 ARG A C 1
ATOM 2784 O O . ARG A 1 370 ? 19.517 -7.483 -3.739 1.00 97.81 370 ARG A O 1
ATOM 2791 N N . LEU A 1 371 ? 19.393 -5.926 -2.101 1.00 98.44 371 LEU A N 1
ATOM 2792 C CA . LEU A 1 371 ? 18.142 -5.302 -2.516 1.00 98.44 371 LEU A CA 1
ATOM 2793 C C . LEU A 1 371 ? 18.358 -3.804 -2.716 1.00 98.44 371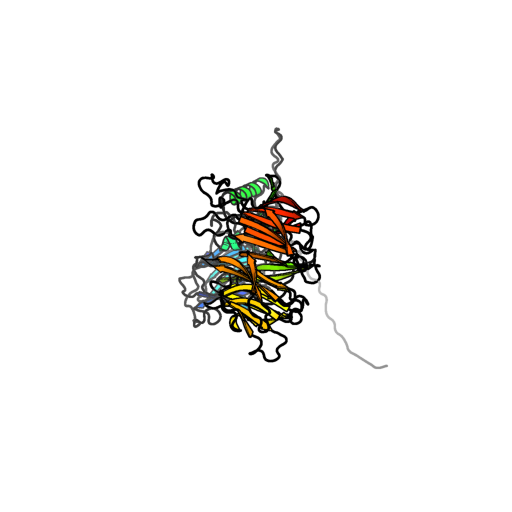 LEU A C 1
ATOM 2795 O O . LEU A 1 371 ? 18.810 -3.128 -1.796 1.00 98.44 371 LEU A O 1
ATOM 2799 N N . ALA A 1 372 ? 18.031 -3.302 -3.905 1.00 98.44 372 ALA A N 1
ATOM 2800 C CA . ALA A 1 372 ? 17.905 -1.870 -4.145 1.00 98.44 372 ALA A CA 1
ATOM 2801 C C . ALA A 1 372 ? 16.462 -1.442 -3.872 1.00 98.44 372 ALA A C 1
ATOM 2803 O O . ALA A 1 372 ? 15.544 -2.122 -4.336 1.00 98.44 372 ALA A O 1
ATOM 2804 N N . VAL A 1 373 ? 16.273 -0.350 -3.135 1.00 98.50 373 VAL A N 1
ATOM 2805 C CA . VAL A 1 373 ? 14.962 0.197 -2.764 1.00 98.50 373 VAL A CA 1
ATOM 2806 C C . VAL A 1 373 ? 14.957 1.681 -3.090 1.00 98.50 373 VAL A C 1
ATOM 2808 O O . VAL A 1 373 ? 15.807 2.416 -2.592 1.00 98.50 373 VAL A O 1
ATOM 2811 N N . LEU A 1 374 ? 14.021 2.099 -3.937 1.00 97.81 374 LEU A N 1
ATOM 2812 C CA . LEU A 1 374 ? 13.788 3.498 -4.264 1.00 97.81 374 LEU A CA 1
ATOM 2813 C C . LEU A 1 374 ? 12.607 4.010 -3.442 1.00 97.81 374 LEU A C 1
ATOM 2815 O O . LEU A 1 374 ? 11.478 3.543 -3.607 1.00 97.81 374 LEU A O 1
ATOM 2819 N N . GLU A 1 375 ? 12.891 4.959 -2.564 1.00 96.50 375 GLU A N 1
ATOM 2820 C CA . GLU A 1 375 ? 11.914 5.682 -1.761 1.00 96.50 375 GLU A CA 1
ATOM 2821 C C . GLU A 1 375 ? 11.631 7.055 -2.375 1.00 96.50 375 GLU A C 1
ATOM 2823 O O . GLU A 1 375 ? 12.544 7.736 -2.849 1.00 96.50 375 GLU A O 1
ATOM 2828 N N . ARG A 1 376 ? 10.368 7.480 -2.312 1.00 92.69 376 ARG A N 1
ATOM 2829 C CA . ARG A 1 376 ? 9.947 8.867 -2.519 1.00 92.69 376 ARG A CA 1
ATOM 2830 C C . ARG A 1 376 ? 9.586 9.479 -1.176 1.00 92.69 376 ARG A C 1
ATOM 2832 O O . ARG A 1 376 ? 8.637 9.035 -0.532 1.00 92.69 376 ARG A O 1
ATOM 2839 N N . ALA A 1 377 ? 10.334 10.504 -0.787 1.00 87.50 377 ALA A N 1
ATOM 2840 C CA . ALA A 1 377 ? 10.132 11.236 0.451 1.00 87.50 377 ALA A CA 1
ATOM 2841 C C . ALA A 1 377 ? 9.897 12.719 0.139 1.00 87.50 377 ALA A C 1
ATOM 2843 O O . ALA A 1 377 ? 10.818 13.441 -0.233 1.00 87.50 377 ALA A O 1
ATOM 2844 N N . ALA A 1 378 ? 8.651 13.182 0.264 1.00 84.50 378 ALA A N 1
ATOM 2845 C CA . ALA A 1 378 ? 8.238 14.534 -0.124 1.00 84.50 378 ALA A CA 1
ATOM 2846 C C . ALA A 1 378 ? 8.693 14.922 -1.553 1.00 84.50 378 ALA A C 1
ATOM 2848 O O . ALA A 1 378 ? 8.139 14.417 -2.527 1.00 84.50 378 ALA A O 1
ATOM 2849 N N . GLU A 1 379 ? 9.677 15.818 -1.681 1.00 81.31 379 GLU A N 1
ATOM 2850 C CA . GLU A 1 379 ? 10.224 16.286 -2.965 1.00 81.31 379 GLU A CA 1
ATOM 2851 C C . GLU A 1 379 ? 11.546 15.593 -3.359 1.00 81.31 379 GLU A C 1
ATOM 2853 O O . GLU A 1 379 ? 12.097 15.906 -4.412 1.00 81.31 379 GLU A O 1
ATOM 2858 N N . SER A 1 380 ? 12.058 14.651 -2.554 1.00 89.75 380 SER A N 1
ATOM 2859 C CA . SER A 1 380 ? 13.302 13.919 -2.822 1.00 89.75 380 SER A CA 1
ATOM 2860 C C . SER A 1 380 ? 13.082 12.426 -3.074 1.00 89.75 380 SER A C 1
ATOM 2862 O O . SER A 1 380 ? 12.092 11.811 -2.670 1.00 89.75 380 SER A O 1
ATOM 2864 N N . ALA A 1 381 ? 14.041 11.826 -3.773 1.00 91.88 381 ALA A N 1
ATOM 2865 C CA . ALA A 1 381 ? 14.138 10.398 -4.010 1.00 91.88 381 ALA A CA 1
ATOM 2866 C C . ALA A 1 381 ? 15.409 9.835 -3.371 1.00 91.88 381 ALA A C 1
ATOM 2868 O O . ALA A 1 381 ? 16.502 10.386 -3.537 1.00 91.88 381 ALA A O 1
ATOM 2869 N N . HIS A 1 382 ? 15.264 8.706 -2.682 1.00 94.94 382 HIS A N 1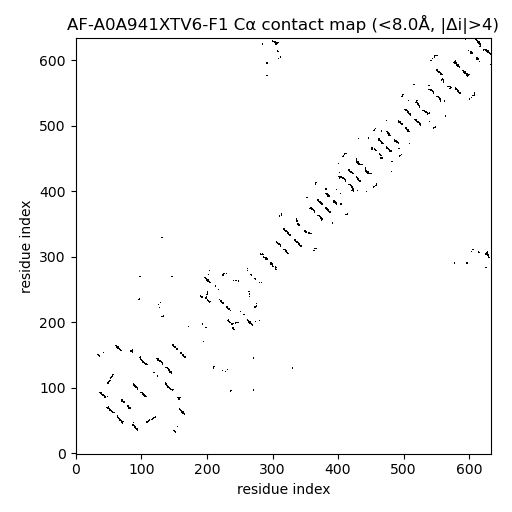
ATOM 2870 C CA . HIS A 1 382 ? 16.361 8.034 -2.000 1.00 94.94 382 HIS A CA 1
ATOM 2871 C C . HIS A 1 382 ? 16.545 6.612 -2.520 1.00 94.94 382 HIS A C 1
ATOM 2873 O O . HIS A 1 382 ? 15.610 5.812 -2.501 1.00 94.94 382 HIS A O 1
ATOM 2879 N N . LEU A 1 383 ? 17.748 6.292 -3.009 1.00 97.50 383 LEU A N 1
ATOM 2880 C CA . LEU A 1 383 ? 18.073 4.956 -3.512 1.00 97.50 383 LEU A CA 1
ATOM 2881 C C . LEU A 1 383 ? 18.977 4.214 -2.524 1.00 97.50 383 LEU A C 1
ATOM 2883 O O . LEU A 1 383 ? 20.197 4.377 -2.516 1.00 97.50 383 LEU A O 1
ATOM 2887 N N . TYR A 1 384 ? 18.372 3.339 -1.732 1.00 97.81 384 TYR A N 1
ATOM 2888 C CA . TYR A 1 384 ? 19.054 2.537 -0.724 1.00 97.81 384 TYR A CA 1
ATOM 2889 C C . TYR A 1 384 ? 19.487 1.185 -1.269 1.00 97.81 384 TYR A C 1
ATOM 2891 O O . TYR A 1 384 ? 18.765 0.552 -2.041 1.00 97.81 384 TYR A O 1
ATOM 2899 N N . ILE A 1 385 ? 20.633 0.693 -0.799 1.00 98.00 385 ILE A N 1
ATOM 2900 C CA . ILE A 1 385 ? 21.081 -0.677 -1.046 1.00 98.00 385 ILE A CA 1
ATOM 2901 C C . ILE A 1 385 ? 21.212 -1.410 0.283 1.00 98.00 385 ILE A C 1
ATOM 2903 O O . ILE A 1 385 ? 22.001 -1.014 1.138 1.00 98.00 385 ILE A O 1
ATOM 2907 N N . PHE A 1 386 ? 20.495 -2.519 0.427 1.00 97.62 386 PHE A N 1
ATOM 2908 C CA . PHE A 1 386 ? 20.536 -3.389 1.600 1.00 97.62 386 PHE A CA 1
ATOM 2909 C C . PHE A 1 386 ? 21.269 -4.696 1.305 1.00 97.62 386 PHE A C 1
ATOM 2911 O O . PHE A 1 386 ? 21.195 -5.224 0.191 1.00 97.62 386 PHE A O 1
ATOM 2918 N N . ASP A 1 387 ? 21.938 -5.235 2.320 1.00 94.88 387 ASP A N 1
ATOM 2919 C CA . ASP A 1 387 ? 22.426 -6.613 2.345 1.00 94.88 387 ASP A CA 1
ATOM 2920 C C . ASP A 1 387 ? 21.322 -7.518 2.895 1.00 94.88 387 ASP A C 1
ATOM 2922 O O . ASP A 1 387 ? 20.750 -7.238 3.947 1.00 94.88 387 ASP A O 1
ATOM 2926 N N . LEU A 1 388 ? 20.989 -8.591 2.184 1.00 92.19 388 LEU A N 1
ATOM 2927 C CA . LEU A 1 388 ? 19.906 -9.492 2.580 1.00 92.19 388 LEU A CA 1
ATOM 2928 C C . LEU A 1 388 ? 20.368 -10.633 3.490 1.00 92.19 388 LEU A C 1
ATOM 2930 O O . LEU A 1 388 ? 19.526 -11.238 4.156 1.00 92.19 388 LEU A O 1
ATOM 2934 N N . ASP A 1 389 ? 21.676 -10.901 3.556 1.00 90.56 389 ASP A N 1
ATOM 2935 C CA . ASP A 1 389 ? 22.252 -11.860 4.497 1.00 90.56 389 ASP A CA 1
ATOM 2936 C C . ASP A 1 389 ? 22.247 -11.253 5.915 1.00 90.56 389 ASP A C 1
ATOM 2938 O O . ASP A 1 389 ? 21.864 -11.923 6.879 1.00 90.56 389 ASP A O 1
ATOM 2942 N N . THR A 1 390 ? 22.633 -9.976 6.051 1.00 89.94 390 THR A N 1
ATOM 2943 C CA . THR A 1 390 ? 22.674 -9.265 7.346 1.00 89.94 390 THR A CA 1
ATOM 2944 C C . THR A 1 390 ? 21.423 -8.448 7.651 1.00 89.94 390 THR A C 1
ATOM 2946 O O . THR A 1 390 ? 21.171 -8.160 8.820 1.00 89.94 390 THR A O 1
ATOM 2949 N N . LYS A 1 391 ? 20.615 -8.118 6.634 1.00 89.00 391 LYS A N 1
ATOM 2950 C CA . LYS A 1 391 ? 19.448 -7.218 6.717 1.00 89.00 391 LYS A CA 1
ATOM 2951 C C . LYS A 1 391 ? 19.796 -5.781 7.112 1.00 89.00 391 LYS A C 1
ATOM 2953 O O . LYS A 1 391 ? 18.965 -5.073 7.677 1.00 89.00 391 LYS A O 1
ATOM 2958 N N . GLU A 1 392 ? 21.016 -5.351 6.813 1.00 91.62 392 GLU A N 1
ATOM 2959 C CA . GLU A 1 392 ? 21.509 -4.011 7.127 1.00 91.62 392 GLU A CA 1
ATOM 2960 C C . GLU A 1 392 ? 21.579 -3.137 5.871 1.00 91.62 392 GLU A C 1
ATOM 2962 O O . GLU A 1 392 ? 21.780 -3.622 4.752 1.00 91.62 392 GLU A O 1
ATOM 2967 N N . LEU A 1 393 ? 21.428 -1.824 6.062 1.00 95.19 393 LEU A N 1
ATOM 2968 C CA . LEU A 1 393 ? 21.686 -0.837 5.019 1.00 95.19 393 LEU A CA 1
ATOM 2969 C C . LEU A 1 393 ? 23.186 -0.840 4.695 1.00 95.19 393 LEU A C 1
ATOM 2971 O O . LEU A 1 393 ? 24.008 -0.547 5.561 1.00 95.19 393 LEU A O 1
ATOM 2975 N N . LEU A 1 394 ? 23.544 -1.155 3.450 1.00 93.31 394 LEU A N 1
ATOM 2976 C CA . LEU A 1 394 ? 24.927 -1.080 2.979 1.00 93.31 394 LEU A CA 1
ATOM 2977 C C . LEU A 1 394 ? 25.323 0.351 2.639 1.00 93.31 394 LEU A C 1
ATOM 2979 O O . LEU A 1 394 ? 26.434 0.765 2.955 1.00 93.31 394 LEU A O 1
ATOM 2983 N N . THR A 1 395 ? 24.457 1.072 1.928 1.00 94.81 395 THR A N 1
ATOM 2984 C CA . THR A 1 395 ? 24.732 2.440 1.483 1.00 94.81 395 THR A CA 1
ATOM 2985 C C . THR A 1 395 ? 23.444 3.132 1.035 1.00 94.81 395 THR A C 1
ATOM 2987 O O . THR A 1 395 ? 22.558 2.487 0.468 1.00 94.81 395 THR A O 1
ATOM 2990 N N . ASP A 1 396 ? 23.359 4.436 1.283 1.00 94.88 396 ASP A N 1
ATOM 2991 C CA . ASP A 1 396 ? 22.408 5.340 0.636 1.00 94.88 396 ASP A CA 1
ATOM 2992 C C . ASP A 1 396 ? 23.110 5.972 -0.575 1.00 94.88 396 ASP A C 1
ATOM 2994 O O . ASP A 1 396 ? 24.078 6.721 -0.426 1.00 94.88 396 ASP A O 1
ATOM 2998 N N . LEU A 1 397 ? 22.669 5.630 -1.787 1.00 95.56 397 LEU A N 1
ATOM 2999 C CA . LEU A 1 397 ? 23.317 6.100 -3.009 1.00 95.56 397 LEU A CA 1
ATOM 3000 C C . LEU A 1 397 ? 23.056 7.577 -3.293 1.00 95.56 397 LEU A C 1
ATOM 3002 O O . LEU A 1 397 ? 23.881 8.206 -3.965 1.00 95.56 397 LEU A O 1
ATOM 3006 N N . THR A 1 398 ? 21.971 8.136 -2.756 1.00 89.56 398 THR A N 1
ATOM 3007 C CA . THR A 1 398 ? 21.663 9.566 -2.853 1.00 89.56 398 THR A CA 1
ATOM 3008 C C . THR A 1 398 ? 22.799 10.377 -2.232 1.00 89.56 398 THR A C 1
ATOM 3010 O O . THR A 1 398 ? 23.383 11.235 -2.904 1.00 89.56 398 THR A O 1
ATOM 3013 N N . ASP A 1 399 ? 23.255 9.975 -1.041 1.00 88.94 399 ASP A N 1
ATOM 3014 C CA . ASP A 1 399 ? 24.414 10.558 -0.349 1.00 88.94 399 ASP A CA 1
ATOM 3015 C C . ASP A 1 399 ? 25.760 10.246 -1.026 1.00 88.94 399 ASP A C 1
ATOM 3017 O O . ASP A 1 399 ? 26.750 10.958 -0.833 1.00 88.94 399 ASP A O 1
ATOM 3021 N N . MET A 1 400 ? 25.820 9.201 -1.858 1.00 92.06 400 MET A N 1
ATOM 3022 C CA . MET A 1 400 ? 27.017 8.835 -2.629 1.00 92.06 400 MET A CA 1
ATOM 3023 C C . MET A 1 400 ? 27.133 9.584 -3.962 1.00 92.06 400 MET A C 1
ATOM 3025 O O . MET A 1 400 ? 28.006 9.264 -4.770 1.00 92.06 400 MET A O 1
ATOM 3029 N N . GLY A 1 401 ? 26.290 10.593 -4.195 1.00 91.00 401 GLY A N 1
ATOM 3030 C CA . GLY A 1 401 ? 26.364 11.468 -5.362 1.00 91.00 401 GLY A CA 1
ATOM 3031 C C . GLY A 1 401 ? 25.487 11.035 -6.533 1.00 91.00 401 GLY A C 1
ATOM 3032 O O . GLY A 1 401 ? 25.759 11.453 -7.661 1.00 91.00 401 GLY A O 1
ATOM 3033 N N . PHE A 1 402 ? 24.483 10.182 -6.299 1.00 94.06 402 PHE A N 1
ATOM 3034 C CA . PHE A 1 402 ? 23.407 9.938 -7.271 1.00 94.06 402 PHE A CA 1
ATOM 3035 C C . PHE A 1 402 ? 22.413 11.109 -7.310 1.00 94.06 402 PHE A C 1
ATOM 3037 O O . PHE A 1 402 ? 21.727 11.277 -8.312 1.00 94.06 402 PHE A O 1
ATOM 3044 N N . GLY A 1 403 ? 22.394 11.943 -6.265 1.00 91.31 403 GLY A N 1
ATOM 3045 C CA . GLY A 1 403 ? 21.503 13.093 -6.153 1.00 91.31 403 GLY A CA 1
ATOM 3046 C C . GLY A 1 403 ? 20.140 12.735 -5.566 1.00 91.31 403 GLY A C 1
ATOM 3047 O O . GLY A 1 403 ? 19.826 11.570 -5.342 1.00 91.31 403 GLY A O 1
ATOM 3048 N N . ASP A 1 404 ? 19.357 13.773 -5.301 1.00 91.56 404 ASP A N 1
ATOM 3049 C CA . ASP A 1 404 ? 18.028 13.747 -4.680 1.00 91.56 404 ASP A CA 1
ATOM 3050 C C . ASP A 1 404 ? 16.885 13.545 -5.686 1.00 91.56 404 ASP A C 1
ATOM 3052 O O . ASP A 1 404 ? 15.727 13.448 -5.292 1.00 91.56 404 ASP A O 1
ATOM 3056 N N . THR A 1 405 ? 17.195 13.429 -6.978 1.00 91.81 405 THR A N 1
ATOM 3057 C CA . THR A 1 405 ? 16.268 12.957 -8.011 1.00 91.81 405 THR A CA 1
ATOM 3058 C C . THR A 1 405 ? 16.797 11.651 -8.585 1.00 91.81 405 THR A C 1
ATOM 3060 O O . THR A 1 405 ? 17.899 11.615 -9.123 1.00 91.81 405 THR A O 1
ATOM 3063 N N . VAL A 1 406 ? 16.015 10.576 -8.508 1.00 94.19 406 VAL A N 1
ATOM 3064 C CA . VAL A 1 406 ? 16.309 9.286 -9.149 1.00 94.19 406 VAL A CA 1
ATOM 3065 C C . VAL A 1 406 ? 15.053 8.840 -9.879 1.00 94.19 406 VAL A C 1
ATOM 3067 O O . VAL A 1 406 ? 13.995 8.755 -9.266 1.00 94.19 406 VAL A O 1
ATOM 3070 N N . SER A 1 407 ? 15.143 8.569 -11.180 1.00 92.81 407 SER A N 1
ATOM 3071 C CA . SER A 1 407 ? 13.978 8.185 -11.997 1.00 92.81 407 SER A CA 1
ATOM 3072 C C . SER A 1 407 ? 14.001 6.728 -12.452 1.00 92.81 407 SER A C 1
ATOM 3074 O O . SER A 1 407 ? 12.956 6.141 -12.712 1.00 92.81 407 SER A O 1
ATOM 3076 N N . ALA A 1 408 ? 15.183 6.118 -12.543 1.00 95.31 408 ALA A N 1
ATOM 3077 C CA . ALA A 1 408 ? 15.329 4.718 -12.921 1.00 95.31 408 ALA A CA 1
ATOM 3078 C C . ALA A 1 408 ? 16.628 4.132 -12.373 1.00 95.31 408 ALA A C 1
ATOM 3080 O O . ALA A 1 408 ? 17.625 4.838 -12.224 1.00 95.31 408 ALA A O 1
ATOM 3081 N N . TYR A 1 409 ? 16.639 2.821 -12.132 1.00 97.81 409 TYR A N 1
ATOM 3082 C CA . TYR A 1 409 ? 17.847 2.085 -11.770 1.00 97.81 409 TYR A CA 1
ATOM 3083 C C . TYR A 1 409 ? 17.814 0.629 -12.248 1.00 97.81 409 TYR A C 1
ATOM 3085 O O . TYR A 1 409 ? 16.751 0.011 -12.423 1.00 97.81 409 TYR A O 1
ATOM 3093 N N . VAL A 1 410 ? 19.011 0.076 -12.455 1.00 97.62 410 VAL A N 1
ATOM 3094 C CA . VAL A 1 410 ? 19.225 -1.299 -12.914 1.00 97.62 410 VAL A CA 1
ATOM 3095 C C . VAL A 1 410 ? 20.527 -1.875 -12.352 1.00 97.62 410 VAL A C 1
ATOM 3097 O O . VAL A 1 410 ? 21.523 -1.169 -12.197 1.00 97.62 410 VAL A O 1
ATOM 3100 N N . TRP A 1 411 ? 20.522 -3.173 -12.054 1.00 98.00 411 TRP A N 1
ATOM 3101 C CA . TRP A 1 411 ? 21.723 -3.925 -11.699 1.00 98.00 411 TRP A CA 1
ATOM 3102 C C . TRP A 1 411 ? 22.481 -4.369 -12.953 1.00 98.00 411 TRP A C 1
ATOM 3104 O O . TRP A 1 411 ? 21.878 -4.629 -13.994 1.00 98.00 411 TRP A O 1
ATOM 3114 N N . ASP A 1 412 ? 23.800 -4.523 -12.851 1.00 96.75 412 ASP A N 1
ATOM 3115 C CA . ASP A 1 412 ? 24.534 -5.307 -13.843 1.00 96.75 412 ASP A CA 1
ATOM 3116 C C . ASP A 1 412 ? 24.196 -6.800 -13.734 1.00 96.75 412 ASP A C 1
ATOM 3118 O O . ASP A 1 412 ? 23.648 -7.259 -12.733 1.00 96.75 412 ASP A O 1
ATOM 3122 N N . SER A 1 413 ? 24.543 -7.585 -14.757 1.00 93.44 413 SER A N 1
ATOM 3123 C CA . SER A 1 413 ? 24.159 -9.005 -14.840 1.00 93.44 413 SER A CA 1
ATOM 3124 C C . SER A 1 413 ? 24.686 -9.882 -13.695 1.00 93.44 413 SER A C 1
ATOM 3126 O O . SER A 1 413 ? 24.202 -10.996 -13.523 1.00 93.44 413 SER A O 1
ATOM 3128 N N . MET A 1 414 ? 25.677 -9.406 -12.934 1.00 93.38 414 MET A N 1
ATOM 3129 C CA . MET A 1 414 ? 26.290 -10.137 -11.822 1.00 93.38 414 MET A CA 1
ATOM 3130 C C . MET A 1 414 ? 25.878 -9.595 -10.444 1.00 93.38 414 MET A C 1
ATOM 3132 O O . MET A 1 414 ? 26.283 -10.169 -9.438 1.00 93.38 414 MET A O 1
ATOM 3136 N N . GLY A 1 415 ? 25.125 -8.491 -10.373 1.00 94.75 415 GLY A N 1
ATOM 3137 C CA . GLY A 1 415 ? 24.781 -7.816 -9.115 1.00 94.75 415 GLY A CA 1
ATOM 3138 C C . GLY A 1 415 ? 25.946 -7.089 -8.439 1.00 94.75 415 GLY A C 1
ATOM 3139 O O . GLY A 1 415 ? 25.847 -6.706 -7.273 1.00 94.75 415 GLY A O 1
ATOM 3140 N N . GLY A 1 416 ? 27.063 -6.904 -9.145 1.00 95.81 416 GLY A N 1
ATOM 3141 C CA . GLY A 1 416 ? 28.256 -6.224 -8.641 1.00 95.81 416 GLY A CA 1
ATOM 3142 C C . GLY A 1 416 ? 28.188 -4.705 -8.780 1.00 95.81 416 GLY A C 1
ATOM 3143 O O . GLY A 1 416 ? 28.884 -3.995 -8.054 1.00 95.81 416 GLY A O 1
ATOM 3144 N N . ARG A 1 417 ? 27.347 -4.204 -9.689 1.00 97.44 417 ARG A N 1
ATOM 3145 C CA . ARG A 1 417 ? 27.165 -2.773 -9.949 1.00 97.44 417 ARG A CA 1
ATOM 3146 C C . ARG A 1 417 ? 25.693 -2.423 -10.038 1.00 97.44 417 ARG A C 1
ATOM 3148 O O . ARG A 1 417 ? 24.900 -3.210 -10.552 1.00 97.44 417 ARG A O 1
ATOM 3155 N N . VAL A 1 418 ? 25.361 -1.218 -9.597 1.00 98.19 418 VAL A N 1
ATOM 3156 C CA . VAL A 1 418 ? 24.054 -0.600 -9.819 1.00 98.19 418 VAL A CA 1
ATOM 3157 C C . VAL A 1 418 ? 24.241 0.701 -10.580 1.00 98.19 418 VAL A C 1
ATOM 3159 O O . VAL A 1 418 ? 25.196 1.446 -10.346 1.00 98.19 418 VAL A O 1
ATOM 3162 N N . PHE A 1 419 ? 23.336 0.939 -11.517 1.00 98.00 419 PHE A N 1
ATOM 3163 C CA . PHE A 1 419 ? 23.283 2.138 -12.331 1.00 98.00 419 PHE A CA 1
ATOM 3164 C C . PHE A 1 419 ? 21.973 2.857 -12.084 1.00 98.00 419 PHE A C 1
ATOM 3166 O O . PHE A 1 419 ? 20.953 2.196 -11.883 1.00 98.00 419 PHE A O 1
ATOM 3173 N N . SER A 1 420 ? 21.987 4.182 -12.152 1.00 97.56 420 SER A N 1
ATOM 3174 C CA . SER A 1 420 ? 20.764 4.976 -12.114 1.00 97.56 420 SER A CA 1
ATOM 3175 C C . SER A 1 420 ? 20.794 6.129 -13.102 1.00 97.56 420 SER A C 1
ATOM 3177 O O . SER A 1 420 ? 21.860 6.572 -13.532 1.00 97.56 420 SER A O 1
ATOM 3179 N N . ILE A 1 421 ? 19.601 6.622 -13.412 1.00 96.75 421 ILE A N 1
ATOM 3180 C CA . ILE A 1 421 ? 19.382 7.959 -13.949 1.00 96.75 421 ILE A CA 1
ATOM 3181 C C . ILE A 1 421 ? 18.984 8.837 -12.762 1.00 96.75 421 ILE A C 1
ATOM 3183 O O . ILE A 1 421 ? 18.004 8.534 -12.075 1.00 96.75 421 ILE A O 1
ATOM 3187 N N . GLY A 1 422 ? 19.760 9.884 -12.496 1.00 94.62 422 GLY A N 1
ATOM 3188 C CA . GLY A 1 422 ? 19.510 10.783 -11.375 1.00 94.62 422 GLY A CA 1
ATOM 3189 C C . GLY A 1 422 ? 20.411 12.012 -11.346 1.00 94.62 422 GLY A C 1
ATOM 3190 O O . GLY A 1 422 ? 21.239 12.199 -12.237 1.00 94.62 422 GLY A O 1
ATOM 3191 N N . GLY A 1 423 ? 20.216 12.869 -10.348 1.00 93.12 423 GLY A N 1
ATOM 3192 C CA . GLY A 1 423 ? 21.041 14.048 -10.103 1.00 93.12 423 GLY A CA 1
ATOM 3193 C C . GLY A 1 423 ? 20.388 15.054 -9.153 1.00 93.12 423 GLY A C 1
ATOM 3194 O O . GLY A 1 423 ? 19.228 14.913 -8.786 1.00 93.12 423 GLY A O 1
ATOM 3195 N N . SER A 1 424 ? 21.145 16.087 -8.773 1.00 89.44 424 SER A N 1
ATOM 3196 C CA . SER A 1 424 ? 20.647 17.262 -8.038 1.00 89.44 424 SER A CA 1
ATOM 3197 C C . SER A 1 424 ? 20.720 18.484 -8.946 1.00 89.44 424 SER A C 1
ATOM 3199 O O . SER A 1 424 ? 21.693 19.243 -8.931 1.00 89.44 424 SER A O 1
ATOM 3201 N N . GLY A 1 425 ? 19.721 18.612 -9.820 1.00 85.81 425 GLY A N 1
ATOM 3202 C CA . GLY A 1 425 ? 19.670 19.600 -10.898 1.00 85.81 425 GLY A CA 1
ATOM 3203 C C . GLY A 1 425 ? 19.892 18.973 -12.274 1.00 85.81 425 GLY A C 1
ATOM 3204 O O . GLY A 1 425 ? 18.932 18.710 -12.987 1.00 85.81 425 GLY A O 1
ATOM 3205 N N . GLU A 1 426 ? 21.148 18.754 -12.674 1.00 88.12 426 GLU A N 1
ATOM 3206 C CA . GLU A 1 426 ? 21.452 18.108 -13.960 1.00 88.12 426 GLU A CA 1
ATOM 3207 C C . GLU A 1 426 ? 21.329 16.582 -13.826 1.00 88.12 426 GLU A C 1
ATOM 3209 O O . GLU A 1 426 ? 22.039 15.971 -13.025 1.00 88.12 426 GLU A O 1
ATOM 3214 N N . ILE A 1 427 ? 20.430 15.978 -14.607 1.00 93.12 427 ILE A N 1
ATOM 3215 C CA . ILE A 1 427 ? 20.202 14.529 -14.614 1.00 93.12 427 ILE A CA 1
ATOM 3216 C C . ILE A 1 427 ? 21.264 13.837 -15.476 1.00 93.12 427 ILE A C 1
ATOM 3218 O O . ILE A 1 427 ? 21.555 14.245 -16.602 1.00 93.12 427 ILE A O 1
ATOM 3222 N N . SER A 1 428 ? 21.868 12.784 -14.932 1.00 95.19 428 SER A N 1
ATOM 3223 C CA . SER A 1 428 ? 22.973 12.053 -15.543 1.00 95.19 428 SER A CA 1
ATOM 3224 C C . SER A 1 428 ? 22.894 10.556 -15.232 1.00 95.19 428 SER A C 1
ATOM 3226 O O . SER A 1 428 ? 22.064 10.114 -14.437 1.00 95.19 428 SER A O 1
ATOM 3228 N N . ILE A 1 429 ? 23.745 9.752 -15.874 1.00 96.69 429 ILE A N 1
ATOM 3229 C CA . ILE A 1 429 ? 23.819 8.312 -15.596 1.00 96.69 429 ILE A CA 1
ATOM 3230 C C . ILE A 1 429 ? 24.929 8.057 -14.586 1.00 96.69 429 ILE A C 1
ATOM 3232 O O . ILE A 1 429 ? 26.101 8.330 -14.859 1.00 96.69 429 ILE A O 1
ATOM 3236 N N . HIS A 1 430 ? 24.574 7.479 -13.447 1.00 96.56 430 HIS A N 1
ATOM 3237 C CA . HIS A 1 430 ? 25.488 7.164 -12.355 1.00 96.56 430 HIS A CA 1
ATOM 3238 C C . HIS A 1 430 ? 25.769 5.664 -12.274 1.00 96.56 430 HIS A C 1
ATOM 3240 O O . HIS A 1 430 ? 24.964 4.836 -12.695 1.00 96.56 430 HIS A O 1
ATOM 3246 N N . GLN A 1 431 ? 26.923 5.312 -11.712 1.00 97.25 431 GLN A N 1
ATOM 3247 C CA . GLN A 1 431 ? 27.310 3.947 -11.371 1.00 97.25 431 GLN A CA 1
ATOM 3248 C C . GLN A 1 431 ? 27.790 3.906 -9.922 1.00 97.25 431 GLN A C 1
ATOM 3250 O O . GLN A 1 431 ? 28.534 4.787 -9.492 1.00 97.25 431 GLN A O 1
ATOM 3255 N N . TYR A 1 432 ? 27.449 2.831 -9.212 1.00 97.88 432 TYR A N 1
ATOM 3256 C CA . TYR A 1 432 ? 28.093 2.437 -7.963 1.00 97.88 432 TYR A CA 1
ATOM 3257 C C . TYR A 1 432 ? 28.606 0.992 -8.062 1.00 97.88 432 TYR A C 1
ATOM 3259 O O . TYR A 1 432 ? 27.830 0.073 -8.333 1.00 97.88 432 TYR A O 1
ATOM 3267 N N . ASP A 1 433 ? 29.916 0.785 -7.880 1.00 97.06 433 ASP A N 1
ATOM 3268 C CA . ASP A 1 433 ? 30.582 -0.518 -8.051 1.00 97.06 433 ASP A CA 1
ATOM 3269 C C . ASP A 1 433 ? 31.043 -1.134 -6.724 1.00 97.06 433 ASP A C 1
ATOM 3271 O O . ASP A 1 433 ? 32.031 -0.709 -6.122 1.00 97.06 433 ASP A O 1
ATOM 3275 N N . PHE A 1 434 ? 30.365 -2.199 -6.293 1.00 95.88 434 PHE A N 1
ATOM 3276 C CA . PHE A 1 434 ? 30.675 -2.912 -5.052 1.00 95.88 434 PHE A CA 1
ATOM 3277 C C . PHE A 1 434 ? 31.986 -3.705 -5.112 1.00 95.88 434 PHE A C 1
ATOM 3279 O O . PHE A 1 434 ? 32.500 -4.108 -4.067 1.00 95.88 434 PHE A O 1
ATOM 3286 N N . ASN A 1 435 ? 32.555 -3.916 -6.302 1.00 94.19 435 ASN A N 1
ATOM 3287 C CA . ASN A 1 435 ? 33.837 -4.601 -6.464 1.00 94.19 435 ASN A CA 1
ATOM 3288 C C . ASN A 1 435 ? 35.032 -3.679 -6.196 1.00 94.19 435 ASN A C 1
ATOM 3290 O O . ASN A 1 435 ? 36.151 -4.162 -6.003 1.00 94.19 435 ASN A O 1
ATOM 3294 N N . VAL A 1 436 ? 34.822 -2.359 -6.161 1.00 95.56 436 VAL A N 1
ATOM 3295 C CA . VAL A 1 436 ? 35.872 -1.399 -5.817 1.00 95.56 436 VAL A CA 1
ATOM 3296 C C . VAL A 1 436 ? 36.047 -1.370 -4.287 1.00 95.56 436 VAL A C 1
ATOM 3298 O O . VAL A 1 436 ? 35.114 -1.013 -3.562 1.00 95.56 436 VAL A O 1
ATOM 3301 N N . PRO A 1 437 ? 37.237 -1.711 -3.742 1.00 91.94 437 PRO A N 1
ATOM 3302 C CA . PRO A 1 437 ? 37.416 -1.838 -2.290 1.00 91.94 437 PRO A CA 1
ATOM 3303 C C . PRO A 1 437 ? 37.267 -0.519 -1.528 1.00 91.94 437 PRO A C 1
ATOM 3305 O O . PRO A 1 437 ? 36.828 -0.507 -0.383 1.00 91.94 437 PRO A O 1
ATOM 3308 N N . THR A 1 438 ? 37.665 0.594 -2.146 1.00 93.06 438 THR A N 1
ATOM 3309 C CA . THR A 1 438 ? 37.593 1.924 -1.537 1.00 93.06 438 THR A CA 1
ATOM 3310 C C . THR A 1 438 ? 36.236 2.549 -1.825 1.00 93.06 438 THR A C 1
ATOM 3312 O O . THR A 1 438 ? 35.972 2.916 -2.965 1.00 93.06 438 THR A O 1
ATOM 3315 N N . GLU A 1 439 ? 35.415 2.715 -0.790 1.00 90.31 439 GLU A N 1
ATOM 3316 C CA . GLU A 1 439 ? 34.040 3.218 -0.895 1.00 90.31 439 GLU A CA 1
ATOM 3317 C C . GLU A 1 439 ? 33.922 4.549 -1.648 1.00 90.31 439 GLU A C 1
ATOM 3319 O O . GLU A 1 439 ? 33.165 4.653 -2.608 1.00 90.31 439 GLU A O 1
ATOM 3324 N N . SER A 1 440 ? 34.773 5.526 -1.325 1.00 89.81 440 SER A N 1
ATOM 3325 C CA . SER A 1 440 ? 34.794 6.840 -1.986 1.00 89.81 440 SER A CA 1
ATOM 3326 C C . SER A 1 440 ? 35.176 6.815 -3.473 1.00 89.81 440 SER A C 1
ATOM 3328 O O . SER A 1 440 ? 35.192 7.857 -4.122 1.00 89.81 440 SER A O 1
ATOM 3330 N N . LYS A 1 441 ? 35.523 5.644 -4.020 1.00 93.81 441 LYS A N 1
ATOM 3331 C CA . LYS A 1 441 ? 35.818 5.425 -5.444 1.00 93.81 441 LYS A CA 1
ATOM 3332 C C . LYS A 1 441 ? 34.790 4.529 -6.139 1.00 93.81 441 LYS A C 1
ATOM 3334 O O . LYS A 1 441 ? 35.001 4.186 -7.299 1.00 93.81 441 LYS A O 1
ATOM 3339 N N . ARG A 1 442 ? 33.736 4.100 -5.437 1.00 95.94 442 ARG A N 1
ATOM 3340 C CA . ARG A 1 442 ? 32.690 3.231 -5.995 1.00 95.94 442 ARG A CA 1
ATOM 3341 C C . ARG A 1 442 ? 31.741 3.996 -6.906 1.00 95.94 442 ARG A C 1
ATOM 3343 O O . ARG A 1 442 ? 31.261 3.412 -7.871 1.00 95.94 442 ARG A O 1
ATOM 3350 N N . HIS A 1 443 ? 31.510 5.277 -6.614 1.00 96.44 443 HIS A N 1
ATOM 3351 C CA . HIS A 1 443 ? 30.697 6.175 -7.432 1.00 96.44 443 HIS A CA 1
ATOM 3352 C C . HIS A 1 443 ? 31.464 6.711 -8.642 1.00 96.44 443 HIS A C 1
ATOM 3354 O O . HIS A 1 443 ? 32.586 7.211 -8.507 1.00 96.44 443 HIS A O 1
ATOM 3360 N N . THR A 1 444 ? 30.833 6.659 -9.814 1.00 95.31 444 THR A N 1
ATOM 3361 C CA . THR A 1 444 ? 31.264 7.378 -11.017 1.00 95.31 444 THR A CA 1
ATOM 3362 C C . THR A 1 444 ? 30.061 7.877 -11.816 1.00 95.31 444 THR A C 1
ATOM 3364 O O . THR A 1 444 ? 28.967 7.320 -11.743 1.00 95.31 444 THR A O 1
ATOM 3367 N N . VAL A 1 445 ? 30.268 8.929 -12.615 1.00 94.94 445 VAL A N 1
ATOM 3368 C CA . VAL A 1 445 ? 29.286 9.376 -13.614 1.00 94.94 445 VAL A CA 1
ATOM 3369 C C . VAL A 1 445 ? 29.662 8.779 -14.968 1.00 94.94 445 VAL A C 1
ATOM 3371 O O . VAL A 1 445 ? 30.776 9.000 -15.446 1.00 94.94 445 VAL A O 1
ATOM 3374 N N . VAL A 1 446 ? 28.744 8.017 -15.556 1.00 96.00 446 VAL A N 1
ATOM 3375 C CA . VAL A 1 446 ? 28.914 7.281 -16.816 1.00 96.00 446 VAL A CA 1
ATOM 3376 C C . VAL A 1 446 ? 28.653 8.178 -18.026 1.00 96.00 446 VAL A C 1
ATOM 3378 O O . VAL A 1 446 ? 29.454 8.186 -18.959 1.00 96.00 446 VAL A O 1
ATOM 3381 N N . ASP A 1 447 ? 27.568 8.954 -18.007 1.00 94.50 447 ASP A N 1
ATOM 3382 C CA . ASP A 1 447 ? 27.218 9.899 -19.074 1.00 94.50 447 ASP A CA 1
ATOM 3383 C C . ASP A 1 447 ? 26.558 11.158 -18.495 1.00 94.50 447 ASP A C 1
ATOM 3385 O O . ASP A 1 447 ? 25.838 11.075 -17.505 1.00 94.50 447 ASP A O 1
ATOM 3389 N N . ARG A 1 448 ? 26.844 12.321 -19.098 1.00 90.69 448 ARG A N 1
ATOM 3390 C CA . ARG A 1 448 ? 26.345 13.656 -18.699 1.00 90.69 448 ARG A CA 1
ATOM 3391 C C . ARG A 1 448 ? 25.724 14.426 -19.867 1.00 90.69 448 ARG A C 1
ATOM 3393 O O . ARG A 1 448 ? 25.608 15.641 -19.808 1.00 90.69 448 ARG A O 1
ATOM 3400 N N . LYS A 1 449 ? 25.459 13.769 -20.996 1.00 85.12 449 LYS A N 1
ATOM 3401 C CA . LYS A 1 449 ? 25.122 14.448 -22.255 1.00 85.12 449 LYS A CA 1
ATOM 3402 C C . LYS A 1 449 ? 23.614 14.609 -22.455 1.00 85.12 449 LYS A C 1
ATOM 3404 O O . LYS A 1 449 ? 23.208 14.676 -23.605 1.00 85.12 449 LYS A O 1
ATOM 3409 N N . GLY A 1 450 ? 22.831 14.644 -21.379 1.00 82.00 450 GLY A N 1
ATOM 3410 C CA . GLY A 1 450 ? 21.370 14.575 -21.438 1.00 82.00 450 GLY A CA 1
ATOM 3411 C C . GLY A 1 450 ? 20.861 13.133 -21.499 1.00 82.00 450 GLY A C 1
ATOM 3412 O O . GLY A 1 450 ? 21.428 12.283 -22.194 1.00 82.00 450 GLY A O 1
ATOM 3413 N N . VAL A 1 451 ? 19.820 12.861 -20.713 1.00 92.56 451 VAL A N 1
ATOM 3414 C CA . VAL A 1 451 ? 19.134 11.571 -20.591 1.00 92.56 451 VAL A CA 1
ATOM 3415 C C . VAL A 1 451 ? 17.689 11.828 -20.163 1.00 92.56 451 VAL A C 1
ATOM 3417 O O . VAL A 1 451 ? 17.445 12.696 -19.325 1.00 92.56 451 VAL A O 1
ATOM 3420 N N . ASP A 1 452 ? 16.749 11.086 -20.742 1.00 90.69 452 ASP A N 1
ATOM 3421 C CA . ASP A 1 452 ? 15.346 11.115 -20.334 1.00 90.69 452 ASP A CA 1
ATOM 3422 C C . ASP A 1 452 ? 15.145 10.302 -19.054 1.00 90.69 452 ASP A C 1
ATOM 3424 O O . ASP A 1 452 ? 15.870 9.348 -18.765 1.00 90.69 452 ASP A O 1
ATOM 3428 N N . GLU A 1 453 ? 14.109 10.635 -18.299 1.00 87.56 453 GLU A N 1
ATOM 3429 C CA . GLU A 1 453 ? 13.720 9.864 -17.127 1.00 87.56 453 GLU A CA 1
ATOM 3430 C C . GLU A 1 453 ? 13.049 8.526 -17.507 1.00 87.56 453 GLU A C 1
ATOM 3432 O O . GLU A 1 453 ? 12.406 8.387 -18.547 1.00 87.56 453 GLU A O 1
ATOM 3437 N N . GLY A 1 454 ? 13.201 7.509 -16.652 1.00 86.12 454 GLY A N 1
ATOM 3438 C CA . GLY A 1 454 ? 12.411 6.268 -16.702 1.00 86.12 454 GLY A CA 1
ATOM 3439 C C . GLY A 1 454 ? 13.040 5.065 -17.424 1.00 86.12 454 GLY A C 1
ATOM 3440 O O . GLY A 1 454 ? 13.087 3.976 -16.851 1.00 86.12 454 GLY A O 1
ATOM 3441 N N . SER A 1 455 ? 13.551 5.205 -18.653 1.00 94.44 455 SER A N 1
ATOM 3442 C CA . SER A 1 455 ? 14.032 4.042 -19.434 1.00 94.44 455 SER A CA 1
ATOM 3443 C C . SER A 1 455 ? 15.534 3.775 -19.263 1.00 94.44 455 SER A C 1
ATOM 3445 O O . SER A 1 455 ? 16.363 4.447 -19.874 1.00 94.44 455 SER A O 1
ATOM 3447 N N . LEU A 1 456 ? 15.890 2.744 -18.484 1.00 97.44 456 LEU A N 1
ATOM 3448 C CA . LEU A 1 456 ? 17.275 2.304 -18.262 1.00 97.44 456 LEU A CA 1
ATOM 3449 C C . LEU A 1 456 ? 17.383 0.773 -18.241 1.00 97.44 456 LEU A C 1
ATOM 3451 O O . LEU A 1 456 ? 16.677 0.107 -17.483 1.00 97.44 456 LEU A O 1
ATOM 3455 N N . ALA A 1 457 ? 18.325 0.207 -19.000 1.00 97.19 457 ALA A N 1
ATOM 3456 C CA . ALA A 1 457 ? 18.640 -1.222 -18.922 1.00 97.19 457 ALA A CA 1
ATOM 3457 C C . ALA A 1 457 ? 20.129 -1.515 -19.106 1.00 97.19 457 ALA A C 1
ATOM 3459 O O . ALA A 1 457 ? 20.842 -0.774 -19.779 1.00 97.19 457 ALA A O 1
ATOM 3460 N N . PHE A 1 458 ? 20.585 -2.637 -18.547 1.00 96.62 458 PHE A N 1
ATOM 3461 C CA . PHE A 1 458 ? 21.930 -3.168 -18.745 1.00 96.62 458 PHE A CA 1
ATOM 3462 C C . PHE A 1 458 ? 21.855 -4.504 -19.482 1.00 96.62 458 PHE A C 1
ATOM 3464 O O . PHE A 1 458 ? 21.220 -5.444 -19.005 1.00 96.62 458 PHE A O 1
ATOM 3471 N N . PHE A 1 459 ? 22.520 -4.603 -20.631 1.00 95.00 459 PHE A N 1
ATOM 3472 C CA . PHE A 1 459 ? 22.569 -5.832 -21.415 1.00 95.00 459 PHE A CA 1
ATOM 3473 C C . PHE A 1 459 ? 23.873 -5.930 -22.209 1.00 95.00 459 PHE A C 1
ATOM 3475 O O . PHE A 1 459 ? 24.347 -4.944 -22.769 1.00 95.00 459 PHE A O 1
ATOM 3482 N N . ASP A 1 460 ? 24.462 -7.128 -22.241 1.00 91.88 460 ASP A N 1
ATOM 3483 C CA . ASP A 1 460 ? 25.716 -7.431 -22.953 1.00 91.88 460 ASP A CA 1
ATOM 3484 C C . ASP A 1 460 ? 26.873 -6.448 -22.648 1.00 91.88 460 ASP A C 1
ATOM 3486 O O . ASP A 1 460 ? 27.654 -6.045 -23.512 1.00 91.88 460 ASP A O 1
ATOM 3490 N N . GLY A 1 461 ? 26.976 -6.013 -21.386 1.00 93.81 461 GLY A N 1
ATOM 3491 C CA . GLY A 1 461 ? 28.024 -5.088 -20.941 1.00 93.81 461 GLY A CA 1
ATOM 3492 C C . GLY A 1 461 ? 27.804 -3.620 -21.325 1.00 93.81 461 GLY A C 1
ATOM 3493 O O . GLY A 1 461 ? 28.694 -2.797 -21.093 1.00 93.81 461 GLY A O 1
ATOM 3494 N N . GLU A 1 462 ? 26.654 -3.280 -21.907 1.00 96.56 462 GLU A N 1
ATOM 3495 C CA . GLU A 1 462 ? 26.279 -1.917 -22.279 1.00 96.56 462 GLU A CA 1
ATOM 3496 C C . GLU A 1 462 ? 25.034 -1.465 -21.506 1.00 96.56 462 GLU A C 1
ATOM 3498 O O . GLU A 1 462 ? 24.141 -2.256 -21.202 1.00 96.56 462 GLU A O 1
ATOM 3503 N N . LEU A 1 463 ? 24.977 -0.172 -21.197 1.00 97.50 463 LEU A N 1
ATOM 3504 C CA . LEU A 1 463 ? 23.762 0.495 -20.744 1.00 97.50 463 LEU A CA 1
ATOM 3505 C C . LEU A 1 463 ? 22.996 1.024 -21.942 1.00 97.50 463 LEU A C 1
ATOM 3507 O O . LEU A 1 463 ? 23.616 1.576 -22.849 1.00 97.50 463 LEU A O 1
ATOM 3511 N N . TYR A 1 464 ? 21.676 0.904 -21.891 1.00 97.81 464 TYR A N 1
ATOM 3512 C CA . TYR A 1 464 ? 20.721 1.482 -22.828 1.00 97.81 464 TYR A CA 1
ATOM 3513 C C . TYR A 1 464 ? 19.878 2.526 -22.097 1.00 97.81 464 TYR A C 1
ATOM 3515 O O . TYR A 1 464 ? 19.519 2.305 -20.940 1.00 97.81 464 TYR A O 1
ATOM 3523 N N . PHE A 1 465 ? 19.592 3.651 -22.751 1.00 97.25 465 PHE A N 1
ATOM 3524 C CA . PHE A 1 465 ? 18.826 4.773 -22.192 1.00 97.25 465 PHE A CA 1
ATOM 3525 C C . PHE A 1 465 ? 18.264 5.659 -23.309 1.00 97.25 465 PHE A C 1
ATOM 3527 O O . PHE A 1 465 ? 18.754 5.590 -24.437 1.00 97.25 465 PHE A O 1
ATOM 3534 N N . CYS A 1 466 ? 17.266 6.490 -23.008 1.00 95.19 466 CYS A N 1
ATOM 3535 C CA . CYS A 1 466 ? 16.678 7.420 -23.980 1.00 95.19 466 CYS A CA 1
ATOM 3536 C C . CYS A 1 466 ? 17.222 8.844 -23.808 1.00 95.19 466 CYS A C 1
ATOM 3538 O O . CYS A 1 466 ? 17.635 9.232 -22.717 1.00 95.19 466 CYS A O 1
ATOM 3540 N N . GLU A 1 467 ? 17.234 9.613 -24.891 1.00 93.06 467 GLU A N 1
ATOM 3541 C CA . GLU A 1 467 ? 17.244 11.078 -24.853 1.00 93.06 467 GLU A CA 1
ATOM 3542 C C . GLU A 1 467 ? 16.282 11.584 -25.929 1.00 93.06 467 GLU A C 1
ATOM 3544 O O . GLU A 1 467 ? 16.372 11.165 -27.088 1.00 93.06 467 GLU A O 1
ATOM 3549 N N . THR A 1 468 ? 15.415 12.515 -25.548 1.00 89.12 468 THR A N 1
ATOM 3550 C CA . THR A 1 468 ? 14.475 13.183 -26.437 1.00 89.12 468 THR A CA 1
ATOM 3551 C C . THR A 1 468 ? 14.877 14.641 -26.588 1.00 89.12 468 THR A C 1
ATOM 3553 O O . THR A 1 468 ? 14.984 15.393 -25.621 1.00 89.12 468 THR A O 1
ATOM 3556 N N . THR A 1 469 ? 15.098 15.062 -27.832 1.00 85.44 469 THR A N 1
ATOM 3557 C CA . THR A 1 469 ? 15.469 16.446 -28.154 1.00 85.44 469 THR A CA 1
ATOM 3558 C C . THR A 1 469 ? 14.437 17.082 -29.073 1.00 85.44 469 THR A C 1
ATOM 3560 O O . THR A 1 469 ? 13.805 16.397 -29.872 1.00 85.44 469 THR A O 1
ATOM 3563 N N . LEU A 1 470 ? 14.304 18.410 -29.003 1.00 80.31 470 LEU A N 1
ATOM 3564 C CA . LEU A 1 470 ? 13.368 19.157 -29.853 1.00 80.31 470 LEU A CA 1
ATOM 3565 C C . LEU A 1 470 ? 13.666 19.033 -31.358 1.00 80.31 470 LEU A C 1
ATOM 3567 O O . LEU A 1 470 ? 12.752 19.175 -32.155 1.00 80.31 470 LEU A O 1
ATOM 3571 N N . GLU A 1 471 ? 14.931 18.834 -31.747 1.00 77.25 471 GLU A N 1
ATOM 3572 C CA . GLU A 1 471 ? 15.355 18.807 -33.159 1.00 77.25 471 GLU A CA 1
ATOM 3573 C C . GLU A 1 471 ? 15.515 17.389 -33.731 1.00 77.25 471 GLU A C 1
ATOM 3575 O O . GLU A 1 471 ? 15.600 17.236 -34.947 1.00 77.25 471 GLU A O 1
ATOM 3580 N N . GLY A 1 472 ? 15.638 16.369 -32.876 1.00 70.81 472 GLY A N 1
ATOM 3581 C CA . GLY A 1 472 ? 15.970 14.998 -33.284 1.00 70.81 472 GLY A CA 1
ATOM 3582 C C . GLY A 1 472 ? 14.991 13.928 -32.809 1.00 70.81 472 GLY A C 1
ATOM 3583 O O . GLY A 1 472 ? 15.264 12.748 -33.026 1.00 70.81 472 GLY A O 1
ATOM 3584 N N . GLY A 1 473 ? 13.900 14.318 -32.142 1.00 83.88 473 GLY A N 1
ATOM 3585 C CA . GLY A 1 473 ? 12.945 13.392 -31.540 1.00 83.88 473 GLY A CA 1
ATOM 3586 C C . GLY A 1 473 ? 13.559 12.527 -30.433 1.00 83.88 473 GLY A C 1
ATOM 3587 O O . GLY A 1 473 ? 14.617 12.848 -29.878 1.00 83.88 473 GLY A O 1
ATOM 3588 N N . GLY A 1 474 ? 12.864 11.438 -30.098 1.00 88.88 474 GLY A N 1
ATOM 3589 C CA . GLY A 1 474 ? 13.313 10.434 -29.133 1.00 88.88 474 GLY A CA 1
ATOM 3590 C C . GLY A 1 474 ? 14.304 9.451 -29.752 1.00 88.88 474 GLY A C 1
ATOM 3591 O O . GLY A 1 474 ? 14.028 8.838 -30.787 1.00 88.88 474 GLY A O 1
ATOM 3592 N N . MET A 1 475 ? 15.453 9.265 -29.108 1.00 92.88 475 MET A N 1
ATOM 3593 C CA . MET A 1 475 ? 16.482 8.325 -29.542 1.00 92.88 475 MET A CA 1
ATOM 3594 C C . MET A 1 475 ? 16.958 7.455 -28.377 1.00 92.88 475 MET A C 1
ATOM 3596 O O . MET A 1 475 ? 17.323 7.942 -27.307 1.00 92.88 475 MET A O 1
ATOM 3600 N N . ILE A 1 476 ? 17.053 6.151 -28.626 1.00 95.69 476 ILE A N 1
ATOM 3601 C CA . ILE A 1 476 ? 17.667 5.182 -27.723 1.00 95.69 476 ILE A CA 1
ATOM 3602 C C . ILE A 1 476 ? 19.172 5.165 -27.988 1.00 95.69 476 ILE A C 1
ATOM 3604 O O . ILE A 1 476 ? 19.642 4.989 -29.117 1.00 95.69 476 ILE A O 1
ATOM 3608 N N . TYR A 1 477 ? 19.950 5.308 -26.925 1.00 96.62 477 TYR A N 1
ATOM 3609 C CA . TYR A 1 477 ? 21.403 5.280 -26.924 1.00 96.62 477 TYR A CA 1
ATOM 3610 C C . TYR A 1 477 ? 21.925 4.062 -26.190 1.00 96.62 477 TYR A C 1
ATOM 3612 O O . TYR A 1 477 ? 21.235 3.441 -25.386 1.00 96.62 477 TYR A O 1
ATOM 3620 N N . ARG A 1 478 ? 23.196 3.756 -26.450 1.00 96.62 478 ARG A N 1
ATOM 3621 C CA . ARG A 1 478 ? 23.962 2.791 -25.675 1.00 96.62 478 ARG A CA 1
ATOM 3622 C C . ARG A 1 478 ? 25.363 3.277 -25.339 1.00 96.62 478 ARG A C 1
ATOM 3624 O O . ARG A 1 478 ? 25.989 4.003 -26.121 1.00 96.62 478 ARG A O 1
ATOM 3631 N N . ILE A 1 479 ? 25.883 2.835 -24.200 1.00 97.12 479 ILE A N 1
ATOM 3632 C CA . ILE A 1 479 ? 27.230 3.168 -23.730 1.00 97.12 479 ILE A CA 1
ATOM 3633 C C . ILE A 1 479 ? 27.847 2.005 -22.950 1.00 97.12 479 ILE A C 1
ATOM 3635 O O . ILE A 1 479 ? 27.171 1.322 -22.188 1.00 97.12 479 ILE A O 1
ATOM 3639 N N . LYS A 1 480 ? 29.158 1.792 -23.107 1.00 96.50 480 LYS A N 1
ATOM 3640 C CA . LYS A 1 480 ? 29.918 0.938 -22.184 1.00 96.50 480 LYS A CA 1
ATOM 3641 C C . LYS A 1 480 ? 30.243 1.744 -20.926 1.00 96.50 480 LYS A C 1
ATOM 3643 O O . LYS A 1 480 ? 30.913 2.767 -21.077 1.00 96.50 480 LYS A O 1
ATOM 3648 N N . PRO A 1 481 ? 29.858 1.295 -19.718 1.00 93.75 481 PRO A N 1
ATOM 3649 C CA . PRO A 1 481 ? 30.095 2.064 -18.494 1.00 93.75 481 PRO A CA 1
ATOM 3650 C C . PRO A 1 481 ? 31.572 2.396 -18.242 1.00 93.75 481 PRO A C 1
ATOM 3652 O O . PRO A 1 481 ? 31.916 3.459 -17.733 1.00 93.75 481 PRO A O 1
ATOM 3655 N N . GLU A 1 482 ? 32.470 1.502 -18.658 1.00 87.00 482 GLU A N 1
ATOM 3656 C CA . GLU A 1 482 ? 33.915 1.637 -18.474 1.00 87.00 482 GLU A CA 1
ATOM 3657 C C . GLU A 1 482 ? 34.554 2.469 -19.596 1.00 87.00 482 GLU A C 1
ATOM 3659 O O . GLU A 1 482 ? 35.183 1.944 -20.517 1.00 87.00 482 GLU A O 1
ATOM 3664 N N . GLY A 1 483 ? 34.375 3.792 -19.537 1.00 79.19 483 GLY A N 1
ATOM 3665 C CA . GLY A 1 483 ? 35.039 4.739 -20.444 1.00 79.19 483 GLY A CA 1
ATOM 3666 C C . GLY A 1 483 ? 34.585 4.646 -21.905 1.00 79.19 483 GLY A C 1
ATOM 3667 O O . GLY A 1 483 ? 35.294 5.099 -22.808 1.00 79.19 483 GLY A O 1
ATOM 3668 N N . GLY A 1 484 ? 33.420 4.040 -22.152 1.00 86.44 484 GLY A N 1
ATOM 3669 C CA . GLY A 1 484 ? 32.808 3.978 -23.469 1.00 86.44 484 GLY A CA 1
ATOM 3670 C C . GLY A 1 484 ? 32.387 5.352 -23.979 1.00 86.44 484 GLY A C 1
ATOM 3671 O O . GLY A 1 484 ? 32.171 6.293 -23.225 1.00 86.44 484 GLY A O 1
ATOM 3672 N N . THR A 1 485 ? 32.241 5.467 -25.296 1.00 92.12 485 THR A N 1
ATOM 3673 C CA . THR A 1 485 ? 31.592 6.632 -25.906 1.00 92.12 485 THR A CA 1
ATOM 3674 C C . THR A 1 485 ? 30.125 6.309 -26.150 1.00 92.12 485 THR A C 1
ATOM 3676 O O . THR A 1 485 ? 29.819 5.237 -26.675 1.00 92.12 485 THR A O 1
ATOM 3679 N N . ARG A 1 486 ? 29.236 7.240 -25.792 1.00 95.06 486 ARG A N 1
ATOM 3680 C CA . ARG A 1 486 ? 27.808 7.215 -26.129 1.00 95.06 486 ARG A CA 1
ATOM 3681 C C . ARG A 1 486 ? 27.598 7.018 -27.637 1.00 95.06 486 ARG A C 1
ATOM 3683 O O . ARG A 1 486 ? 28.223 7.714 -28.439 1.00 95.06 486 ARG A O 1
ATOM 3690 N N . ARG A 1 487 ? 26.729 6.077 -28.022 1.00 95.62 487 ARG A N 1
ATOM 3691 C CA . ARG A 1 487 ? 26.385 5.756 -29.419 1.00 95.62 487 ARG A CA 1
ATOM 3692 C C . ARG A 1 487 ? 24.874 5.668 -29.589 1.00 95.62 487 ARG A C 1
ATOM 3694 O O . ARG A 1 487 ? 24.229 4.992 -28.795 1.00 95.62 487 ARG A O 1
ATOM 3701 N N . SER A 1 488 ? 24.334 6.290 -30.633 1.00 94.81 488 SER A N 1
ATOM 3702 C CA . SER A 1 488 ? 22.937 6.088 -31.035 1.00 94.81 488 SER A CA 1
ATOM 3703 C C . SER A 1 488 ? 22.695 4.616 -31.375 1.00 94.81 488 SER A C 1
ATOM 3705 O O . SER A 1 488 ? 23.565 3.960 -31.964 1.00 94.81 488 SER A O 1
ATOM 3707 N N . TYR A 1 489 ? 21.539 4.095 -30.974 1.00 95.00 489 TYR A N 1
ATOM 3708 C CA . TYR A 1 489 ? 21.134 2.713 -31.205 1.00 95.00 489 TYR A CA 1
ATOM 3709 C C . TYR A 1 489 ? 19.965 2.638 -32.192 1.00 95.00 489 TYR A C 1
ATOM 3711 O O . TYR A 1 489 ? 20.126 2.029 -33.250 1.00 95.00 489 TYR A O 1
ATOM 3719 N N . MET A 1 490 ? 18.837 3.279 -31.877 1.00 93.75 490 MET A N 1
ATOM 3720 C CA . MET A 1 490 ? 17.653 3.385 -32.740 1.00 93.75 490 MET A CA 1
ATOM 3721 C C . MET A 1 490 ? 16.717 4.493 -32.245 1.00 93.75 490 MET A C 1
ATOM 3723 O O . MET A 1 490 ? 16.813 4.887 -31.088 1.00 93.75 490 MET A O 1
ATOM 3727 N N . GLU A 1 491 ? 15.798 4.952 -33.091 1.00 91.31 491 GLU A N 1
ATOM 3728 C CA . GLU A 1 491 ? 14.720 5.867 -32.688 1.00 91.31 491 GLU A CA 1
ATOM 3729 C C . GLU A 1 491 ? 13.808 5.218 -31.634 1.00 91.31 491 GLU A C 1
ATOM 3731 O O . GLU A 1 491 ? 13.523 4.019 -31.699 1.00 91.31 491 GLU A O 1
ATOM 3736 N N . GLY A 1 492 ? 13.383 6.007 -30.648 1.00 91.00 492 GLY A N 1
ATOM 3737 C CA . GLY A 1 492 ? 12.558 5.557 -29.529 1.00 91.00 492 GLY A CA 1
ATOM 3738 C C . GLY A 1 492 ? 12.664 6.480 -28.313 1.00 91.00 492 GLY A C 1
ATOM 3739 O O . GLY A 1 492 ? 13.744 6.976 -28.006 1.00 91.00 492 GLY A O 1
ATOM 3740 N N . SER A 1 493 ? 11.546 6.696 -27.622 1.00 90.56 493 SER A N 1
ATOM 3741 C CA . SER A 1 493 ? 11.430 7.544 -26.422 1.00 90.56 493 SER A CA 1
ATOM 3742 C C . SER A 1 493 ? 11.177 6.750 -25.134 1.00 90.56 493 SER A C 1
ATOM 3744 O O . SER A 1 493 ? 11.333 7.281 -24.039 1.00 90.56 493 SER A O 1
ATOM 3746 N N . ALA A 1 494 ? 10.829 5.465 -25.241 1.00 93.50 494 ALA A N 1
ATOM 3747 C CA . ALA A 1 494 ? 10.743 4.548 -24.107 1.00 93.50 494 ALA A CA 1
ATOM 3748 C C . ALA A 1 494 ? 11.071 3.119 -24.545 1.00 93.50 494 ALA A C 1
ATOM 3750 O O . ALA A 1 494 ? 10.777 2.741 -25.682 1.00 93.50 494 ALA A O 1
ATOM 3751 N N . PHE A 1 495 ? 11.639 2.302 -23.653 1.00 96.69 495 PHE A N 1
ATOM 3752 C CA . PHE A 1 495 ? 11.867 0.884 -23.939 1.00 96.69 495 PHE A CA 1
ATOM 3753 C C . PHE A 1 495 ? 11.909 0.000 -22.686 1.00 96.69 495 PHE A C 1
ATOM 3755 O O . PHE A 1 495 ? 12.157 0.458 -21.573 1.00 96.69 495 PHE A O 1
ATOM 3762 N N . ALA A 1 496 ? 11.740 -1.305 -22.898 1.00 96.19 496 ALA A N 1
ATOM 3763 C CA . ALA A 1 496 ? 11.912 -2.345 -21.891 1.00 96.19 496 ALA A CA 1
ATOM 3764 C C . ALA A 1 496 ? 12.523 -3.596 -22.534 1.00 96.19 496 ALA A C 1
ATOM 3766 O O . ALA A 1 496 ? 12.105 -4.017 -23.616 1.00 96.19 496 ALA A O 1
ATOM 3767 N N . LEU A 1 497 ? 13.499 -4.212 -21.864 1.00 96.25 497 LEU A N 1
ATOM 3768 C CA . LEU A 1 497 ? 14.095 -5.476 -22.307 1.00 96.25 497 LEU A CA 1
ATOM 3769 C C . LEU A 1 497 ? 13.345 -6.675 -21.722 1.00 96.25 497 LEU A C 1
ATOM 3771 O O . LEU A 1 497 ? 12.935 -6.644 -20.560 1.00 96.25 497 LEU A O 1
ATOM 3775 N N . SER A 1 498 ? 13.219 -7.744 -22.508 1.00 95.25 498 SER A N 1
ATOM 3776 C CA . SER A 1 498 ? 12.796 -9.049 -21.997 1.00 95.25 498 SER A CA 1
ATOM 3777 C C . SER A 1 498 ? 13.807 -9.570 -20.969 1.00 95.25 498 SER A C 1
ATOM 3779 O O . SER A 1 498 ? 14.983 -9.201 -20.999 1.00 95.25 498 SER A O 1
ATOM 3781 N N . GLY A 1 499 ? 13.379 -10.443 -20.051 1.00 87.94 499 GLY A N 1
ATOM 3782 C CA . GLY A 1 499 ? 14.245 -10.935 -18.968 1.00 87.94 499 GLY A CA 1
ATOM 3783 C C . GLY A 1 499 ? 15.503 -11.680 -19.445 1.00 87.94 499 GLY A C 1
ATOM 3784 O O . GLY A 1 499 ? 16.521 -11.680 -18.758 1.00 87.94 499 GLY A O 1
ATOM 3785 N N . ASP A 1 500 ? 15.454 -12.278 -20.636 1.00 89.50 500 ASP A N 1
ATOM 3786 C CA . ASP A 1 500 ? 16.593 -12.909 -21.316 1.00 89.50 500 ASP A CA 1
ATOM 3787 C C . ASP A 1 500 ? 17.391 -11.939 -22.216 1.00 89.50 500 ASP A C 1
ATOM 3789 O O . ASP A 1 500 ? 18.411 -12.319 -22.792 1.00 89.50 500 ASP A O 1
ATOM 3793 N N . GLY A 1 501 ? 16.921 -10.695 -22.353 1.00 92.06 501 GLY A N 1
ATOM 3794 C CA . GLY A 1 501 ? 17.469 -9.645 -23.209 1.00 92.06 501 GLY A CA 1
ATOM 3795 C C . GLY A 1 501 ? 17.371 -9.922 -24.710 1.00 92.06 501 GLY A C 1
ATOM 3796 O O . GLY A 1 501 ? 18.007 -9.231 -25.505 1.00 92.06 501 GLY A O 1
ATOM 3797 N N . ARG A 1 502 ? 16.587 -10.924 -25.124 1.00 94.75 502 ARG A N 1
ATOM 3798 C CA . ARG A 1 502 ? 16.390 -11.261 -26.537 1.00 94.75 502 ARG A CA 1
ATOM 3799 C C . ARG A 1 502 ? 15.609 -10.191 -27.291 1.00 94.75 502 ARG A C 1
ATOM 3801 O O . ARG A 1 502 ? 15.868 -9.983 -28.477 1.00 94.75 502 ARG A O 1
ATOM 3808 N N . TYR A 1 503 ? 14.671 -9.531 -26.624 1.00 97.44 503 TYR A N 1
ATOM 3809 C CA . TYR A 1 503 ? 13.771 -8.564 -27.232 1.00 97.44 503 TYR A CA 1
ATOM 3810 C C . TYR A 1 503 ? 13.807 -7.226 -26.496 1.00 97.44 503 TYR A C 1
ATOM 3812 O O . TYR A 1 503 ? 13.906 -7.174 -25.271 1.00 97.44 503 TYR A O 1
ATOM 3820 N N . MET A 1 504 ? 13.689 -6.140 -27.256 1.00 97.88 504 MET A N 1
ATOM 3821 C CA . MET A 1 504 ? 13.445 -4.790 -26.754 1.00 97.88 504 MET A CA 1
ATOM 3822 C C . MET A 1 504 ? 12.074 -4.339 -27.245 1.00 97.88 504 MET A C 1
ATOM 3824 O O . MET A 1 504 ? 11.888 -4.163 -28.446 1.00 97.88 504 MET A O 1
ATOM 3828 N N . ALA A 1 505 ? 11.127 -4.162 -26.328 1.00 97.81 505 ALA A N 1
ATOM 3829 C CA . ALA A 1 505 ? 9.892 -3.440 -26.611 1.00 97.81 505 ALA A CA 1
ATOM 3830 C C . ALA A 1 505 ? 10.208 -1.948 -26.576 1.00 97.81 505 ALA A C 1
ATOM 3832 O O . ALA A 1 505 ? 10.948 -1.521 -25.687 1.00 97.81 505 ALA A O 1
ATOM 3833 N N . PHE A 1 506 ? 9.686 -1.176 -27.521 1.00 95.81 506 PHE A N 1
ATOM 3834 C CA . PHE A 1 506 ? 9.963 0.250 -27.603 1.00 95.81 506 PHE A CA 1
ATOM 3835 C C . PHE A 1 506 ? 8.758 1.032 -28.123 1.00 95.81 506 PHE A C 1
ATOM 3837 O O . PHE A 1 506 ? 8.001 0.543 -28.964 1.00 95.81 506 PHE A O 1
ATOM 3844 N N . SER A 1 507 ? 8.634 2.264 -27.637 1.00 92.00 507 SER A N 1
ATOM 3845 C CA . SER A 1 507 ? 7.748 3.284 -28.193 1.00 92.00 507 SER A CA 1
ATOM 3846 C C . SER A 1 507 ? 8.597 4.320 -28.917 1.00 92.00 507 SER A C 1
ATOM 3848 O O . SER A 1 507 ? 9.582 4.807 -28.358 1.00 92.00 507 SER A O 1
ATOM 3850 N N . ALA A 1 508 ? 8.219 4.678 -30.138 1.00 80.06 508 ALA A N 1
ATOM 3851 C CA . ALA A 1 508 ? 8.780 5.813 -30.855 1.00 80.06 508 ALA A CA 1
ATOM 3852 C C . ALA A 1 508 ? 7.736 6.930 -30.942 1.00 80.06 508 ALA A C 1
ATOM 3854 O O . ALA A 1 508 ? 6.595 6.709 -31.350 1.00 80.06 508 ALA A O 1
ATOM 3855 N N . SER A 1 509 ? 8.134 8.134 -30.536 1.00 64.31 509 SER A N 1
ATOM 3856 C CA . SER A 1 509 ? 7.383 9.353 -30.812 1.00 64.31 509 SER A CA 1
ATOM 3857 C C . SER A 1 509 ? 7.781 9.861 -32.195 1.00 64.31 509 SER A C 1
ATOM 3859 O O . SER A 1 509 ? 8.942 10.232 -32.386 1.00 64.31 509 SER A O 1
ATOM 3861 N N . GLY A 1 510 ? 6.840 9.883 -33.140 1.00 50.22 510 GLY A N 1
ATOM 3862 C CA . GLY A 1 510 ? 7.023 10.586 -34.403 1.00 50.22 510 GLY A CA 1
ATOM 3863 C C . GLY A 1 510 ? 7.316 12.068 -34.160 1.00 50.22 510 GLY A C 1
ATOM 3864 O O . GLY A 1 510 ? 6.730 12.698 -33.279 1.00 50.22 510 GLY A O 1
ATOM 3865 N N . ASP A 1 511 ? 8.257 12.601 -34.927 1.00 42.53 511 ASP A N 1
ATOM 3866 C CA . ASP A 1 511 ? 8.659 14.002 -34.905 1.00 42.53 511 ASP A CA 1
ATOM 3867 C C . ASP A 1 511 ? 7.483 14.876 -35.369 1.00 42.53 511 ASP A C 1
ATOM 3869 O O . ASP A 1 511 ? 7.128 14.842 -36.544 1.00 42.53 511 ASP A O 1
ATOM 3873 N N . ASP A 1 512 ? 6.852 15.635 -34.469 1.00 41.47 512 ASP A N 1
ATOM 3874 C CA . ASP A 1 512 ? 6.385 16.968 -34.849 1.00 41.47 512 ASP A CA 1
ATOM 3875 C C . ASP A 1 512 ? 6.142 17.865 -33.631 1.00 41.47 512 ASP A C 1
ATOM 3877 O O . ASP A 1 512 ? 5.272 17.610 -32.791 1.00 41.47 512 ASP A O 1
ATOM 3881 N N . ALA A 1 513 ? 6.831 19.006 -33.608 1.00 38.59 513 ALA A N 1
ATOM 3882 C CA . ALA A 1 513 ? 6.590 20.127 -32.699 1.00 38.59 513 ALA A CA 1
ATOM 3883 C C . ALA A 1 513 ? 5.183 20.761 -32.863 1.00 38.59 513 ALA A C 1
ATOM 3885 O O . ALA A 1 513 ? 4.881 21.779 -32.237 1.00 38.59 513 ALA A O 1
ATOM 3886 N N . LEU A 1 514 ? 4.328 20.175 -33.711 1.00 36.34 514 LEU A N 1
ATOM 3887 C CA . LEU A 1 514 ? 2.967 20.601 -34.036 1.00 36.34 514 LEU A CA 1
ATOM 3888 C C . LEU A 1 514 ? 1.909 19.483 -33.904 1.00 36.34 514 LEU A C 1
ATOM 3890 O O . LEU A 1 514 ? 0.768 19.691 -34.307 1.00 36.34 514 LEU A O 1
ATOM 3894 N N . GLY A 1 515 ? 2.236 18.345 -33.275 1.00 39.78 515 GLY A N 1
ATOM 3895 C CA . GLY A 1 515 ? 1.226 17.379 -32.813 1.00 39.78 515 GLY A CA 1
ATOM 3896 C C . GLY A 1 515 ? 0.645 16.448 -33.884 1.00 39.78 515 GLY A C 1
ATOM 3897 O O . GLY A 1 515 ? -0.544 16.150 -33.830 1.00 39.78 515 GLY A O 1
ATOM 3898 N N . GLY A 1 516 ? 1.467 15.992 -34.837 1.00 43.59 516 GLY A N 1
ATOM 3899 C CA . GLY A 1 516 ? 1.053 15.068 -35.905 1.00 43.59 516 GLY A CA 1
ATOM 3900 C C . GLY A 1 516 ? 1.983 13.874 -36.163 1.00 43.59 516 GLY A C 1
ATOM 3901 O O . GLY A 1 516 ? 1.843 13.224 -37.196 1.00 43.59 516 GLY A O 1
ATOM 3902 N N . GLY A 1 517 ? 2.946 13.586 -35.282 1.00 52.56 517 GLY A N 1
ATOM 3903 C CA . GLY A 1 517 ? 3.875 12.467 -35.470 1.00 52.56 517 GLY A CA 1
ATOM 3904 C C . GLY A 1 517 ? 3.191 11.099 -35.355 1.00 52.56 517 GLY A C 1
ATOM 3905 O O . GLY A 1 517 ? 2.449 10.860 -34.403 1.00 52.56 517 GLY A O 1
ATOM 3906 N N . GLU A 1 518 ? 3.465 10.187 -36.296 1.00 58.59 518 GLU A N 1
ATOM 3907 C CA . GLU A 1 518 ? 3.007 8.791 -36.225 1.00 58.59 518 GLU A CA 1
ATOM 3908 C C . GLU A 1 518 ? 3.572 8.122 -34.959 1.00 58.59 518 GLU A C 1
ATOM 3910 O O . GLU A 1 518 ? 4.782 8.117 -34.719 1.00 58.59 518 GLU A O 1
ATOM 3915 N N . THR A 1 519 ? 2.691 7.593 -34.111 1.00 68.69 519 THR A N 1
ATOM 3916 C CA . THR A 1 519 ? 3.065 6.872 -32.889 1.00 68.69 519 THR A CA 1
ATOM 3917 C C . THR A 1 519 ? 3.289 5.412 -33.226 1.00 68.69 519 THR A C 1
ATOM 3919 O O . THR A 1 519 ? 2.392 4.776 -33.775 1.00 68.69 519 THR A O 1
ATOM 3922 N N . HIS A 1 520 ? 4.456 4.876 -32.877 1.00 86.81 520 HIS A N 1
ATOM 3923 C CA . HIS A 1 520 ? 4.822 3.506 -33.218 1.00 86.81 520 HIS A CA 1
ATOM 3924 C C . HIS A 1 520 ? 5.197 2.717 -31.967 1.00 86.81 520 HIS A C 1
ATOM 3926 O O . HIS A 1 520 ? 6.080 3.132 -31.209 1.00 86.81 520 HIS A O 1
ATOM 3932 N N . PHE A 1 521 ? 4.560 1.564 -31.764 1.00 94.94 521 PHE A N 1
ATOM 3933 C CA . PHE A 1 521 ? 4.933 0.613 -30.721 1.00 94.94 521 PHE A CA 1
ATOM 3934 C C . PHE A 1 521 ? 5.308 -0.736 -31.329 1.00 94.94 521 PHE A C 1
ATOM 3936 O O . PHE A 1 521 ? 4.550 -1.337 -32.099 1.00 94.94 521 PHE A O 1
ATOM 3943 N N . GLY A 1 522 ? 6.482 -1.244 -30.958 1.00 96.44 522 GLY A N 1
ATOM 3944 C CA . GLY A 1 522 ? 7.017 -2.457 -31.557 1.00 96.44 522 GLY A CA 1
ATOM 3945 C C . GLY A 1 522 ? 8.054 -3.176 -30.711 1.00 96.44 522 GLY A C 1
ATOM 3946 O O . GLY A 1 522 ? 8.400 -2.779 -29.598 1.00 96.44 522 GLY A O 1
ATOM 3947 N N . ILE A 1 523 ? 8.559 -4.273 -31.272 1.00 97.50 523 ILE A N 1
ATOM 3948 C CA . ILE A 1 523 ? 9.630 -5.088 -30.702 1.00 97.50 523 ILE A CA 1
ATOM 3949 C C . ILE A 1 523 ? 10.810 -5.138 -31.665 1.00 97.50 523 ILE A C 1
ATOM 3951 O O . ILE A 1 523 ? 10.653 -5.349 -32.868 1.00 97.50 523 ILE A O 1
ATOM 3955 N N . ARG A 1 524 ? 12.015 -5.032 -31.109 1.00 96.62 524 ARG A N 1
ATOM 3956 C CA . ARG A 1 524 ? 13.275 -5.334 -31.778 1.00 96.62 524 ARG A CA 1
ATOM 3957 C C . ARG A 1 524 ? 13.876 -6.631 -31.246 1.00 96.62 524 ARG A C 1
ATOM 3959 O O . ARG A 1 524 ? 14.075 -6.773 -30.044 1.00 96.62 524 ARG A O 1
ATOM 3966 N N . ASP A 1 525 ? 14.233 -7.547 -32.139 1.00 96.31 525 ASP A N 1
ATOM 3967 C CA . ASP A 1 525 ? 15.102 -8.682 -31.818 1.00 96.31 525 ASP A CA 1
ATOM 3968 C C . ASP A 1 525 ? 16.542 -8.174 -31.647 1.00 96.31 525 ASP A C 1
ATOM 3970 O O . ASP A 1 525 ? 17.145 -7.612 -32.566 1.00 96.31 525 ASP A O 1
ATOM 3974 N N . MET A 1 526 ? 17.099 -8.353 -30.451 1.00 95.00 526 MET A N 1
ATOM 3975 C CA . MET A 1 526 ? 18.410 -7.824 -30.073 1.00 95.00 526 MET A CA 1
ATOM 3976 C C . MET A 1 526 ? 19.574 -8.574 -30.733 1.00 95.00 526 MET A C 1
ATOM 3978 O O . MET A 1 526 ? 20.685 -8.047 -30.792 1.00 95.00 526 MET A O 1
ATOM 3982 N N . HIS A 1 527 ? 19.340 -9.782 -31.256 1.00 91.75 527 HIS A N 1
ATOM 3983 C CA . HIS A 1 527 ? 20.361 -10.606 -31.896 1.00 91.75 527 HIS A CA 1
ATOM 3984 C C . HIS A 1 527 ? 20.517 -10.287 -33.386 1.00 91.75 527 HIS A C 1
ATOM 3986 O O . HIS A 1 527 ? 21.635 -10.101 -33.868 1.00 91.75 527 HIS A O 1
ATOM 3992 N N . ASN A 1 528 ? 19.408 -10.241 -34.127 1.00 93.81 528 ASN A N 1
ATOM 3993 C CA . ASN A 1 528 ? 19.429 -10.037 -35.581 1.00 93.81 528 ASN A CA 1
ATOM 3994 C C . ASN A 1 528 ? 18.985 -8.626 -36.012 1.00 93.81 528 ASN A C 1
ATOM 3996 O O . ASN A 1 528 ? 19.188 -8.253 -37.168 1.00 93.81 528 ASN A O 1
ATOM 4000 N N . GLY A 1 529 ? 18.425 -7.830 -35.097 1.00 94.31 529 GLY A N 1
ATOM 4001 C CA . GLY A 1 529 ? 17.972 -6.467 -35.355 1.00 94.31 529 GLY A CA 1
ATOM 4002 C C . GLY A 1 529 ? 16.641 -6.357 -36.100 1.00 94.31 529 GLY A C 1
ATOM 4003 O O . GLY A 1 529 ? 16.321 -5.256 -36.556 1.00 94.31 529 GLY A O 1
ATOM 4004 N N . ALA A 1 530 ? 15.892 -7.452 -36.256 1.00 95.94 530 ALA A N 1
ATOM 4005 C CA . ALA A 1 530 ? 14.568 -7.447 -36.866 1.00 95.94 530 ALA A CA 1
ATOM 4006 C C . ALA A 1 530 ? 13.594 -6.609 -36.030 1.00 95.94 530 ALA A C 1
ATOM 4008 O O . ALA A 1 530 ? 13.605 -6.681 -34.803 1.00 95.94 530 ALA A O 1
ATOM 4009 N N . LEU A 1 531 ? 12.762 -5.823 -36.711 1.00 94.69 531 LEU A N 1
ATOM 4010 C CA . LEU A 1 531 ? 11.725 -4.989 -36.111 1.00 94.69 531 LEU A CA 1
ATOM 4011 C C . LEU A 1 531 ? 10.353 -5.581 -36.430 1.00 94.69 531 LEU A C 1
ATOM 4013 O O . LEU A 1 531 ? 10.110 -5.996 -37.563 1.00 94.69 531 LEU A O 1
ATOM 4017 N N . THR A 1 532 ? 9.481 -5.615 -35.428 1.00 95.12 532 THR A N 1
ATOM 4018 C CA . THR A 1 532 ? 8.088 -6.054 -35.541 1.00 95.12 532 THR A CA 1
ATOM 4019 C C . THR A 1 532 ? 7.186 -4.971 -34.972 1.00 95.12 532 THR A C 1
ATOM 4021 O O . THR A 1 532 ? 7.302 -4.643 -33.792 1.00 95.12 532 THR A O 1
ATOM 4024 N N . THR A 1 533 ? 6.299 -4.427 -35.800 1.00 94.19 533 THR A N 1
ATOM 4025 C CA . THR A 1 533 ? 5.225 -3.532 -35.355 1.00 94.19 533 THR A CA 1
ATOM 4026 C C . THR A 1 533 ? 4.203 -4.323 -34.548 1.00 94.19 533 THR A C 1
ATOM 4028 O O . THR A 1 533 ? 3.754 -5.371 -35.012 1.00 94.19 533 THR A O 1
ATOM 4031 N N . ILE A 1 534 ? 3.816 -3.816 -33.378 1.00 96.62 534 ILE A N 1
ATOM 4032 C CA . ILE A 1 534 ? 2.681 -4.347 -32.610 1.00 96.62 534 ILE A CA 1
ATOM 4033 C C . ILE A 1 534 ? 1.435 -3.514 -32.878 1.00 96.62 534 ILE A C 1
ATOM 4035 O O . ILE A 1 534 ? 0.381 -4.069 -33.175 1.00 96.62 534 ILE A O 1
ATOM 4039 N N . THR A 1 535 ? 1.543 -2.190 -32.760 1.00 92.44 535 THR A N 1
ATOM 4040 C CA . THR A 1 535 ? 0.435 -1.276 -33.040 1.00 92.44 535 THR A CA 1
ATOM 4041 C C . THR A 1 535 ? 0.954 0.099 -33.441 1.00 92.44 535 THR A C 1
ATOM 4043 O O . THR A 1 535 ? 1.942 0.581 -32.885 1.00 92.44 535 THR A O 1
ATOM 4046 N N . ASP A 1 536 ? 0.238 0.709 -34.383 1.00 89.81 536 ASP A N 1
ATOM 4047 C CA . ASP A 1 536 ? 0.366 2.113 -34.789 1.00 89.81 536 ASP A CA 1
ATOM 4048 C C . ASP A 1 536 ? -0.972 2.861 -34.589 1.00 89.81 536 ASP A C 1
ATOM 4050 O O . ASP A 1 536 ? -1.136 4.001 -35.015 1.00 89.81 536 ASP A O 1
ATOM 4054 N N . GLU A 1 537 ? -1.971 2.204 -33.982 1.00 87.00 537 GLU A N 1
ATOM 4055 C CA . GLU A 1 537 ? -3.334 2.739 -33.854 1.00 87.00 537 GLU A CA 1
ATOM 4056 C C . GLU A 1 537 ? -3.468 3.741 -32.699 1.00 87.00 537 GLU A C 1
ATOM 4058 O O . GLU A 1 537 ? -4.361 4.587 -32.713 1.00 87.00 537 GLU A O 1
ATOM 4063 N N . PHE A 1 538 ? -2.597 3.641 -31.692 1.00 87.31 538 PHE A N 1
ATOM 4064 C CA . PHE A 1 538 ? -2.614 4.479 -30.497 1.00 87.31 538 PHE A CA 1
ATOM 4065 C C . PHE A 1 538 ? -1.245 4.524 -29.808 1.00 87.31 538 PHE A C 1
ATOM 4067 O O . PHE A 1 538 ? -0.436 3.600 -29.912 1.00 87.31 538 PHE A O 1
ATOM 4074 N N . SER A 1 539 ? -1.022 5.574 -29.016 1.00 85.50 539 SER A N 1
ATOM 4075 C CA . SER A 1 539 ? 0.132 5.674 -28.121 1.00 85.50 539 SER A CA 1
ATOM 4076 C C . SER A 1 539 ? 0.033 4.676 -26.969 1.00 85.50 539 SER A C 1
ATOM 4078 O O . SER A 1 539 ? -0.926 4.693 -26.194 1.00 85.50 539 SER A O 1
ATOM 4080 N N . VAL A 1 540 ? 1.066 3.853 -26.799 1.00 90.94 540 VAL A N 1
ATOM 4081 C CA . VAL A 1 540 ? 1.193 2.976 -25.630 1.00 90.94 540 VAL A CA 1
ATOM 4082 C C . VAL A 1 540 ? 1.710 3.767 -24.430 1.00 90.94 540 VAL A C 1
ATOM 4084 O O . VAL A 1 540 ? 2.771 4.384 -24.493 1.00 90.94 540 VAL A O 1
ATOM 4087 N N . TYR A 1 541 ? 0.964 3.713 -23.327 1.00 89.06 541 TYR A N 1
ATOM 4088 C CA . TYR A 1 541 ? 1.240 4.455 -22.096 1.00 89.06 541 TYR A CA 1
ATOM 4089 C C . TYR A 1 541 ? 2.203 3.725 -21.148 1.00 89.06 541 TYR A C 1
ATOM 4091 O O . TYR A 1 541 ? 3.046 4.335 -20.499 1.00 89.06 541 TYR A O 1
ATOM 4099 N N . THR A 1 542 ? 2.077 2.405 -21.038 1.00 91.75 542 THR A N 1
ATOM 4100 C CA . THR A 1 542 ? 2.897 1.556 -20.159 1.00 91.75 542 THR A CA 1
ATOM 4101 C C . THR A 1 542 ? 3.021 0.179 -20.781 1.00 91.75 542 THR A C 1
ATOM 4103 O O . THR A 1 542 ? 2.080 -0.287 -21.420 1.00 91.75 542 THR A O 1
ATOM 4106 N N . PHE A 1 543 ? 4.167 -0.478 -20.604 1.00 95.25 543 PHE A N 1
ATOM 4107 C CA . PHE A 1 543 ? 4.382 -1.837 -21.085 1.00 95.25 543 PHE A CA 1
ATOM 4108 C C . PHE A 1 543 ? 5.435 -2.580 -20.261 1.00 95.25 543 PHE A C 1
ATOM 4110 O O . PHE A 1 543 ? 6.381 -1.985 -19.747 1.00 95.25 543 PHE A O 1
ATOM 4117 N N . LEU A 1 544 ? 5.271 -3.897 -20.140 1.00 94.44 544 LEU A N 1
ATOM 4118 C CA . LEU A 1 544 ? 6.192 -4.781 -19.428 1.00 94.44 544 LEU A CA 1
ATOM 4119 C C . LEU A 1 544 ? 6.157 -6.199 -19.994 1.00 94.44 544 LEU A C 1
ATOM 4121 O O . LEU A 1 544 ? 5.126 -6.699 -20.445 1.00 94.44 544 LEU A O 1
ATOM 4125 N N . TRP A 1 545 ? 7.306 -6.860 -19.949 1.00 95.31 545 TRP A N 1
ATOM 4126 C CA . TRP A 1 545 ? 7.461 -8.234 -20.409 1.00 95.31 545 TRP A CA 1
ATOM 4127 C C . TRP A 1 545 ? 6.931 -9.230 -19.383 1.00 95.31 545 TRP A C 1
ATOM 4129 O O . TRP A 1 545 ? 7.152 -9.064 -18.183 1.00 95.31 545 TRP A O 1
ATOM 4139 N N . SER A 1 546 ? 6.313 -10.315 -19.851 1.00 93.56 546 SER A N 1
ATOM 4140 C CA . SER A 1 546 ? 6.163 -11.502 -19.017 1.00 93.56 546 SER A CA 1
ATOM 4141 C C . SER A 1 546 ? 7.536 -11.973 -18.560 1.00 93.56 546 SER A C 1
ATOM 4143 O O . SER A 1 546 ? 8.560 -11.779 -19.222 1.00 93.56 546 SER A O 1
ATOM 4145 N N . TYR A 1 547 ? 7.561 -12.621 -17.407 1.00 87.38 547 TYR A N 1
ATOM 4146 C CA . TYR A 1 547 ? 8.811 -12.992 -16.771 1.00 87.38 547 TYR A CA 1
ATOM 4147 C C . TYR A 1 547 ? 9.674 -13.961 -17.602 1.00 87.38 547 TYR A C 1
ATOM 4149 O O . TYR A 1 547 ? 10.901 -13.932 -17.533 1.00 87.38 547 TYR A O 1
ATOM 4157 N N . ASP A 1 548 ? 9.037 -14.808 -18.409 1.00 89.25 548 ASP A N 1
ATOM 4158 C CA . ASP A 1 548 ? 9.691 -15.721 -19.349 1.00 89.25 548 ASP A CA 1
ATOM 4159 C C . ASP A 1 548 ? 9.973 -15.099 -20.730 1.00 89.25 548 ASP A C 1
ATOM 4161 O O . ASP A 1 548 ? 10.548 -15.765 -21.590 1.00 89.25 548 ASP A O 1
ATOM 4165 N N . GLY A 1 549 ? 9.568 -13.845 -20.957 1.00 92.00 549 GLY A N 1
ATOM 4166 C CA . GLY A 1 549 ? 9.710 -13.140 -22.231 1.00 92.00 549 GLY A CA 1
ATOM 4167 C C . GLY A 1 549 ? 8.817 -13.666 -23.358 1.00 92.00 549 GLY A C 1
ATOM 4168 O O . GLY A 1 549 ? 9.021 -13.282 -24.508 1.00 92.00 549 GLY A O 1
ATOM 4169 N N . SER A 1 550 ? 7.851 -14.547 -23.071 1.00 92.94 550 SER A N 1
ATOM 4170 C CA . SER A 1 550 ? 6.939 -15.099 -24.084 1.00 92.94 550 SER A CA 1
ATOM 4171 C C . SER A 1 550 ? 5.812 -14.145 -24.485 1.00 92.94 550 SER A C 1
ATOM 4173 O O . SER A 1 550 ? 5.216 -14.317 -25.551 1.00 92.94 550 SER A O 1
ATOM 4175 N N . ARG A 1 551 ? 5.520 -13.139 -23.654 1.00 95.06 551 ARG A N 1
ATOM 4176 C CA . ARG A 1 551 ? 4.427 -12.183 -23.843 1.00 95.06 551 ARG A CA 1
ATOM 4177 C C . ARG A 1 551 ? 4.860 -10.771 -23.472 1.00 95.06 551 ARG A C 1
ATOM 4179 O O . ARG A 1 551 ? 5.717 -10.575 -22.611 1.00 95.06 551 ARG A O 1
ATOM 4186 N N . LEU A 1 552 ? 4.222 -9.791 -24.095 1.00 96.38 552 LEU A N 1
ATOM 4187 C CA . LEU A 1 552 ? 4.378 -8.375 -23.780 1.00 96.38 552 LEU A CA 1
ATOM 4188 C C . LEU A 1 552 ? 3.013 -7.794 -23.414 1.00 96.38 552 LEU A C 1
ATOM 4190 O O . LEU A 1 552 ? 2.085 -7.832 -24.220 1.00 96.38 552 LEU A O 1
ATOM 4194 N N . TYR A 1 553 ? 2.902 -7.265 -22.201 1.00 96.88 553 TYR A N 1
ATOM 4195 C CA . TYR A 1 553 ? 1.717 -6.562 -21.725 1.00 96.88 553 TYR A CA 1
ATOM 4196 C C . TYR A 1 553 ? 1.874 -5.074 -21.985 1.00 96.88 553 TYR A C 1
ATOM 4198 O O . TYR A 1 553 ? 2.954 -4.529 -21.752 1.00 96.88 553 TYR A O 1
ATOM 4206 N N . TYR A 1 554 ? 0.819 -4.417 -22.455 1.00 96.56 554 TYR A N 1
ATOM 4207 C CA . TYR A 1 554 ? 0.862 -2.990 -22.752 1.00 96.56 554 TYR A CA 1
ATOM 4208 C C . TYR A 1 554 ? -0.500 -2.319 -22.569 1.00 96.56 554 TYR A C 1
ATOM 4210 O O . TYR A 1 554 ? -1.540 -2.968 -22.664 1.00 96.56 554 TYR A O 1
ATOM 4218 N N . ILE A 1 555 ? -0.485 -1.023 -22.261 1.00 95.81 555 ILE A N 1
ATOM 4219 C CA . ILE A 1 555 ? -1.670 -0.251 -21.883 1.00 95.81 555 ILE A CA 1
ATOM 4220 C C . ILE A 1 555 ? -1.917 0.884 -22.872 1.00 95.81 555 ILE A C 1
ATOM 4222 O O . ILE A 1 555 ? -1.041 1.709 -23.128 1.00 95.81 555 ILE A O 1
ATOM 4226 N N . GLU A 1 556 ? -3.146 0.940 -23.368 1.00 93.69 556 GLU A N 1
ATOM 4227 C CA . GLU A 1 556 ? -3.732 2.062 -24.099 1.00 93.69 556 GLU A CA 1
ATOM 4228 C C . GLU A 1 556 ? -4.430 3.003 -23.104 1.00 93.69 556 GLU A C 1
ATOM 4230 O O . GLU A 1 556 ? -5.259 2.561 -22.302 1.00 93.69 556 GLU A O 1
ATOM 4235 N N . ASN A 1 557 ? -4.123 4.302 -23.151 1.00 89.69 557 ASN A N 1
ATOM 4236 C CA . ASN A 1 557 ? -4.836 5.318 -22.372 1.00 89.69 557 ASN A CA 1
ATOM 4237 C C . ASN A 1 557 ? -5.966 5.929 -23.212 1.00 89.69 557 ASN A C 1
ATOM 4239 O O . ASN A 1 557 ? -5.693 6.635 -24.180 1.00 89.69 557 ASN A O 1
ATOM 4243 N N . ARG A 1 558 ? -7.225 5.700 -22.815 1.00 86.94 558 ARG A N 1
ATOM 4244 C CA . ARG A 1 558 ? -8.410 6.188 -23.544 1.00 86.94 558 ARG A CA 1
ATOM 4245 C C . ARG A 1 558 ? -8.974 7.518 -23.015 1.00 86.94 558 ARG A C 1
ATOM 4247 O O . ARG A 1 558 ? -9.993 7.971 -23.528 1.00 86.94 558 ARG A O 1
ATOM 4254 N N . LEU A 1 559 ? -8.338 8.151 -22.017 1.00 76.56 559 LEU A N 1
ATOM 4255 C CA . LEU A 1 559 ? -8.706 9.501 -21.539 1.00 76.56 559 LEU A CA 1
ATOM 4256 C C . LEU A 1 559 ? -8.183 10.603 -22.461 1.00 76.56 559 LEU A C 1
ATOM 4258 O O . LEU A 1 559 ? -8.830 11.631 -22.643 1.00 76.56 559 LEU A O 1
ATOM 4262 N N . SER A 1 560 ? -6.990 10.412 -23.018 1.00 58.66 560 SER A N 1
ATOM 4263 C CA . SER A 1 560 ? -6.390 11.334 -23.974 1.00 58.66 560 SER A CA 1
ATOM 4264 C C . SER A 1 560 ? -6.720 10.858 -25.382 1.00 58.66 560 SER A C 1
ATOM 4266 O O . SER A 1 560 ? -6.166 9.857 -25.831 1.00 58.66 560 SER A O 1
ATOM 4268 N N . GLY A 1 561 ? -7.607 11.568 -26.086 1.00 49.00 561 GLY A N 1
ATOM 4269 C CA . GLY A 1 561 ? -7.742 11.396 -27.531 1.00 49.00 561 GLY A CA 1
ATOM 4270 C C . GLY A 1 561 ? -6.364 11.528 -28.184 1.00 49.00 561 GLY A C 1
ATOM 4271 O O . GLY A 1 561 ? -5.607 12.442 -27.850 1.00 49.00 561 GLY A O 1
ATOM 4272 N N . SER A 1 562 ? -6.018 10.589 -29.063 1.00 40.47 562 SER A N 1
ATOM 4273 C CA . SER A 1 562 ? -4.827 10.666 -29.908 1.00 40.47 562 SER A CA 1
ATOM 4274 C C . SER A 1 562 ? -4.776 12.045 -30.569 1.00 40.47 562 SER A C 1
ATOM 4276 O O . SER A 1 562 ? -5.724 12.439 -31.246 1.00 40.47 562 SER A O 1
ATOM 4278 N N . ALA A 1 563 ? -3.711 12.804 -30.311 1.00 38.25 563 ALA A N 1
ATOM 4279 C CA . ALA A 1 563 ? -3.554 14.154 -30.829 1.00 38.25 563 ALA A CA 1
ATOM 4280 C C . ALA A 1 563 ? -3.534 14.135 -32.367 1.00 38.25 563 ALA A C 1
ATOM 4282 O O . ALA A 1 563 ? -2.640 13.562 -32.982 1.00 38.25 563 ALA A O 1
ATOM 4283 N N . GLY A 1 564 ? -4.554 14.751 -32.958 1.00 34.94 564 GLY A N 1
ATOM 4284 C CA . GLY A 1 564 ? -4.743 14.956 -34.388 1.00 34.94 564 GLY A CA 1
ATOM 4285 C C . GLY A 1 564 ? -6.125 15.573 -34.595 1.00 34.94 564 GLY A C 1
ATOM 4286 O O . GLY A 1 564 ? -7.095 15.136 -33.987 1.00 34.94 564 GLY A O 1
ATOM 4287 N N . GLU A 1 565 ? -6.198 16.659 -35.355 1.00 34.16 565 GLU A N 1
ATOM 4288 C CA . GLU A 1 565 ? -7.368 17.533 -35.505 1.00 34.16 565 GLU A CA 1
ATOM 4289 C C . GLU A 1 565 ? -8.718 16.790 -35.658 1.00 34.16 565 GLU A C 1
ATOM 4291 O O . GLU A 1 565 ? -8.864 15.878 -36.466 1.00 34.16 565 GLU A O 1
ATOM 4296 N N . GLU A 1 566 ? -9.724 17.237 -34.896 1.00 39.47 566 GLU A N 1
ATOM 4297 C CA . GLU A 1 566 ? -11.150 16.886 -35.041 1.00 39.47 566 GLU A CA 1
ATOM 4298 C C . GLU A 1 566 ? -11.531 15.389 -35.041 1.00 39.47 566 GLU A C 1
ATOM 4300 O O . GLU A 1 566 ? -12.547 15.011 -35.625 1.00 39.47 566 GLU A O 1
ATOM 4305 N N . THR A 1 567 ? -10.819 14.524 -34.317 1.00 36.72 567 THR A N 1
ATOM 4306 C CA . THR A 1 567 ? -11.425 13.261 -33.862 1.00 36.72 567 THR A CA 1
ATOM 4307 C C . THR A 1 567 ? -12.057 13.462 -32.491 1.00 36.72 567 THR A C 1
ATOM 4309 O O . THR A 1 567 ? -11.371 13.814 -31.532 1.00 36.72 567 THR A O 1
ATOM 4312 N N . GLU A 1 568 ? -13.380 13.284 -32.417 1.00 37.00 568 GLU A N 1
ATOM 4313 C CA . GLU A 1 568 ? -14.152 13.255 -31.171 1.00 37.00 568 GLU A CA 1
ATOM 4314 C C . GLU A 1 568 ? -13.392 12.456 -30.105 1.00 37.00 568 GLU A C 1
ATOM 4316 O O . GLU A 1 568 ? -12.912 11.359 -30.386 1.00 37.00 568 GLU A O 1
ATOM 4321 N N . SER A 1 569 ? -13.282 13.002 -28.889 1.00 40.47 569 SER A N 1
ATOM 4322 C CA . SER A 1 569 ? -12.904 12.233 -27.700 1.00 40.47 569 SER A CA 1
ATOM 4323 C C . SER A 1 569 ? -13.694 10.925 -27.702 1.00 40.47 569 SER A C 1
ATOM 4325 O O . SER A 1 569 ? -14.901 10.938 -27.471 1.00 40.47 569 SER A O 1
ATOM 4327 N N . THR A 1 570 ? -13.048 9.803 -28.022 1.00 45.72 570 THR A N 1
ATOM 4328 C CA . THR A 1 570 ? -13.720 8.497 -28.094 1.00 45.72 570 THR A CA 1
ATOM 4329 C C . THR A 1 570 ? -13.958 7.908 -26.703 1.00 45.72 570 THR A C 1
ATOM 4331 O O . THR A 1 570 ? -14.768 6.993 -26.554 1.00 45.72 570 THR A O 1
ATOM 4334 N N . GLY A 1 571 ? -13.276 8.437 -25.683 1.00 50.59 571 GLY A N 1
ATOM 4335 C CA . GLY A 1 571 ? -13.503 8.128 -24.278 1.00 50.59 571 GLY A CA 1
ATOM 4336 C C . GLY A 1 571 ? -14.531 9.063 -23.647 1.00 50.59 571 GLY A C 1
ATOM 4337 O O . GLY A 1 571 ? -14.484 10.282 -23.833 1.00 50.59 571 GLY A O 1
ATOM 4338 N N . ASP A 1 572 ? -15.442 8.486 -22.864 1.00 58.75 572 ASP A N 1
ATOM 4339 C CA . ASP A 1 572 ? -16.133 9.237 -21.821 1.00 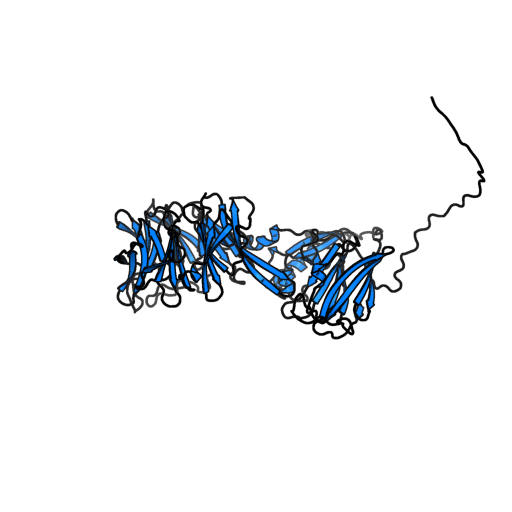58.75 572 ASP A CA 1
ATOM 4340 C C . ASP A 1 572 ? -15.067 9.656 -20.804 1.00 58.75 572 ASP A C 1
ATOM 4342 O O . ASP A 1 572 ? -14.406 8.801 -20.214 1.00 58.75 572 ASP A O 1
ATOM 4346 N N . ALA A 1 573 ? -14.870 10.962 -20.611 1.00 62.56 573 ALA A N 1
ATOM 4347 C CA . ALA A 1 573 ? -13.923 11.484 -19.624 1.00 62.56 573 ALA A CA 1
ATOM 4348 C C . ALA A 1 573 ? -14.245 11.014 -18.188 1.00 62.56 573 ALA A C 1
ATOM 4350 O O . ALA A 1 573 ? -13.419 11.180 -17.294 1.00 62.56 573 ALA A O 1
ATOM 4351 N N . ASN A 1 574 ? -15.426 10.419 -17.982 1.00 73.88 574 ASN A N 1
ATOM 4352 C CA . ASN A 1 574 ? -15.866 9.812 -16.734 1.00 73.88 574 ASN A CA 1
ATOM 4353 C C . ASN A 1 574 ? -15.858 8.267 -16.750 1.00 73.88 574 ASN A C 1
ATOM 4355 O O . ASN A 1 574 ? -16.445 7.666 -15.849 1.00 73.88 574 ASN A O 1
ATOM 4359 N N . ASP A 1 575 ? -15.249 7.595 -17.740 1.00 85.81 575 ASP A N 1
ATOM 4360 C CA . ASP A 1 575 ? -15.098 6.130 -17.702 1.00 85.81 575 ASP A CA 1
ATOM 4361 C C . ASP A 1 575 ? -14.213 5.747 -16.508 1.00 85.81 575 ASP A C 1
ATOM 4363 O O . ASP A 1 575 ? -13.040 6.111 -16.453 1.00 85.81 575 ASP A O 1
ATOM 4367 N N . ALA A 1 576 ? -14.770 4.985 -15.565 1.00 87.50 576 ALA A N 1
ATOM 4368 C CA . ALA A 1 576 ? -14.052 4.496 -14.390 1.00 87.50 576 ALA A CA 1
ATOM 4369 C C . ALA A 1 576 ? -12.921 3.508 -14.740 1.00 87.50 576 ALA A C 1
ATOM 4371 O O . ALA A 1 576 ? -12.073 3.235 -13.894 1.00 87.50 576 ALA A O 1
ATOM 4372 N N . TYR A 1 577 ? -12.886 2.987 -15.976 1.00 93.38 577 TYR A N 1
ATOM 4373 C CA . TYR A 1 577 ? -11.883 2.028 -16.451 1.00 93.38 577 TYR A CA 1
ATOM 4374 C C . TYR A 1 577 ? -11.232 2.485 -17.764 1.00 93.38 577 TYR A C 1
ATOM 4376 O O . TYR A 1 577 ? -11.397 1.842 -18.807 1.00 93.38 577 TYR A O 1
ATOM 4384 N N . PRO A 1 578 ? -10.512 3.612 -17.793 1.00 92.31 578 PRO A N 1
ATOM 4385 C CA . PRO A 1 578 ? -10.078 4.179 -19.060 1.00 92.31 578 PRO A CA 1
ATOM 4386 C C . PRO A 1 578 ? -8.836 3.498 -19.654 1.00 92.31 578 PRO A C 1
ATOM 4388 O O . PRO A 1 578 ? -8.540 3.695 -20.834 1.00 92.31 578 PRO A O 1
ATOM 4391 N N . TYR A 1 579 ? -8.113 2.685 -18.884 1.00 94.25 579 TYR A N 1
ATOM 4392 C CA . TYR A 1 579 ? -6.862 2.068 -19.321 1.00 94.25 579 TYR A CA 1
ATOM 4393 C C . TYR A 1 579 ? -7.112 0.671 -19.873 1.00 94.25 579 TYR A C 1
ATOM 4395 O O . TYR A 1 579 ? -7.433 -0.242 -19.121 1.00 94.25 579 TYR A O 1
ATOM 4403 N N . ARG A 1 580 ? -6.955 0.473 -21.181 1.00 96.12 580 ARG A N 1
ATOM 4404 C CA . ARG A 1 580 ? -7.135 -0.853 -21.779 1.00 96.12 580 ARG A CA 1
ATOM 4405 C C . ARG A 1 580 ? -5.827 -1.627 -21.768 1.00 96.12 580 ARG A C 1
ATOM 4407 O O . ARG A 1 580 ? -4.841 -1.200 -22.364 1.00 96.12 580 ARG A O 1
ATOM 4414 N N . LEU A 1 581 ? -5.842 -2.779 -21.109 1.00 97.38 581 LEU A N 1
ATOM 4415 C CA . LEU A 1 581 ? -4.733 -3.716 -21.037 1.00 97.38 581 LEU A CA 1
ATOM 4416 C C . LEU A 1 581 ? -4.789 -4.711 -22.197 1.00 97.38 581 LEU A C 1
ATOM 4418 O O . LEU A 1 581 ? -5.774 -5.433 -22.389 1.00 97.38 581 LEU A O 1
ATOM 4422 N N . TRP A 1 582 ? -3.681 -4.790 -22.918 1.00 97.25 582 TRP A N 1
ATOM 4423 C CA . TRP A 1 582 ? -3.446 -5.694 -24.029 1.00 97.25 582 TRP A CA 1
ATOM 4424 C C . TRP A 1 582 ? -2.331 -6.689 -23.700 1.00 97.25 582 TRP A C 1
ATOM 4426 O O . TRP A 1 582 ? -1.447 -6.420 -22.883 1.00 97.25 582 TRP A O 1
ATOM 4436 N N . VAL A 1 583 ? -2.349 -7.829 -24.386 1.00 96.88 583 VAL A N 1
ATOM 4437 C CA . VAL A 1 583 ? -1.231 -8.775 -24.439 1.00 96.88 583 VAL A CA 1
ATOM 4438 C C . VAL A 1 583 ? -0.885 -9.092 -25.881 1.00 96.88 583 VAL A C 1
ATOM 4440 O O . VAL A 1 583 ? -1.772 -9.402 -26.673 1.00 96.88 583 VAL A O 1
ATOM 4443 N N . TYR A 1 584 ? 0.406 -9.037 -26.189 1.00 96.94 584 TYR A N 1
ATOM 4444 C CA . TYR A 1 584 ? 0.998 -9.533 -27.423 1.00 96.94 584 TYR A CA 1
ATOM 4445 C C . TYR A 1 584 ? 1.732 -10.846 -27.144 1.00 96.94 584 TYR A C 1
ATOM 4447 O O . TYR A 1 584 ? 2.605 -10.902 -26.272 1.00 96.94 584 TYR A O 1
ATOM 4455 N N . ASP A 1 585 ? 1.381 -11.904 -27.870 1.00 95.69 585 ASP A N 1
ATOM 4456 C CA . ASP A 1 585 ? 2.028 -13.211 -27.761 1.00 95.69 585 ASP A CA 1
ATOM 4457 C C . ASP A 1 585 ? 3.132 -13.356 -28.818 1.00 95.69 585 ASP A C 1
ATOM 4459 O O . ASP A 1 585 ? 2.894 -13.248 -30.020 1.00 95.69 585 ASP A O 1
ATOM 4463 N N . ILE A 1 586 ? 4.362 -13.623 -28.370 1.00 94.50 586 ILE A N 1
ATOM 4464 C CA . ILE A 1 586 ? 5.548 -13.635 -29.241 1.00 94.50 586 ILE A CA 1
ATOM 4465 C C . ILE A 1 586 ? 5.514 -14.794 -30.243 1.00 94.50 586 ILE A C 1
ATOM 4467 O O . ILE A 1 586 ? 6.089 -14.691 -31.327 1.00 94.50 586 ILE A O 1
ATOM 4471 N N . ALA A 1 587 ? 4.883 -15.915 -29.888 1.00 93.44 587 ALA A N 1
ATOM 4472 C CA . ALA A 1 587 ? 4.874 -17.113 -30.720 1.00 93.44 587 ALA A CA 1
ATOM 4473 C C . ALA A 1 587 ? 3.877 -17.006 -31.883 1.00 93.44 587 ALA A C 1
ATOM 4475 O O . ALA A 1 587 ? 4.185 -17.438 -32.994 1.00 93.44 587 ALA A O 1
ATOM 4476 N N . SER A 1 588 ? 2.694 -16.455 -31.620 1.00 94.81 588 SER A N 1
ATOM 4477 C CA . SER A 1 588 ? 1.635 -16.237 -32.611 1.00 94.81 588 SER A CA 1
ATOM 4478 C C . SER A 1 588 ? 1.795 -14.923 -33.374 1.00 94.81 588 SER A C 1
ATOM 4480 O O . SER A 1 588 ? 1.431 -14.863 -34.546 1.00 94.81 588 SER A O 1
ATOM 4482 N N . GLY A 1 589 ? 2.379 -13.902 -32.743 1.00 95.88 589 GLY A N 1
ATOM 4483 C CA . GLY A 1 589 ? 2.474 -12.555 -33.296 1.00 95.88 589 GLY A CA 1
ATOM 4484 C C . GLY A 1 589 ? 1.151 -11.790 -33.258 1.00 95.88 589 GLY A C 1
ATOM 4485 O O . GLY A 1 589 ? 0.942 -10.902 -34.081 1.00 95.88 589 GLY A O 1
ATOM 4486 N N . GLU A 1 590 ? 0.244 -12.152 -32.347 1.00 95.75 590 GLU A N 1
ATOM 4487 C CA . GLU A 1 590 ? -1.090 -11.561 -32.241 1.00 95.75 590 GLU A CA 1
ATOM 4488 C C . GLU A 1 590 ? -1.277 -10.807 -30.920 1.00 95.75 590 GLU A C 1
ATOM 4490 O O . GLU A 1 590 ? -0.825 -11.245 -29.856 1.00 95.75 590 GLU A O 1
ATOM 4495 N N . SER A 1 591 ? -1.994 -9.683 -31.001 1.00 96.69 591 SER A N 1
ATOM 4496 C CA . SER A 1 591 ? -2.464 -8.917 -29.847 1.00 96.69 591 SER A CA 1
ATOM 4497 C C . SER A 1 591 ? -3.920 -9.224 -29.524 1.00 96.69 591 SER A C 1
ATOM 4499 O O . SER A 1 591 ? -4.749 -9.397 -30.418 1.00 96.69 591 SER A O 1
ATOM 4501 N N . ARG A 1 592 ? -4.261 -9.204 -28.235 1.00 95.94 592 ARG A N 1
ATOM 4502 C CA . ARG A 1 592 ? -5.651 -9.250 -27.763 1.00 95.94 592 ARG A CA 1
ATOM 4503 C C . ARG A 1 592 ? -5.850 -8.438 -26.492 1.00 95.94 592 ARG A C 1
ATOM 4505 O O . ARG A 1 592 ? -4.914 -8.231 -25.720 1.00 95.94 592 ARG A O 1
ATOM 4512 N N . THR A 1 593 ? -7.087 -8.024 -26.257 1.00 96.44 593 THR A N 1
ATOM 4513 C CA . THR A 1 593 ? -7.499 -7.341 -25.029 1.00 96.44 593 THR A CA 1
ATOM 4514 C C . THR A 1 593 ? -7.602 -8.322 -23.862 1.00 96.44 593 THR A C 1
ATOM 4516 O O . THR A 1 593 ? -8.053 -9.455 -24.045 1.00 96.44 593 THR A O 1
ATOM 4519 N N . ILE A 1 594 ? -7.215 -7.879 -22.665 1.00 96.25 594 ILE A N 1
ATOM 4520 C CA . ILE A 1 594 ? -7.385 -8.626 -21.409 1.00 96.25 594 ILE A CA 1
ATOM 4521 C C . ILE A 1 594 ? -8.493 -7.997 -20.564 1.00 96.25 594 ILE A C 1
ATOM 4523 O O . ILE A 1 594 ? -9.431 -8.679 -20.162 1.00 96.25 594 ILE A O 1
ATOM 4527 N N . ALA A 1 595 ? -8.370 -6.701 -20.282 1.00 96.88 595 ALA A N 1
ATOM 4528 C CA . ALA A 1 595 ? -9.256 -5.979 -19.380 1.00 96.88 595 ALA A CA 1
ATOM 4529 C C . ALA A 1 595 ? -9.173 -4.471 -19.636 1.00 96.88 595 ALA A C 1
ATOM 4531 O O . ALA A 1 595 ? -8.165 -3.983 -20.144 1.00 96.88 595 ALA A O 1
ATOM 4532 N N . ASP A 1 596 ? -10.195 -3.733 -19.221 1.00 96.62 596 ASP A N 1
ATOM 4533 C CA . ASP A 1 596 ? -10.087 -2.302 -18.961 1.00 96.62 596 ASP A CA 1
ATOM 4534 C C . ASP A 1 596 ? -9.871 -2.082 -17.447 1.00 96.62 596 ASP A C 1
ATOM 4536 O O . ASP A 1 596 ? -10.477 -2.765 -16.618 1.00 96.62 596 ASP A O 1
ATOM 4540 N N . LEU A 1 597 ? -9.008 -1.138 -17.079 1.00 95.31 597 LEU A N 1
ATOM 4541 C CA . LEU A 1 597 ? -8.495 -0.915 -15.727 1.00 95.31 597 LEU A CA 1
ATOM 4542 C C . LEU A 1 597 ? -8.717 0.540 -15.279 1.00 95.31 597 LEU A C 1
ATOM 4544 O O . LEU A 1 597 ? -8.686 1.445 -16.120 1.00 95.31 597 LEU A O 1
ATOM 4548 N N . PRO A 1 598 ? -8.871 0.787 -13.965 1.00 90.25 598 PRO A N 1
ATOM 4549 C CA . PRO A 1 598 ? -8.979 2.135 -13.407 1.00 90.25 598 PRO A CA 1
ATOM 4550 C C . PRO A 1 598 ? -7.639 2.883 -13.391 1.00 90.25 598 PRO A C 1
ATOM 4552 O O . PRO A 1 598 ? -7.620 4.107 -13.484 1.00 90.25 598 PRO A O 1
ATOM 4555 N N . TYR A 1 599 ? -6.515 2.156 -13.342 1.00 86.56 599 TYR A N 1
ATOM 4556 C CA . TYR A 1 599 ? -5.158 2.710 -13.332 1.00 86.56 599 TYR A CA 1
ATOM 4557 C C . TYR A 1 599 ? -4.216 1.901 -14.222 1.00 86.56 599 TYR A C 1
ATOM 4559 O O . TYR A 1 599 ? -4.434 0.715 -14.465 1.00 86.56 599 TYR A O 1
ATOM 4567 N N . ALA A 1 600 ? -3.117 2.527 -14.643 1.00 89.75 600 ALA A N 1
ATOM 4568 C CA . ALA A 1 600 ? -2.089 1.901 -15.474 1.00 89.75 600 ALA A CA 1
ATOM 4569 C C . ALA A 1 600 ? -0.977 1.174 -14.682 1.00 89.75 600 ALA A C 1
ATOM 4571 O O . ALA A 1 600 ? 0.079 0.873 -15.235 1.00 89.75 600 ALA A O 1
ATOM 4572 N N . SER A 1 601 ? -1.185 0.903 -13.390 1.00 92.50 601 SER A N 1
ATOM 4573 C CA . SER A 1 601 ? -0.166 0.317 -12.509 1.00 92.50 601 SER A CA 1
ATOM 4574 C C . SER A 1 601 ? -0.217 -1.211 -12.536 1.00 92.50 601 SER A C 1
ATOM 4576 O O . SER A 1 601 ? -0.959 -1.849 -11.788 1.00 92.50 601 SER A O 1
ATOM 4578 N N . ILE A 1 602 ? 0.563 -1.806 -13.436 1.00 94.81 602 ILE A N 1
ATOM 4579 C CA . ILE A 1 602 ? 0.664 -3.258 -13.604 1.00 94.81 602 ILE A CA 1
ATOM 4580 C C . ILE A 1 602 ? 2.058 -3.771 -13.247 1.00 94.81 602 ILE A C 1
ATOM 4582 O O . ILE A 1 602 ? 3.057 -3.066 -13.385 1.00 94.81 602 ILE A O 1
ATOM 4586 N N . ALA A 1 603 ? 2.132 -5.031 -12.829 1.00 93.88 603 ALA A N 1
ATOM 4587 C CA . ALA A 1 603 ? 3.377 -5.698 -12.487 1.00 93.88 603 ALA A CA 1
ATOM 4588 C C . ALA A 1 603 ? 3.451 -7.120 -13.054 1.00 93.88 603 ALA A C 1
ATOM 4590 O O . ALA A 1 603 ? 2.448 -7.780 -13.338 1.00 93.88 603 ALA A O 1
ATOM 4591 N N . VAL A 1 604 ? 4.686 -7.593 -13.220 1.00 89.31 604 VAL A N 1
ATOM 4592 C CA . VAL A 1 604 ? 4.992 -8.912 -13.780 1.00 89.31 604 VAL A CA 1
ATOM 4593 C C . VAL A 1 604 ? 4.547 -10.010 -12.810 1.00 89.31 604 VAL A C 1
ATOM 4595 O O . VAL A 1 604 ? 4.990 -10.038 -11.661 1.00 89.31 604 VAL A O 1
ATOM 4598 N N . SER A 1 605 ? 3.732 -10.956 -13.290 1.00 89.38 605 SER A N 1
ATOM 4599 C CA . SER A 1 605 ? 3.448 -12.187 -12.548 1.00 89.38 605 SER A CA 1
ATOM 4600 C C . SER A 1 605 ? 4.595 -13.190 -12.653 1.00 89.38 605 SER A C 1
ATOM 4602 O O . SER A 1 605 ? 5.326 -13.254 -13.643 1.00 89.38 605 SER A O 1
ATOM 4604 N N . HIS A 1 606 ? 4.715 -14.040 -11.633 1.00 81.88 606 HIS A N 1
ATOM 4605 C CA . HIS A 1 606 ? 5.572 -15.222 -11.688 1.00 81.88 606 HIS A CA 1
ATOM 4606 C C . HIS A 1 606 ? 5.067 -16.273 -12.698 1.00 81.88 606 HIS A C 1
ATOM 4608 O O . HIS A 1 606 ? 5.809 -17.197 -13.040 1.00 81.88 606 HIS A O 1
ATOM 4614 N N . ARG A 1 607 ? 3.825 -16.136 -13.182 1.00 83.75 607 ARG A N 1
ATOM 4615 C CA . ARG A 1 607 ? 3.185 -17.005 -14.176 1.00 83.75 607 ARG A CA 1
ATOM 4616 C C . ARG A 1 607 ? 2.968 -16.242 -15.478 1.00 83.75 607 ARG A C 1
ATOM 4618 O O . ARG A 1 607 ? 2.590 -15.078 -15.469 1.00 83.75 607 ARG A O 1
ATOM 4625 N N . ALA A 1 608 ? 3.208 -16.903 -16.607 1.00 77.38 608 ALA A N 1
ATOM 4626 C CA . ALA A 1 608 ? 3.104 -16.274 -17.925 1.00 77.38 608 ALA A CA 1
ATOM 4627 C C . ALA A 1 608 ? 1.653 -15.962 -18.337 1.00 77.38 608 ALA A C 1
ATOM 4629 O O . ALA A 1 608 ? 1.426 -15.105 -19.184 1.00 77.38 608 ALA A O 1
ATOM 4630 N N . ASP A 1 609 ? 0.674 -16.648 -17.749 1.00 85.31 609 ASP A N 1
ATOM 4631 C CA . ASP A 1 609 ? -0.764 -16.496 -17.986 1.00 85.31 609 ASP A CA 1
ATOM 4632 C C . ASP A 1 609 ? -1.458 -15.541 -17.012 1.00 85.31 609 ASP A C 1
ATOM 4634 O O . ASP A 1 609 ? -2.684 -15.482 -16.962 1.00 85.31 609 ASP A O 1
ATOM 4638 N N . GLU A 1 610 ? -0.685 -14.758 -16.269 1.00 91.19 610 GLU A N 1
ATOM 4639 C CA . GLU A 1 610 ? -1.185 -13.778 -15.318 1.00 91.19 610 GLU A CA 1
ATOM 4640 C C . GLU A 1 610 ? -0.417 -12.463 -15.448 1.00 91.19 610 GLU A C 1
ATOM 4642 O O . GLU A 1 610 ? 0.739 -12.410 -15.876 1.00 91.19 610 GLU A O 1
ATOM 4647 N N . VAL A 1 611 ? -1.066 -11.394 -15.012 1.00 94.38 611 VAL A N 1
ATOM 4648 C CA . VAL A 1 611 ? -0.459 -10.086 -14.779 1.00 94.38 611 VAL A CA 1
ATOM 4649 C C . VAL A 1 611 ? -1.065 -9.516 -13.506 1.00 94.38 611 VAL A C 1
ATOM 4651 O O . VAL A 1 611 ? -2.217 -9.801 -13.174 1.00 94.38 611 VAL A O 1
ATOM 4654 N N . TYR A 1 612 ? -0.274 -8.772 -12.745 1.00 95.38 612 TYR A N 1
ATOM 4655 C CA . TYR A 1 612 ? -0.729 -8.202 -11.486 1.00 95.38 612 TYR A CA 1
ATOM 4656 C C . TYR A 1 612 ? -1.131 -6.749 -11.662 1.00 95.38 612 TYR A C 1
ATOM 4658 O O . TYR A 1 612 ? -0.490 -6.013 -12.408 1.00 95.38 612 TYR A O 1
ATOM 4666 N N . LEU A 1 613 ? -2.189 -6.349 -10.965 1.00 95.94 613 LEU A N 1
ATOM 4667 C CA . LEU A 1 613 ? -2.646 -4.969 -10.868 1.00 95.94 613 LEU A CA 1
ATOM 4668 C C . LEU A 1 613 ? -2.344 -4.453 -9.468 1.00 95.94 613 LEU A C 1
ATOM 4670 O O . LEU A 1 613 ? -2.881 -4.987 -8.499 1.00 95.94 613 LEU A O 1
ATOM 4674 N N . CYS A 1 614 ? -1.529 -3.409 -9.373 1.00 95.25 614 CYS A N 1
ATOM 4675 C CA . CYS A 1 614 ? -1.280 -2.691 -8.129 1.00 95.25 614 CYS A CA 1
ATOM 4676 C C . CYS A 1 614 ? -2.334 -1.586 -7.998 1.00 95.25 614 CYS A C 1
ATOM 4678 O O . CYS A 1 614 ? -2.274 -0.566 -8.682 1.00 95.25 614 CYS A O 1
ATOM 4680 N N . TYR A 1 615 ? -3.333 -1.823 -7.157 1.00 93.50 615 TYR A N 1
ATOM 4681 C CA . TYR A 1 615 ? -4.535 -1.009 -7.036 1.00 93.50 615 TYR A CA 1
ATOM 4682 C C . TYR A 1 615 ? -4.523 -0.181 -5.752 1.00 93.50 615 TYR A C 1
ATOM 4684 O O . TYR A 1 615 ? -4.231 -0.684 -4.666 1.00 93.50 615 TYR A O 1
ATOM 4692 N N . THR A 1 616 ? -4.935 1.072 -5.890 1.00 90.44 616 THR A N 1
ATOM 4693 C CA . THR A 1 616 ? -5.278 1.969 -4.788 1.00 90.44 616 THR A CA 1
ATOM 4694 C C . THR A 1 616 ? -6.677 2.510 -5.029 1.00 90.44 616 THR A C 1
ATOM 4696 O O . THR A 1 616 ? -6.968 2.944 -6.148 1.00 90.44 616 THR A O 1
ATOM 4699 N N . ASP A 1 617 ? -7.554 2.510 -4.029 1.00 84.12 617 ASP A N 1
ATOM 4700 C CA . ASP A 1 617 ? -8.868 3.123 -4.209 1.00 84.12 617 ASP A CA 1
ATOM 4701 C C . ASP A 1 617 ? -8.728 4.628 -4.490 1.00 84.12 617 ASP A C 1
ATOM 4703 O O . ASP A 1 617 ? -7.876 5.321 -3.933 1.00 84.12 617 ASP A O 1
ATOM 4707 N N . GLY A 1 618 ? -9.548 5.135 -5.412 1.00 75.19 618 GLY A N 1
ATOM 4708 C CA . GLY A 1 618 ? -9.451 6.531 -5.846 1.00 75.19 618 GLY A CA 1
ATOM 4709 C C . GLY A 1 618 ? -10.030 7.529 -4.848 1.00 75.19 618 GLY A C 1
ATOM 4710 O O . GLY A 1 618 ? -9.657 8.697 -4.879 1.00 75.19 618 GLY A O 1
ATOM 4711 N N . ALA A 1 619 ? -10.933 7.081 -3.971 1.00 73.94 619 ALA A N 1
ATOM 4712 C CA . ALA A 1 619 ? -11.628 7.947 -3.024 1.00 73.94 619 ALA A CA 1
ATOM 4713 C C . ALA A 1 619 ? -10.707 8.417 -1.892 1.00 73.94 619 ALA A C 1
ATOM 4715 O O . ALA A 1 619 ? -10.792 9.569 -1.471 1.00 73.94 619 ALA A O 1
ATOM 4716 N N . THR A 1 620 ? -9.817 7.537 -1.434 1.00 75.12 620 THR A N 1
ATOM 4717 C CA . THR A 1 620 ? -8.912 7.775 -0.303 1.00 75.12 620 THR A CA 1
ATOM 4718 C C . THR A 1 620 ? -7.438 7.689 -0.692 1.00 75.12 620 THR A C 1
ATOM 4720 O O . THR A 1 620 ? -6.564 7.747 0.162 1.00 75.12 620 THR A O 1
ATOM 4723 N N . LEU A 1 621 ? -7.137 7.559 -1.991 1.00 78.12 621 LEU A N 1
ATOM 4724 C CA . LEU A 1 621 ? -5.772 7.416 -2.510 1.00 78.12 621 LEU A CA 1
ATOM 4725 C C . LEU A 1 621 ? -5.015 6.233 -1.871 1.00 78.12 621 LEU A C 1
ATOM 4727 O O . LEU A 1 621 ? -3.796 6.276 -1.675 1.00 78.12 621 LEU A O 1
ATOM 4731 N N . GLY A 1 622 ? -5.745 5.151 -1.588 1.00 77.50 622 GLY A N 1
ATOM 4732 C CA . GLY A 1 622 ? -5.214 3.919 -1.016 1.00 77.50 622 GLY A CA 1
ATOM 4733 C C . GLY A 1 622 ? -5.083 3.903 0.506 1.00 77.50 622 GLY A C 1
ATOM 4734 O O . GLY A 1 622 ? -4.328 3.070 1.007 1.00 77.50 622 GLY A O 1
ATOM 4735 N N . ASP A 1 623 ? -5.763 4.797 1.231 1.00 73.62 623 ASP A N 1
ATOM 4736 C CA . ASP A 1 623 ? -5.873 4.695 2.693 1.00 73.62 623 ASP A CA 1
ATOM 4737 C C . ASP A 1 623 ? -6.825 3.564 3.111 1.00 73.62 623 ASP A C 1
ATOM 4739 O O . ASP A 1 623 ? -6.581 2.919 4.126 1.00 73.62 623 ASP A O 1
ATOM 4743 N N . VAL A 1 624 ? -7.863 3.277 2.315 1.00 76.00 624 VAL A N 1
ATOM 4744 C CA . VAL A 1 624 ? -8.827 2.195 2.584 1.00 76.00 624 VAL A CA 1
ATOM 4745 C C . VAL A 1 624 ? -8.449 0.903 1.866 1.00 76.00 624 VAL A C 1
ATOM 4747 O O . VAL A 1 624 ? -8.417 -0.160 2.479 1.00 76.00 624 VAL A O 1
ATOM 4750 N N . VAL A 1 625 ? -8.158 0.958 0.563 1.00 84.88 625 VAL A N 1
ATOM 4751 C CA . VAL A 1 625 ? -7.738 -0.216 -0.210 1.00 84.88 625 VAL A CA 1
ATOM 4752 C C . VAL A 1 625 ? -6.436 0.062 -0.932 1.00 84.88 625 VAL A C 1
ATOM 4754 O O . VAL A 1 625 ? -6.377 0.814 -1.905 1.00 84.88 625 VAL A O 1
ATOM 4757 N N . ARG A 1 626 ? -5.404 -0.670 -0.522 1.00 91.06 626 ARG A N 1
ATOM 4758 C CA . ARG A 1 626 ? -4.117 -0.771 -1.204 1.00 91.06 626 ARG A CA 1
ATOM 4759 C C . ARG A 1 626 ? -3.825 -2.248 -1.415 1.00 91.06 626 ARG A C 1
ATOM 4761 O O . ARG A 1 626 ? -3.399 -2.925 -0.490 1.00 91.06 626 ARG A O 1
ATOM 4768 N N . ALA A 1 627 ? -4.083 -2.754 -2.615 1.00 94.00 627 ALA A N 1
ATOM 4769 C CA . ALA A 1 627 ? -4.080 -4.189 -2.875 1.00 94.00 627 ALA A CA 1
ATOM 4770 C C . ALA A 1 627 ? -3.429 -4.542 -4.212 1.00 94.00 627 ALA A C 1
ATOM 4772 O O . ALA A 1 627 ? -3.450 -3.772 -5.170 1.00 94.00 627 ALA A O 1
ATOM 4773 N N . THR A 1 628 ? -2.893 -5.754 -4.299 1.00 95.62 628 THR A N 1
ATOM 4774 C CA . THR A 1 628 ? -2.425 -6.354 -5.547 1.00 95.62 628 THR A CA 1
ATOM 4775 C C . THR A 1 628 ? -3.402 -7.432 -5.990 1.00 95.62 628 THR A C 1
ATOM 4777 O O . THR A 1 628 ? -3.571 -8.429 -5.288 1.00 95.62 628 THR A O 1
ATOM 4780 N N . TYR A 1 629 ? -4.002 -7.277 -7.170 1.00 95.75 629 TYR A N 1
ATOM 4781 C CA . TYR A 1 629 ? -4.944 -8.243 -7.745 1.00 95.75 629 TYR A CA 1
ATOM 4782 C C . TYR A 1 629 ? -4.315 -9.096 -8.838 1.00 95.75 629 TYR A C 1
ATOM 4784 O O . TYR A 1 629 ? -3.441 -8.644 -9.580 1.00 95.75 629 TYR A O 1
ATOM 4792 N N . ILE A 1 630 ? -4.815 -10.324 -8.971 1.00 94.81 630 ILE A N 1
ATOM 4793 C CA . ILE A 1 630 ? -4.482 -11.211 -10.086 1.00 94.81 630 ILE A CA 1
ATOM 4794 C C . ILE A 1 630 ? -5.430 -10.922 -11.249 1.00 94.81 630 ILE A C 1
ATOM 4796 O O . ILE A 1 630 ? -6.642 -11.094 -11.118 1.00 94.81 630 ILE A O 1
ATOM 4800 N N . ILE A 1 631 ? -4.876 -10.539 -12.401 1.00 95.06 631 ILE A N 1
ATOM 4801 C CA . ILE A 1 631 ? -5.600 -10.492 -13.671 1.00 95.06 631 ILE A CA 1
ATOM 4802 C C . ILE A 1 631 ? -5.239 -11.751 -14.470 1.00 95.06 631 ILE A C 1
ATOM 4804 O O . ILE A 1 631 ? -4.075 -11.923 -14.855 1.00 95.06 631 ILE A O 1
ATOM 4808 N N . PRO A 1 632 ? -6.215 -12.627 -14.767 1.00 91.06 632 PRO A N 1
ATOM 4809 C CA . PRO A 1 632 ? -6.012 -13.720 -15.705 1.00 91.06 632 PRO A CA 1
ATOM 4810 C C . PRO A 1 632 ? -5.701 -13.167 -17.100 1.00 91.06 632 PRO A C 1
ATOM 4812 O O . PRO A 1 632 ? -6.490 -12.426 -17.680 1.00 91.06 632 PRO A O 1
ATOM 4815 N N . ALA A 1 633 ? -4.558 -13.559 -17.648 1.00 86.00 633 ALA A N 1
ATOM 4816 C CA . ALA A 1 633 ? -4.101 -13.224 -18.993 1.00 86.00 633 ALA A CA 1
ATOM 4817 C C . ALA A 1 633 ? -3.980 -14.479 -19.878 1.00 86.00 633 ALA A C 1
ATOM 4819 O O . ALA A 1 633 ? -3.288 -14.463 -20.897 1.00 86.00 633 ALA A O 1
ATOM 4820 N N . GLY A 1 634 ? -4.607 -15.586 -19.467 1.00 72.12 634 GLY A N 1
ATOM 4821 C CA . GLY A 1 634 ? -4.686 -16.865 -20.186 1.00 72.12 634 GLY A CA 1
ATOM 4822 C C . GLY A 1 634 ? -5.374 -16.758 -21.529 1.00 72.12 634 GLY A C 1
ATOM 4823 O O . GLY A 1 634 ? -6.308 -15.931 -21.644 1.00 72.12 634 GLY A O 1
#